Protein AF-0000000084498238 (afdb_homodimer)

Foldseek 3Di:
DAFDCLVVLCVVQVHDSVQFAGQRDQAAFQFDADDFDDDPCLVPDFADLPCLVLLVQQVVPLADSLFKDKFLAVLRVLLLVQQVDDEEEEEEPPADCSNVVRDHPYHYDYDYPVRLLVPVCVCLVDQGAEYEEEALGPPAQHHRDPVSVVSNLVSCQVNNHAYEYEDQFVLLFPDDPDSVNVVLVVRQRYKYKYWPCHLNVPNVQRIIMIGHDSVVNVVVSVSDDSRRGRNRNSVCSNVDDCVSSPCNNVQLVVQVVVLQVLVVVVVWHWDDDHSGQKTKTFADPLDQQVVLQVQCSSSNYHWHAPCVGPVHHRRMTMTGGHDPVSSVVSSVSSVVVVVVVVD/DAFDCLVVLCVVQVDDSVQFAGQRDQAAFQFDADDFDDDPCLVPDFADLPCLVLLVQQVVPLADSLFKDKFLAVLRVLLLVQQVDDEEEEEEPPADCSNVVRDHPYHYDYDYPVRLLVPVCVCLVDQGQEYEEEALGPPAQHHRDPVSVVSNLVSCQVNNHAYEYEDQFVLLFPDDPDSVNVSLVVRQRYKYKYWPCHLNVPNVQRIIMIGHDSVVNVVVSVSDDSRRGRNRNSVCSNVDDCVSSPCNNVQLVVQVVVLQVLVVVVVWHWDDDHSGQKTKTFADPLDQQVVLQVQCSSSNYHWHAPCVGPVHHRRMTMTGRHDPVSSVVSSVSSVVVVVVVVD

Solvent-accessible surface area (backbone atoms only — not comparable to full-atom values): 36040 Å² total; per-residue (Å²): 121,76,53,50,60,50,65,61,49,18,66,76,69,70,48,57,64,84,65,48,46,64,26,26,34,65,44,46,60,87,61,83,72,78,90,67,83,63,55,64,67,40,30,61,30,52,36,72,63,69,55,72,73,52,40,68,34,66,54,70,66,67,54,58,48,62,22,49,40,82,41,48,20,58,62,53,49,49,41,51,50,36,52,68,43,60,59,27,31,37,36,40,32,73,48,61,62,62,77,72,62,39,52,50,82,37,56,75,44,80,43,48,46,73,54,39,67,75,42,42,68,61,56,76,78,55,81,47,32,31,38,42,39,52,41,38,23,34,69,36,12,35,70,78,53,63,69,40,50,51,47,44,53,51,56,29,54,77,58,70,13,37,38,36,39,35,32,46,44,43,74,33,27,77,73,69,87,68,57,64,61,61,44,22,72,72,36,71,46,34,35,43,33,39,36,46,23,27,72,64,28,27,37,17,46,27,40,20,37,37,37,28,27,46,72,56,32,61,58,48,57,64,71,49,60,68,67,60,47,48,31,69,33,58,63,44,39,78,64,62,57,70,73,70,53,65,64,40,21,59,56,43,49,56,39,42,51,50,51,51,54,55,40,42,72,73,51,30,41,71,42,81,66,48,44,36,47,34,41,20,28,38,56,40,87,89,57,57,46,70,58,51,50,52,54,36,46,77,69,33,34,39,65,24,66,33,57,77,38,88,93,51,27,65,56,25,38,34,40,30,40,45,49,65,74,59,45,49,50,52,53,50,53,50,50,50,53,55,53,54,65,77,96,119,76,55,50,58,49,66,60,49,16,66,75,68,68,47,57,66,84,66,46,46,64,25,26,34,64,44,45,60,86,58,83,71,78,86,66,82,62,56,64,68,41,31,60,30,53,36,74,61,70,54,71,72,52,40,68,36,67,56,70,66,69,55,58,48,63,22,49,40,81,42,49,19,58,63,54,49,50,43,50,49,36,51,70,41,59,56,28,31,38,36,40,30,73,46,61,61,63,76,71,61,41,54,50,82,37,55,74,42,79,45,47,46,72,54,38,68,74,42,42,68,61,57,78,78,54,82,48,34,34,37,42,39,53,40,38,23,34,66,36,12,33,70,79,54,62,68,41,50,50,49,43,54,51,56,29,54,78,59,69,14,36,36,38,38,36,31,46,44,42,72,32,28,79,73,69,86,69,58,63,62,62,46,23,72,72,34,70,45,34,33,43,32,38,36,46,24,27,71,63,27,28,38,18,46,28,41,22,37,36,37,28,27,47,70,56,33,62,58,48,57,64,72,49,61,67,66,61,47,48,30,70,33,59,63,45,39,78,65,62,57,70,73,69,54,66,65,40,20,60,56,43,50,56,39,41,51,49,50,52,54,55,38,40,75,72,51,30,41,72,42,83,65,49,44,37,47,33,42,21,29,38,54,40,88,87,57,57,48,68,59,50,49,53,53,36,45,77,70,33,34,40,64,24,65,32,56,78,37,87,93,51,27,64,56,25,37,33,41,30,41,45,50,65,73,58,45,49,50,52,52,50,53,50,49,50,54,52,52,53,66,76,95

Secondary structure (DSSP, 8-state):
--S--HHHHHHHHT--GGG-EE-SS----SSPPPP----THHHHSPPP--THHHHHHHTTTSS-GGGEEEES-HHHHHHHHHHH--S-EEEEES--THHHHS--SS-EEEEEHHHHHH-GGGGGGS--SEEEEESS-TTT-----HHHHHHHHHHHHHTT-EEEEE-TTGGG-S-----HHHHHHH-TTEEEEEEHHHHTT-GGG--EEEE--HHHHHHHHTTS-TT-S-HHHHHHHTT--GGGGTTHHHHHHHHHHHHHHHHHHTT-EE-S---SSEEEEEPPTT--HHHHHHHHHHTTEE-EE-TT-TT--TTEEEEE---HHHHHHHHHHHHHHHHHH--/--S--HHHHHHHHT--GGG-EE-SS----SSPPPP----THHHHSPPP--THHHHHHHTTTSS-GGGEEEES-HHHHHHHHHHH--S-EEEEES--THHHHS--SS-EEEEEHHHHHH-GGGGGGS--SEEEEESS-TTT-----HHHHHHHHHHHHHTT-EEEEE-TTGGG-S-----HHHHHHH-TTEEEEEEHHHHTT-GGG--EEEE--HHHHHHHHTTS-TT-S-HHHHHHHTT--GGGGTTHHHHHHHHHHHHHHHHHHTT-EE-S---SSEEEEEPPTT--HHHHHHHHHHTTEE-EE-TT-TT--TTEEEEE---HHHHHHHHHHHHHHHHHH--

pLDDT: mean 93.88, std 5.9, range [54.22, 98.75]

Nearest PDB structures (foldseek):
  1lc7-assembly1_A  TM=8.846E-01  e=2.068E-26  Salmonella enterica
  3ftb-assembly2_E  TM=8.752E-01  e=3.007E-24  Clostridium acetobutylicum
  3ffh-assembly1_B  TM=7.936E-01  e=1.759E-22  Listeria innocua
  3ffh-assembly1_A  TM=7.866E-01  e=9.629E-22  Listeria innocua
  4my5-assembly1_B  TM=7.156E-01  e=8.656E-19  Streptococcus mutans UA159

InterPro domains:
  IPR004838 Aminotransferases, class-I, pyridoxal-phosphate-binding site [PS00105] (195-208)
  IPR004839 Aminotransferase, class I/classII, large domain [PF00155] (63-238)
  IPR015421 Pyridoxal phosphate-dependent transferase, major domain [G3DSA:3.40.640.10] (32-242)
  IPR015422 Pyridoxal phosphate-dependent transferase, small domain [G3DSA:3.90.1150.10] (20-334)
  IPR015424 Pyridoxal phosphate-dependent transferase [SSF53383] (2-337)

Radius of gyration: 27.18 Å; Cα contacts (8 Å, |Δi|>4): 1368; chains: 2; bounding box: 55×78×67 Å

Organism: NCBI:txid312540

Structure (mmCIF, N/CA/C/O backbone):
data_AF-0000000084498238-model_v1
#
loop_
_entity.id
_entity.type
_entity.pdbx_description
1 polymer Aminotransferase
#
loop_
_atom_site.group_PDB
_atom_site.id
_atom_site.type_symbol
_atom_site.label_atom_id
_atom_site.label_alt_id
_atom_site.label_comp_id
_atom_site.label_asym_id
_atom_site.label_entity_id
_atom_site.label_seq_id
_atom_site.pdbx_PDB_ins_code
_atom_site.Cartn_x
_atom_site.Cartn_y
_atom_site.Cartn_z
_atom_site.occupancy
_atom_site.B_iso_or_equiv
_atom_site.auth_seq_id
_atom_site.auth_comp_id
_atom_site.auth_asym_id
_atom_site.auth_atom_id
_atom_site.pdbx_PDB_model_num
ATOM 1 N N . MET A 1 1 ? 12.68 14.742 8.195 1 65.25 1 MET A N 1
ATOM 2 C CA . MET A 1 1 ? 12.234 13.609 9 1 65.25 1 MET A CA 1
ATOM 3 C C . MET A 1 1 ? 10.789 13.789 9.453 1 65.25 1 MET A C 1
ATOM 5 O O . MET A 1 1 ? 10.344 14.914 9.688 1 65.25 1 MET A O 1
ATOM 9 N N . HIS A 1 2 ? 9.992 12.805 9.234 1 76.88 2 HIS A N 1
ATOM 10 C CA . HIS A 1 2 ? 8.578 12.875 9.594 1 76.88 2 HIS A CA 1
ATOM 11 C C . HIS A 1 2 ? 8.391 12.75 11.109 1 76.88 2 HIS A C 1
ATOM 13 O O . HIS A 1 2 ? 9.25 12.188 11.797 1 76.88 2 HIS A O 1
ATOM 19 N N . GLY A 1 3 ? 7.426 13.359 11.57 1 78.88 3 GLY A N 1
ATOM 20 C CA . GLY A 1 3 ? 7.027 13.125 12.945 1 78.88 3 GLY A CA 1
ATOM 21 C C . GLY A 1 3 ? 6.477 11.734 13.18 1 78.88 3 GLY A C 1
ATOM 22 O O . GLY A 1 3 ? 6.305 10.961 12.234 1 78.88 3 GLY A O 1
ATOM 23 N N . GLY A 1 4 ? 6.363 11.406 14.477 1 80.25 4 GLY A N 1
ATOM 24 C CA . GLY A 1 4 ? 5.699 10.164 14.828 1 80.25 4 GLY A CA 1
ATOM 25 C C . GLY A 1 4 ? 6.648 8.977 14.906 1 80.25 4 GLY A C 1
ATOM 26 O O . GLY A 1 4 ? 6.223 7.828 14.797 1 80.25 4 GLY A O 1
ATOM 27 N N . ARG A 1 5 ? 7.977 9.312 15.172 1 84.19 5 ARG A N 1
ATOM 28 C CA . ARG A 1 5 ? 8.953 8.227 15.227 1 84.19 5 ARG A CA 1
ATOM 29 C C . ARG A 1 5 ? 9 7.59 16.609 1 84.19 5 ARG A C 1
ATOM 31 O O . ARG A 1 5 ? 10.07 7.449 17.203 1 84.19 5 ARG A O 1
ATOM 38 N N . VAL A 1 6 ? 7.816 7.141 17 1 84.94 6 VAL A N 1
ATOM 39 C CA . VAL A 1 6 ? 7.609 6.668 18.375 1 84.94 6 VAL A CA 1
ATOM 40 C C . VAL A 1 6 ? 8.305 5.324 18.562 1 84.94 6 VAL A C 1
ATOM 42 O O . VAL A 1 6 ? 8.953 5.098 19.594 1 84.94 6 VAL A O 1
ATOM 45 N N . HIS A 1 7 ? 8.18 4.434 17.578 1 82.5 7 HIS A N 1
ATOM 46 C CA . HIS A 1 7 ? 8.805 3.119 17.672 1 82.5 7 HIS A CA 1
ATOM 47 C C . HIS A 1 7 ? 10.32 3.236 17.734 1 82.5 7 HIS A C 1
ATOM 49 O O . HIS A 1 7 ? 10.961 2.609 18.594 1 82.5 7 HIS A O 1
ATOM 55 N N . GLU A 1 8 ? 10.852 4.023 16.891 1 80.69 8 GLU A N 1
ATOM 56 C CA . GLU A 1 8 ? 12.297 4.266 16.875 1 80.69 8 GLU A CA 1
ATOM 57 C C . GLU A 1 8 ? 12.758 4.902 18.172 1 80.69 8 GLU A C 1
ATOM 59 O O . GLU A 1 8 ? 13.766 4.484 18.75 1 80.69 8 GLU A O 1
ATOM 64 N N . THR A 1 9 ? 12.023 5.883 18.672 1 82.94 9 THR A N 1
ATOM 65 C CA . THR A 1 9 ? 12.367 6.582 19.906 1 82.94 9 THR A CA 1
ATOM 66 C C . THR A 1 9 ? 12.336 5.633 21.094 1 82.94 9 THR A C 1
ATOM 68 O O . THR A 1 9 ? 13.211 5.672 21.953 1 82.94 9 THR A O 1
ATOM 71 N N . ALA A 1 10 ? 11.289 4.797 21.094 1 86.56 10 ALA A N 1
ATOM 72 C CA . ALA A 1 10 ? 11.164 3.812 22.172 1 86.56 10 ALA A CA 1
ATOM 73 C C . ALA A 1 10 ? 12.352 2.857 22.172 1 86.56 10 ALA A C 1
ATOM 75 O O . ALA A 1 10 ? 12.945 2.598 23.219 1 86.56 10 ALA A O 1
ATOM 76 N N . ARG A 1 11 ? 12.727 2.381 21.047 1 83.44 11 ARG A N 1
ATOM 77 C CA . ARG A 1 11 ? 13.836 1.44 20.906 1 83.44 11 ARG A CA 1
ATOM 78 C C . ARG A 1 11 ? 15.156 2.094 21.312 1 83.44 11 ARG A C 1
ATOM 80 O O . ARG A 1 11 ? 15.945 1.505 22.047 1 83.44 11 ARG A O 1
ATOM 87 N N . GLU A 1 12 ? 15.391 3.305 20.875 1 83.12 12 GLU A N 1
ATOM 88 C CA . GLU A 1 12 ? 16.656 4 21.062 1 83.12 12 GLU A CA 1
ATOM 89 C C . GLU A 1 12 ? 16.844 4.414 22.516 1 83.12 12 GLU A C 1
ATOM 91 O O . GLU A 1 12 ? 17.969 4.469 23.016 1 83.12 12 GLU A O 1
ATOM 96 N N . ASN A 1 13 ? 15.789 4.707 23.234 1 86.5 13 ASN A N 1
ATOM 97 C CA . ASN A 1 13 ? 15.898 5.254 24.578 1 86.5 13 ASN A CA 1
ATOM 98 C C . ASN A 1 13 ? 15.445 4.246 25.641 1 86.5 13 ASN A C 1
ATOM 100 O O . ASN A 1 13 ? 15.5 4.527 26.828 1 86.5 13 ASN A O 1
ATOM 104 N N . GLY A 1 14 ? 14.992 3.102 25.156 1 86.69 14 GLY A N 1
ATOM 105 C CA . GLY A 1 14 ? 14.539 2.076 26.078 1 86.69 14 GLY A CA 1
ATOM 106 C C . GLY A 1 14 ? 13.227 2.428 26.75 1 86.69 14 GLY A C 1
ATOM 107 O O . GLY A 1 14 ? 13 2.047 27.906 1 86.69 14 GLY A O 1
ATOM 108 N N . PHE A 1 15 ? 12.414 3.27 26.188 1 87.75 15 PHE A N 1
ATOM 109 C CA . PHE A 1 15 ? 11.125 3.672 26.734 1 87.75 15 PHE A CA 1
ATOM 110 C C . PHE A 1 15 ? 10.055 2.635 26.422 1 87.75 15 PHE A C 1
ATOM 112 O O . PHE A 1 15 ? 10.133 1.934 25.406 1 87.75 15 PHE A O 1
ATOM 119 N N . ASN A 1 16 ? 9.133 2.596 27.328 1 89.19 16 ASN A N 1
ATOM 120 C CA . ASN A 1 16 ? 7.848 2.02 26.953 1 89.19 16 ASN A CA 1
ATOM 121 C C . ASN A 1 16 ? 7.09 2.93 25.984 1 89.19 16 ASN A C 1
ATOM 123 O O . ASN A 1 16 ? 6.891 4.113 26.266 1 89.19 16 ASN A O 1
ATOM 127 N N . ILE A 1 17 ? 6.758 2.412 24.938 1 86.5 17 ILE A N 1
ATOM 128 C CA . ILE A 1 17 ? 6.082 3.18 23.891 1 86.5 17 ILE A CA 1
ATOM 129 C C . ILE A 1 17 ? 4.891 3.926 24.5 1 86.5 17 ILE A C 1
ATOM 131 O O . ILE A 1 17 ? 4.578 5.043 24.078 1 86.5 17 ILE A O 1
ATOM 135 N N . LYS A 1 18 ? 4.367 3.43 25.578 1 85.56 18 LYS A N 1
ATOM 136 C CA . LYS A 1 18 ? 3.18 3.998 26.203 1 85.56 18 LYS A CA 1
ATOM 137 C C . LYS A 1 18 ? 3.529 5.238 27.016 1 85.56 18 LYS A C 1
ATOM 139 O O . LYS A 1 18 ? 2.652 6.039 27.344 1 85.56 18 LYS A O 1
ATOM 144 N N . SER A 1 19 ? 4.719 5.395 27.266 1 89.5 19 SER A N 1
ATOM 145 C CA . SER A 1 19 ? 5.148 6.508 28.109 1 89.5 19 SER A CA 1
ATOM 146 C C . SER A 1 19 ? 5.523 7.723 27.266 1 89.5 19 SER A C 1
ATOM 148 O O . SER A 1 19 ? 5.754 8.812 27.797 1 89.5 19 SER A O 1
ATOM 150 N N . ILE A 1 20 ? 5.559 7.555 26.016 1 93.06 20 ILE A N 1
ATOM 151 C CA . ILE A 1 20 ? 5.957 8.625 25.109 1 93.06 20 ILE A CA 1
ATOM 152 C C . ILE A 1 20 ? 4.75 9.508 24.797 1 93.06 20 ILE A C 1
ATOM 154 O O . ILE A 1 20 ? 3.662 8.992 24.5 1 93.06 20 ILE A O 1
ATOM 158 N N . ILE A 1 21 ? 4.871 10.789 24.953 1 94.94 21 ILE A N 1
ATOM 159 C CA . ILE A 1 21 ? 3.885 11.758 24.484 1 94.94 21 ILE A CA 1
ATOM 160 C C . ILE A 1 21 ? 4.363 12.375 23.172 1 94.94 21 ILE A C 1
ATOM 162 O O . ILE A 1 21 ? 5.34 13.125 23.141 1 94.94 21 ILE A O 1
ATOM 166 N N . ASP A 1 22 ? 3.654 12.102 22.094 1 94.94 22 ASP A N 1
ATOM 167 C CA . ASP A 1 22 ? 4.098 12.492 20.766 1 94.94 22 ASP A CA 1
ATOM 168 C C . ASP A 1 22 ? 3.406 13.773 20.297 1 94.94 22 ASP A C 1
ATOM 170 O O . ASP A 1 22 ? 2.303 13.734 19.75 1 94.94 22 ASP A O 1
ATOM 174 N N . PHE A 1 23 ? 4.098 14.93 20.438 1 97.56 23 PHE A N 1
ATOM 175 C CA . PHE A 1 23 ? 3.611 16.203 19.906 1 97.56 23 PHE A CA 1
ATOM 176 C C . PHE A 1 23 ? 4.098 16.406 18.484 1 97.56 23 PHE A C 1
ATOM 178 O O . PHE A 1 23 ? 3.789 17.422 17.859 1 97.56 23 PHE A O 1
ATOM 185 N N . SER A 1 24 ? 4.855 15.469 17.969 1 96.25 24 SER A N 1
ATOM 186 C CA . SER A 1 24 ? 5.441 15.617 16.641 1 96.25 24 SER A CA 1
ATOM 187 C C . SER A 1 24 ? 4.461 15.203 15.547 1 96.25 24 SER A C 1
ATOM 189 O O . SER A 1 24 ? 4.602 15.602 14.391 1 96.25 24 SER A O 1
ATOM 191 N N . SER A 1 25 ? 3.533 14.289 15.836 1 93.81 25 SER A N 1
ATOM 192 C CA . SER A 1 25 ? 2.461 13.891 14.93 1 93.81 25 SER A CA 1
ATOM 193 C C . SER A 1 25 ? 1.13 14.508 15.344 1 93.81 25 SER A C 1
ATOM 195 O O . SER A 1 25 ? 0.785 14.508 16.531 1 93.81 25 SER A O 1
ATOM 197 N N . SER A 1 26 ? 0.408 15.023 14.461 1 95.75 26 SER A N 1
ATOM 198 C CA . SER A 1 26 ? -0.789 15.805 14.75 1 95.75 26 SER A CA 1
ATOM 199 C C . SER A 1 26 ? -2.035 14.93 14.758 1 95.75 26 SER A C 1
ATOM 201 O O . SER A 1 26 ? -2.996 15.203 14.031 1 95.75 26 SER A O 1
ATOM 203 N N . MET A 1 27 ? -2.016 13.984 15.703 1 94.94 27 MET A N 1
ATOM 204 C CA . MET A 1 27 ? -3.154 13.086 15.875 1 94.94 27 MET A CA 1
ATOM 205 C C . MET A 1 27 ? -4.16 13.656 16.859 1 94.94 27 MET A C 1
ATOM 207 O O . MET A 1 27 ? -3.785 14.391 17.781 1 94.94 27 MET A O 1
ATOM 211 N N . ASN A 1 28 ? -5.379 13.297 16.641 1 96.62 28 ASN A N 1
ATOM 212 C CA . ASN A 1 28 ? -6.445 13.656 17.562 1 96.62 28 ASN A CA 1
ATOM 213 C C . ASN A 1 28 ? -6.238 13.016 18.938 1 96.62 28 ASN A C 1
ATOM 215 O O . ASN A 1 28 ? -6.086 11.805 19.047 1 96.62 28 ASN A O 1
ATOM 219 N N . ASP A 1 29 ? -6.242 13.859 19.969 1 95.88 29 ASP A N 1
ATOM 220 C CA . ASP A 1 29 ? -6.031 13.367 21.328 1 95.88 29 ASP A CA 1
ATOM 221 C C . ASP A 1 29 ? -7.332 13.383 22.125 1 95.88 29 ASP A C 1
ATOM 223 O O . ASP A 1 29 ? -7.34 13.07 23.312 1 95.88 29 ASP A O 1
ATOM 227 N N . PHE A 1 30 ? -8.445 13.695 21.531 1 95.81 30 PHE A N 1
ATOM 228 C CA . PHE A 1 30 ? -9.695 13.945 22.25 1 95.81 30 PHE A CA 1
ATOM 229 C C . PHE A 1 30 ? -10.688 12.82 22.016 1 95.81 30 PHE A C 1
ATOM 231 O O . PHE A 1 30 ? -11.883 12.977 22.266 1 95.81 30 PHE A O 1
ATOM 238 N N . ILE A 1 31 ? -10.273 11.695 21.484 1 91.94 31 ILE A N 1
ATOM 239 C CA . ILE A 1 31 ? -11.18 10.594 21.172 1 91.94 31 ILE A CA 1
ATOM 240 C C . ILE A 1 31 ? -10.656 9.305 21.812 1 91.94 31 ILE A C 1
ATOM 242 O O . ILE A 1 31 ? -9.461 9.18 22.062 1 91.94 31 ILE A O 1
ATOM 246 N N . LYS A 1 32 ? -11.609 8.414 22.062 1 83.75 32 LYS A N 1
ATOM 247 C CA . LYS A 1 32 ? -11.234 7.074 22.516 1 83.75 32 LYS A CA 1
ATOM 248 C C . LYS A 1 32 ? -10.867 6.184 21.328 1 83.75 32 LYS A C 1
ATOM 250 O O . LYS A 1 32 ? -11.547 6.195 20.297 1 83.75 32 LYS A O 1
ATOM 255 N N . LEU A 1 33 ? -9.797 5.508 21.531 1 82.19 33 LEU A N 1
ATOM 256 C CA . LEU A 1 33 ? -9.336 4.625 20.469 1 82.19 33 LEU A CA 1
ATOM 257 C C . LEU A 1 33 ? -10.203 3.375 20.391 1 82.19 33 LEU A C 1
ATOM 259 O O . LEU A 1 33 ? -10.625 2.836 21.406 1 82.19 33 LEU A O 1
ATOM 263 N N . PRO A 1 34 ? -10.414 2.938 19.219 1 76.69 34 PRO A N 1
ATOM 264 C CA . PRO A 1 34 ? -11.188 1.703 19.047 1 76.69 34 PRO A CA 1
ATOM 265 C C . PRO A 1 34 ? -10.391 0.455 19.422 1 76.69 34 PRO A C 1
ATOM 267 O O . PRO A 1 34 ? -9.156 0.493 19.453 1 76.69 34 PRO A O 1
ATOM 270 N N . GLU A 1 35 ? -11.195 -0.522 19.812 1 77.81 35 GLU A N 1
ATOM 271 C CA . GLU A 1 35 ? -10.602 -1.852 19.938 1 77.81 35 GLU A CA 1
ATOM 272 C C . GLU A 1 35 ? -10.836 -2.688 18.688 1 77.81 35 GLU A C 1
ATOM 274 O O . GLU A 1 35 ? -11.961 -2.764 18.188 1 77.81 35 GLU A O 1
ATOM 279 N N . ILE A 1 36 ? -9.727 -3.102 18.062 1 78.38 36 ILE A N 1
ATOM 280 C CA . ILE A 1 36 ? -9.867 -3.969 16.906 1 78.38 36 ILE A CA 1
ATOM 281 C C . ILE A 1 36 ? -9.195 -5.312 17.188 1 78.38 36 ILE A C 1
ATOM 283 O O . ILE A 1 36 ? -8.07 -5.363 17.688 1 78.38 36 ILE A O 1
ATOM 287 N N . THR A 1 37 ? -9.93 -6.332 17.031 1 76.88 37 THR A N 1
ATOM 288 C CA . THR A 1 37 ? -9.391 -7.684 17.125 1 76.88 37 THR A CA 1
ATOM 289 C C . THR A 1 37 ? -9.258 -8.312 15.742 1 76.88 37 THR A C 1
ATOM 291 O O . THR A 1 37 ? -10.219 -8.352 14.977 1 76.88 37 THR A O 1
ATOM 294 N N . MET A 1 38 ? -8.055 -8.664 15.469 1 77.5 38 MET A N 1
ATOM 295 C CA . MET A 1 38 ? -7.832 -9.391 14.219 1 77.5 38 MET A CA 1
ATOM 296 C C . MET A 1 38 ? -7.809 -10.891 14.461 1 77.5 38 MET A C 1
ATOM 298 O O . MET A 1 38 ? -7.051 -11.383 15.305 1 77.5 38 MET A O 1
ATOM 302 N N . GLY A 1 39 ? -8.766 -11.57 13.805 1 76.62 39 GLY A N 1
ATOM 303 C CA . GLY A 1 39 ? -8.781 -13.023 13.891 1 76.62 39 GLY A CA 1
ATOM 304 C C . GLY A 1 39 ? -7.969 -13.695 12.797 1 76.62 39 GLY A C 1
ATOM 305 O O . GLY A 1 39 ? -7.316 -13.023 12 1 76.62 39 GLY A O 1
ATOM 306 N N . ARG A 1 40 ? -7.941 -14.953 12.836 1 81.5 40 ARG A N 1
ATOM 307 C CA . ARG A 1 40 ? -7.203 -15.781 11.883 1 81.5 40 ARG A CA 1
ATOM 308 C C . ARG A 1 40 ? -7.652 -15.5 10.453 1 81.5 40 ARG A C 1
ATOM 310 O O . ARG A 1 40 ? -6.848 -15.57 9.523 1 81.5 40 ARG A O 1
ATOM 317 N N . GLU A 1 41 ? -8.859 -15.133 10.328 1 80.12 41 GLU A N 1
ATOM 318 C CA . GLU A 1 41 ? -9.422 -14.898 9 1 80.12 41 GLU A CA 1
ATOM 319 C C . GLU A 1 41 ? -8.742 -13.711 8.312 1 80.12 41 GLU A C 1
ATOM 321 O O . GLU A 1 41 ? -8.68 -13.648 7.082 1 80.12 41 GLU A O 1
ATOM 326 N N . CYS A 1 42 ? -8.203 -12.781 9.133 1 83.75 42 CYS A N 1
ATOM 327 C CA . CYS A 1 42 ? -7.535 -11.594 8.602 1 83.75 42 CYS A CA 1
ATOM 328 C C . CYS A 1 42 ? -6.109 -11.922 8.172 1 83.75 42 CYS A C 1
ATOM 330 O O . CYS A 1 42 ? -5.461 -11.117 7.504 1 83.75 42 CYS A O 1
ATOM 332 N N . ILE A 1 43 ? -5.695 -13.086 8.5 1 88.31 43 ILE A N 1
ATOM 333 C CA . ILE A 1 43 ? -4.332 -13.508 8.188 1 88.31 43 ILE A CA 1
ATOM 334 C C . ILE A 1 43 ? -4.352 -14.508 7.035 1 88.31 43 ILE A C 1
ATOM 336 O O . ILE A 1 43 ? -3.604 -14.359 6.066 1 88.31 43 ILE A O 1
ATOM 340 N N . GLU A 1 44 ? -5.301 -15.422 7.051 1 88.62 44 GLU A N 1
ATOM 341 C CA . GLU A 1 44 ? -5.266 -16.578 6.164 1 88.62 44 GLU A CA 1
ATOM 342 C C . GLU A 1 44 ? -5.945 -16.281 4.832 1 88.62 44 GLU A C 1
ATOM 344 O O . GLU A 1 44 ? -5.805 -17.047 3.873 1 88.62 44 GLU A O 1
ATOM 349 N N . ASN A 1 45 ? -6.613 -15.164 4.777 1 89.38 45 ASN A N 1
ATOM 350 C CA . ASN A 1 45 ? -7.305 -14.789 3.547 1 89.38 45 ASN A CA 1
ATOM 351 C C . ASN A 1 45 ? -6.809 -13.453 3.004 1 89.38 45 ASN A C 1
ATOM 353 O O . ASN A 1 45 ? -6.438 -12.57 3.773 1 89.38 45 ASN A O 1
ATOM 357 N N . TYR A 1 46 ? -6.871 -13.422 1.672 1 92.19 46 TYR A N 1
ATOM 358 C CA . TYR A 1 46 ? -6.617 -12.117 1.07 1 92.19 46 TYR A CA 1
ATOM 359 C C . TYR A 1 46 ? -7.625 -11.086 1.562 1 92.19 46 TYR A C 1
ATOM 361 O O . TYR A 1 46 ? -8.797 -11.414 1.789 1 92.19 46 TYR A O 1
ATOM 369 N N . PRO A 1 47 ? -7.121 -9.844 1.726 1 93.25 47 PRO A N 1
ATOM 370 C CA . PRO A 1 47 ? -8.102 -8.789 2.01 1 93.25 47 PRO A CA 1
ATOM 371 C C . PRO A 1 47 ? -9.156 -8.656 0.917 1 93.25 47 PRO A C 1
ATOM 373 O O . PRO A 1 47 ? -8.906 -9.008 -0.239 1 93.25 47 PRO A O 1
ATOM 376 N N . ASP A 1 48 ? -10.242 -8.125 1.329 1 92.25 48 ASP A N 1
ATOM 377 C CA . ASP A 1 48 ? -11.328 -7.887 0.382 1 92.25 48 ASP A CA 1
ATOM 378 C C . ASP A 1 48 ? -10.914 -6.875 -0.685 1 92.25 48 ASP A C 1
ATOM 380 O O . ASP A 1 48 ? -10.227 -5.895 -0.385 1 92.25 48 ASP A O 1
ATOM 384 N N . THR A 1 49 ? -11.281 -7.188 -1.916 1 91.62 49 THR A N 1
ATOM 385 C CA . THR A 1 49 ? -10.961 -6.258 -2.994 1 91.62 49 THR A CA 1
ATOM 386 C C . THR A 1 49 ? -12.227 -5.551 -3.484 1 91.62 49 THR A C 1
ATOM 388 O O . THR A 1 49 ? -12.156 -4.664 -4.34 1 91.62 49 THR A O 1
ATOM 391 N N . ASP A 1 50 ? -13.367 -5.973 -2.965 1 90.38 50 ASP A N 1
ATOM 392 C CA . ASP A 1 50 ? -14.617 -5.281 -3.281 1 90.38 50 ASP A CA 1
ATOM 393 C C . ASP A 1 50 ? -14.812 -4.066 -2.377 1 90.38 50 ASP A C 1
ATOM 395 O O . ASP A 1 50 ? -15.539 -4.137 -1.386 1 90.38 50 ASP A O 1
ATOM 399 N N . TYR A 1 51 ? -14.375 -3.004 -2.783 1 93.88 51 TYR A N 1
ATOM 400 C CA . TYR A 1 51 ? -14.391 -1.811 -1.944 1 93.88 51 TYR A CA 1
ATOM 401 C C . TYR A 1 51 ? -15.758 -1.143 -1.963 1 93.88 51 TYR A C 1
ATOM 403 O O . TYR A 1 51 ? -16.047 -0.285 -1.126 1 93.88 51 TYR A O 1
ATOM 411 N N . GLU A 1 52 ? -16.641 -1.555 -2.912 1 92.06 52 GLU A N 1
ATOM 412 C CA . GLU A 1 52 ? -17.969 -0.969 -2.984 1 92.06 52 GLU A CA 1
ATOM 413 C C . GLU A 1 52 ? -18.703 -1.098 -1.652 1 92.06 52 GLU A C 1
ATOM 415 O O . GLU A 1 52 ? -19.406 -0.175 -1.232 1 92.06 52 GLU A O 1
ATOM 420 N N . TYR A 1 53 ? -18.5 -2.184 -1.061 1 90.06 53 TYR A N 1
ATOM 421 C CA . TYR A 1 53 ? -19.125 -2.424 0.231 1 90.06 53 TYR A CA 1
ATOM 422 C C . TYR A 1 53 ? -18.688 -1.383 1.255 1 90.06 53 TYR A C 1
ATOM 424 O O . TYR A 1 53 ? -19.516 -0.851 2.002 1 90.06 53 TYR A O 1
ATOM 432 N N . TYR A 1 54 ? -17.5 -1.004 1.318 1 94.94 54 TYR A N 1
ATOM 433 C CA . TYR A 1 54 ? -16.906 -0.156 2.35 1 94.94 54 TYR A CA 1
ATOM 434 C C . TYR A 1 54 ? -17.141 1.318 2.043 1 94.94 54 TYR A C 1
ATOM 436 O O . TYR A 1 54 ? -17.109 2.158 2.945 1 94.94 54 TYR A O 1
ATOM 444 N N . LYS A 1 55 ? -17.312 1.678 0.719 1 95.88 55 LYS A N 1
ATOM 445 C CA . LYS A 1 55 ? -17.531 3.059 0.296 1 95.88 55 LYS A CA 1
ATOM 446 C C . LYS A 1 55 ? -18.766 3.658 0.971 1 95.88 55 LYS A C 1
ATOM 448 O O . LYS A 1 55 ? -18.828 4.871 1.172 1 95.88 55 LYS A O 1
ATOM 453 N N . ASN A 1 56 ? -19.688 2.805 1.416 1 89.88 56 ASN A N 1
ATOM 454 C CA . ASN A 1 56 ? -20.906 3.262 2.055 1 89.88 56 ASN A CA 1
ATOM 455 C C . ASN A 1 56 ? -20.656 3.779 3.467 1 89.88 56 ASN A C 1
ATOM 457 O O . ASN A 1 56 ? -21.469 4.52 4.023 1 89.88 56 ASN A O 1
ATOM 461 N N . TYR A 1 57 ? -19.547 3.477 4 1 91.44 57 TYR A N 1
ATOM 462 C CA . TYR A 1 57 ? -19.297 3.75 5.41 1 91.44 57 TYR A CA 1
ATOM 463 C C . TYR A 1 57 ? -18.234 4.832 5.578 1 91.44 57 TYR A C 1
ATOM 465 O O . TYR A 1 57 ? -18.297 5.629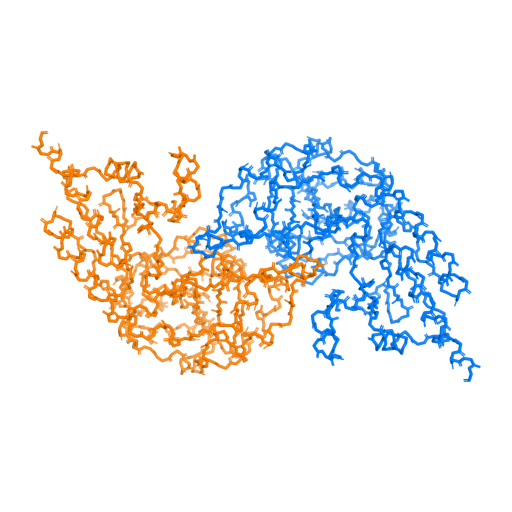 6.516 1 91.44 57 TYR A O 1
ATOM 473 N N . ILE A 1 58 ? -17.359 5 4.676 1 95.44 58 ILE A N 1
ATOM 474 C CA . ILE A 1 58 ? -16.078 5.637 4.941 1 95.44 58 ILE A CA 1
ATOM 475 C C . ILE A 1 58 ? -16.266 7.152 5.004 1 95.44 58 ILE A C 1
ATOM 477 O O . ILE A 1 58 ? -15.547 7.84 5.738 1 95.44 58 ILE A O 1
ATOM 481 N N . SER A 1 59 ? -17.266 7.727 4.227 1 93.5 59 SER A N 1
ATOM 482 C CA . SER A 1 59 ? -17.375 9.18 4.152 1 93.5 59 SER A CA 1
ATOM 483 C C . SER A 1 59 ? -18.375 9.703 5.176 1 93.5 59 SER A C 1
ATOM 485 O O . SER A 1 59 ? -18.641 10.914 5.234 1 93.5 59 SER A O 1
ATOM 487 N N . GLY A 1 60 ? -19.031 8.859 5.988 1 90.44 60 GLY A N 1
ATOM 488 C CA . GLY A 1 60 ? -20.016 9.266 6.977 1 90.44 60 GLY A CA 1
ATOM 489 C C . GLY A 1 60 ? -21.25 9.891 6.363 1 90.44 60 GLY A C 1
ATOM 490 O O . GLY A 1 60 ? -21.906 10.719 6.992 1 90.44 60 GLY A O 1
ATOM 491 N N . GLY A 1 61 ? -21.438 9.664 5.078 1 90.5 61 GLY A N 1
ATOM 492 C CA . GLY A 1 61 ? -22.609 10.203 4.406 1 90.5 61 GLY A CA 1
ATOM 493 C C . GLY A 1 61 ? -22.344 11.539 3.74 1 90.5 61 GLY A C 1
ATOM 494 O O . GLY A 1 61 ? -23.219 12.078 3.057 1 90.5 61 GLY A O 1
ATOM 495 N N . GLU A 1 62 ? -21.172 12.102 3.924 1 93.06 62 GLU A N 1
ATOM 496 C CA . GLU A 1 62 ? -20.875 13.391 3.305 1 93.06 62 GLU A CA 1
ATOM 497 C C . GLU A 1 62 ? -20.875 13.281 1.782 1 93.06 62 GLU A C 1
ATOM 499 O O . GLU A 1 62 ? -21.344 14.195 1.097 1 93.06 62 GLU A O 1
ATOM 504 N N . PHE A 1 63 ? -20.344 12.227 1.267 1 96.25 63 PHE A N 1
ATOM 505 C CA . PHE A 1 63 ? -20.297 11.969 -0.166 1 96.25 63 PHE A CA 1
ATOM 506 C C . PHE A 1 63 ? -21.062 10.695 -0.517 1 96.25 63 PHE A C 1
ATOM 508 O O . PHE A 1 63 ? -21.344 9.875 0.355 1 96.25 63 PHE A O 1
ATOM 515 N N . LYS A 1 64 ? -21.391 10.57 -1.795 1 95.56 64 LYS A N 1
ATOM 516 C CA . LYS A 1 64 ? -21.984 9.328 -2.287 1 95.56 64 LYS A CA 1
ATOM 517 C C . LYS A 1 64 ? -20.906 8.289 -2.588 1 95.56 64 LYS A C 1
ATOM 519 O O . LYS A 1 64 ? -19.75 8.641 -2.822 1 95.56 64 LYS A O 1
ATOM 524 N N . LYS A 1 65 ? -21.312 7.031 -2.592 1 96.06 65 LYS A N 1
ATOM 525 C CA . LYS A 1 65 ? -20.359 5.941 -2.803 1 96.06 65 LYS A CA 1
ATOM 526 C C . LYS A 1 65 ? -19.656 6.082 -4.145 1 96.06 65 LYS A C 1
ATOM 528 O O . LYS A 1 65 ? -18.453 5.793 -4.254 1 96.06 65 LYS A O 1
ATOM 533 N N . ASP A 1 66 ? -20.328 6.531 -5.184 1 96.75 66 ASP A N 1
ATOM 534 C CA . ASP A 1 66 ? -19.766 6.625 -6.527 1 96.75 66 ASP A CA 1
ATOM 535 C C . ASP A 1 66 ? -18.719 7.738 -6.609 1 96.75 66 ASP A C 1
ATOM 537 O O . ASP A 1 66 ? -17.953 7.812 -7.57 1 96.75 66 ASP A O 1
ATOM 541 N N . ASN A 1 67 ? -18.625 8.594 -5.547 1 97.88 67 ASN A N 1
ATOM 542 C CA . ASN A 1 67 ? -17.656 9.68 -5.496 1 97.88 67 ASN A CA 1
ATOM 543 C C . ASN A 1 67 ? -16.359 9.25 -4.797 1 97.88 67 ASN A C 1
ATOM 545 O O . ASN A 1 67 ? -15.406 10.023 -4.719 1 97.88 67 ASN A O 1
ATOM 549 N N . ILE A 1 68 ? -16.312 7.988 -4.387 1 98.38 68 ILE A N 1
ATOM 550 C CA . ILE A 1 68 ? -15.297 7.691 -3.373 1 98.38 68 ILE A CA 1
ATOM 551 C C . ILE A 1 68 ? -14.289 6.684 -3.926 1 98.38 68 ILE A C 1
ATOM 553 O O . ILE A 1 68 ? -14.68 5.664 -4.504 1 98.38 68 ILE A O 1
ATOM 557 N N . LEU A 1 69 ? -13.039 6.965 -3.771 1 98.38 69 LEU A N 1
ATOM 558 C CA . LEU A 1 69 ? -11.922 6.043 -3.91 1 98.38 69 LEU A CA 1
ATOM 559 C C . LEU A 1 69 ? -11.25 5.793 -2.562 1 98.38 69 LEU A C 1
ATOM 561 O O . LEU A 1 69 ? -10.766 6.73 -1.925 1 98.38 69 LEU A O 1
ATOM 565 N N . ILE A 1 70 ? -11.227 4.551 -2.078 1 98.38 70 ILE A N 1
ATOM 566 C CA . ILE A 1 70 ? -10.602 4.203 -0.808 1 98.38 70 ILE A CA 1
ATOM 567 C C . ILE A 1 70 ? -9.117 3.926 -1.021 1 98.38 70 ILE A C 1
ATOM 569 O O . ILE A 1 70 ? -8.734 3.203 -1.948 1 98.38 70 ILE A O 1
ATOM 573 N N . VAL A 1 71 ? -8.234 4.512 -0.186 1 98.06 71 VAL A N 1
ATOM 574 C CA . VAL A 1 71 ? -6.789 4.34 -0.339 1 98.06 71 VAL A CA 1
ATOM 575 C C . VAL A 1 71 ? -6.148 4.105 1.027 1 98.06 71 VAL A C 1
ATOM 577 O O . VAL A 1 71 ? -6.695 4.52 2.055 1 98.06 71 VAL A O 1
ATOM 580 N N . PRO A 1 72 ? -5.023 3.396 1.105 1 97.19 72 PRO A N 1
ATOM 581 C CA . PRO A 1 72 ? -4.336 3.104 2.365 1 97.19 72 PRO A CA 1
ATOM 582 C C . PRO A 1 72 ? -3.488 4.273 2.861 1 97.19 72 PRO A C 1
ATOM 584 O O . PRO A 1 72 ? -2.268 4.141 2.99 1 97.19 72 PRO A O 1
ATOM 587 N N . GLY A 1 73 ? -4.133 5.391 3.217 1 96.69 73 GLY A N 1
ATOM 588 C CA . GLY A 1 73 ? -3.459 6.625 3.576 1 96.69 73 GLY A CA 1
ATOM 589 C C . GLY A 1 73 ? -3.199 7.531 2.387 1 96.69 73 GLY A C 1
ATOM 590 O O . GLY A 1 73 ? -3.074 7.059 1.256 1 96.69 73 GLY A O 1
ATOM 591 N N . LEU A 1 74 ? -3.049 8.789 2.65 1 97.62 74 LEU A N 1
ATOM 592 C CA . LEU A 1 74 ? -2.887 9.734 1.554 1 97.62 74 LEU A CA 1
ATOM 593 C C . LEU A 1 74 ? -1.461 9.703 1.011 1 97.62 74 LEU A C 1
ATOM 595 O O . LEU A 1 74 ? -1.219 10.078 -0.137 1 97.62 74 LEU A O 1
ATOM 599 N N . THR A 1 75 ? -0.502 9.266 1.862 1 96.81 75 THR A N 1
ATOM 600 C CA . THR A 1 75 ? 0.862 9.172 1.354 1 96.81 75 THR A CA 1
ATOM 601 C C . THR A 1 75 ? 0.939 8.195 0.185 1 96.81 75 THR A C 1
ATOM 603 O O . THR A 1 75 ? 1.589 8.477 -0.825 1 96.81 75 THR A O 1
ATOM 606 N N . TYR A 1 76 ? 0.277 7.055 0.342 1 96.94 76 TYR A N 1
ATOM 607 C CA . TYR A 1 76 ? 0.171 6.102 -0.756 1 96.94 76 TYR A CA 1
ATOM 608 C C . TYR A 1 76 ? -0.406 6.766 -2.002 1 96.94 76 TYR A C 1
ATOM 610 O O . TYR A 1 76 ? 0.141 6.625 -3.098 1 96.94 76 TYR A O 1
ATOM 618 N N . PHE A 1 77 ? -1.47 7.477 -1.861 1 97.75 77 PHE A N 1
ATOM 619 C CA . PHE A 1 77 ? -2.156 8.156 -2.955 1 97.75 77 PHE A CA 1
ATOM 620 C C . PHE A 1 77 ? -1.245 9.18 -3.613 1 97.75 77 PHE A C 1
ATOM 622 O O . PHE A 1 77 ? -1.144 9.234 -4.84 1 97.75 77 PHE A O 1
ATOM 629 N N . ILE A 1 78 ? -0.545 9.977 -2.824 1 97.25 78 ILE A N 1
ATOM 630 C CA . ILE A 1 78 ? 0.358 11.016 -3.299 1 97.25 78 ILE A CA 1
ATOM 631 C C . ILE A 1 78 ? 1.433 10.398 -4.191 1 97.25 78 ILE A C 1
ATOM 633 O O . ILE A 1 78 ? 1.639 10.844 -5.324 1 97.25 78 ILE A O 1
ATOM 637 N N . HIS A 1 79 ? 2.016 9.398 -3.713 1 95.75 79 HIS A N 1
ATOM 638 C CA . HIS A 1 79 ? 3.105 8.773 -4.457 1 95.75 79 HIS A CA 1
ATOM 639 C C . HIS A 1 79 ? 2.605 8.18 -5.77 1 95.75 79 HIS A C 1
ATOM 641 O O . HIS A 1 79 ? 3.316 8.203 -6.777 1 95.75 79 HIS A O 1
ATOM 647 N N . ARG A 1 80 ? 1.405 7.652 -5.758 1 95.44 80 ARG A N 1
ATOM 648 C CA . ARG A 1 80 ? 0.826 7.074 -6.965 1 95.44 80 ARG A CA 1
ATOM 649 C C . ARG A 1 80 ? 0.45 8.156 -7.969 1 95.44 80 ARG A C 1
ATOM 651 O O . ARG A 1 80 ? 0.814 8.078 -9.141 1 95.44 80 ARG A O 1
ATOM 658 N N . ILE A 1 81 ? -0.22 9.172 -7.508 1 95.12 81 ILE A N 1
ATOM 659 C CA . ILE A 1 81 ? -0.758 10.195 -8.398 1 95.12 81 ILE A CA 1
ATOM 660 C C . ILE A 1 81 ? 0.385 11.016 -8.992 1 95.12 81 ILE A C 1
ATOM 662 O O . ILE A 1 81 ? 0.311 11.461 -10.141 1 95.12 81 ILE A O 1
ATOM 666 N N . MET A 1 82 ? 1.44 11.203 -8.266 1 94.94 82 MET A N 1
ATOM 667 C CA . MET A 1 82 ? 2.6 11.93 -8.773 1 94.94 82 MET A CA 1
ATOM 668 C C . MET A 1 82 ? 3.203 11.219 -9.977 1 94.94 82 MET A C 1
ATOM 670 O O . MET A 1 82 ? 3.625 11.859 -10.938 1 94.94 82 MET A O 1
ATOM 674 N N . LEU A 1 83 ? 3.195 9.898 -9.93 1 92.25 83 LEU A N 1
ATOM 675 C CA . LEU A 1 83 ? 3.742 9.117 -11.031 1 92.25 83 LEU A CA 1
ATOM 676 C C . LEU A 1 83 ? 2.787 9.117 -12.219 1 92.25 83 LEU A C 1
ATOM 678 O O . LEU A 1 83 ? 3.223 9.031 -13.375 1 92.25 83 LEU A O 1
ATOM 682 N N . LEU A 1 84 ? 1.522 9.195 -11.898 1 92.31 84 LEU A N 1
ATOM 683 C CA . LEU A 1 84 ? 0.497 9.125 -12.938 1 92.31 84 LEU A CA 1
ATOM 684 C C . LEU A 1 84 ? 0.296 10.484 -13.602 1 92.31 84 LEU A C 1
ATOM 686 O O . LEU A 1 84 ? -0.306 10.57 -14.672 1 92.31 84 LEU A O 1
ATOM 690 N N . SER A 1 85 ? 0.71 11.508 -12.898 1 89.88 85 SER A N 1
ATOM 691 C CA . SER A 1 85 ? 0.509 12.859 -13.414 1 89.88 85 SER A CA 1
ATOM 692 C C . SER A 1 85 ? 1.402 13.133 -14.625 1 89.88 85 SER A C 1
ATOM 694 O O . SER A 1 85 ? 2.541 12.664 -14.672 1 89.88 85 SER A O 1
ATOM 696 N N . SER A 1 86 ? 0.807 13.812 -15.531 1 88.06 86 SER A N 1
ATOM 697 C CA . SER A 1 86 ? 1.54 14.289 -16.703 1 88.06 86 SER A CA 1
ATOM 698 C C . SER A 1 86 ? 1.595 15.812 -16.734 1 88.06 86 SER A C 1
ATOM 700 O O . SER A 1 86 ? 0.767 16.484 -16.125 1 88.06 86 SER A O 1
ATOM 702 N N . GLY A 1 87 ? 2.531 16.359 -17.344 1 91.44 87 GLY A N 1
ATOM 703 C CA . GLY A 1 87 ? 2.658 17.812 -17.391 1 91.44 87 GLY A CA 1
ATOM 704 C C . GLY A 1 87 ? 3.17 18.406 -16.094 1 91.44 87 GLY A C 1
ATOM 705 O O . GLY A 1 87 ? 3.523 17.688 -15.164 1 91.44 87 GLY A O 1
ATOM 706 N N . ASN A 1 88 ? 3.182 19.719 -16.031 1 96.31 88 ASN A N 1
ATOM 707 C CA . ASN A 1 88 ? 3.697 20.422 -14.852 1 96.31 88 ASN A CA 1
ATOM 708 C C . ASN A 1 88 ? 2.744 20.297 -13.664 1 96.31 88 ASN A C 1
ATOM 710 O O . ASN A 1 88 ? 1.524 20.344 -13.836 1 96.31 88 ASN A O 1
ATOM 714 N N . ILE A 1 89 ? 3.363 20.141 -12.531 1 98.06 89 ILE A N 1
ATOM 715 C CA . ILE A 1 89 ? 2.615 20.016 -11.289 1 98.06 89 ILE A CA 1
ATOM 716 C C . ILE A 1 89 ? 2.887 21.234 -10.406 1 98.06 89 ILE A C 1
ATOM 718 O O . ILE A 1 89 ? 4.039 21.547 -10.094 1 98.06 89 ILE A O 1
ATOM 722 N N . ILE A 1 90 ? 1.85 21.969 -10.023 1 98.56 90 ILE A N 1
ATOM 723 C CA . ILE A 1 90 ? 2 23.078 -9.086 1 98.56 90 ILE A CA 1
ATOM 724 C C . ILE A 1 90 ? 1.798 22.578 -7.656 1 98.56 90 ILE A C 1
ATOM 726 O O . ILE A 1 90 ? 0.821 21.875 -7.367 1 98.56 90 ILE A O 1
ATOM 730 N N . ILE A 1 91 ? 2.717 22.875 -6.809 1 98.25 91 ILE A N 1
ATOM 731 C CA . ILE A 1 91 ? 2.623 22.578 -5.387 1 98.25 91 ILE A CA 1
ATOM 732 C C . ILE A 1 91 ? 2.588 23.875 -4.582 1 98.25 91 ILE A C 1
ATOM 734 O O . ILE A 1 91 ? 3.521 24.672 -4.645 1 98.25 91 ILE A O 1
ATOM 738 N N . ILE A 1 92 ? 1.562 24.109 -3.838 1 98.12 92 ILE A N 1
ATOM 739 C CA . ILE A 1 92 ? 1.495 25.266 -2.949 1 98.12 92 ILE A CA 1
ATOM 740 C C . ILE A 1 92 ? 2.324 25 -1.694 1 98.12 92 ILE A C 1
ATOM 742 O O . ILE A 1 92 ? 2.152 23.969 -1.037 1 98.12 92 ILE A O 1
ATOM 746 N N . THR A 1 93 ? 3.223 25.891 -1.327 1 97.25 93 THR A N 1
ATOM 747 C CA . THR A 1 93 ? 4.137 25.703 -0.208 1 97.25 93 THR A CA 1
ATOM 748 C C . THR A 1 93 ? 3.906 26.766 0.866 1 97.25 93 THR A C 1
ATOM 750 O O . THR A 1 93 ? 3.416 27.859 0.573 1 97.25 93 THR A O 1
ATOM 753 N N . PRO A 1 94 ? 4.293 26.578 2.162 1 96.31 94 PRO A N 1
ATOM 754 C CA . PRO A 1 94 ? 4.805 25.297 2.648 1 96.31 94 PRO A CA 1
ATOM 755 C C . PRO A 1 94 ? 3.773 24.172 2.553 1 96.31 94 PRO A C 1
ATOM 757 O O . PRO A 1 94 ? 2.58 24.438 2.396 1 96.31 94 PRO A O 1
ATOM 760 N N . THR A 1 95 ? 4.285 22.938 2.498 1 96.25 95 THR A N 1
ATOM 761 C CA . THR A 1 95 ? 3.396 21.797 2.293 1 96.25 95 THR A CA 1
ATOM 762 C C . THR A 1 95 ? 3.895 20.578 3.064 1 96.25 95 THR A C 1
ATOM 764 O O . THR A 1 95 ? 4.949 20.641 3.705 1 96.25 95 THR A O 1
ATOM 767 N N . PHE A 1 96 ? 3.037 19.609 3.148 1 95.31 96 PHE A N 1
ATOM 768 C CA . PHE A 1 96 ? 3.502 18.297 3.564 1 95.31 96 PHE A CA 1
ATOM 769 C C . PHE A 1 96 ? 4.609 17.797 2.645 1 95.31 96 PHE A C 1
ATOM 771 O O . PHE A 1 96 ? 4.414 17.688 1.432 1 95.31 96 PHE A O 1
ATOM 778 N N . ASN A 1 97 ? 5.711 17.391 3.119 1 93.94 97 ASN A N 1
ATOM 779 C CA . ASN A 1 97 ? 6.949 17.188 2.379 1 93.94 97 ASN A CA 1
ATOM 780 C C . ASN A 1 97 ? 6.812 16.062 1.353 1 93.94 97 ASN A C 1
ATOM 782 O O . ASN A 1 97 ? 7.5 16.062 0.332 1 93.94 97 ASN A O 1
ATOM 786 N N . GLU A 1 98 ? 5.918 15.133 1.586 1 94 98 GLU A N 1
ATOM 787 C CA . GLU A 1 98 ? 5.77 14.023 0.65 1 94 98 GLU A CA 1
ATOM 788 C C . GLU A 1 98 ? 5.348 14.516 -0.73 1 94 98 GLU A C 1
ATOM 790 O O . GLU A 1 98 ? 5.664 13.891 -1.744 1 94 98 GLU A O 1
ATOM 795 N N . TYR A 1 99 ? 4.688 15.656 -0.807 1 96.25 99 TYR A N 1
ATOM 796 C CA . TYR A 1 99 ? 4.312 16.219 -2.1 1 96.25 99 TYR A CA 1
ATOM 797 C C . TYR A 1 99 ? 5.547 16.641 -2.885 1 96.25 99 TYR A C 1
ATOM 799 O O . TYR A 1 99 ? 5.539 16.641 -4.117 1 96.25 99 TYR A O 1
ATOM 807 N N . LEU A 1 100 ? 6.547 17 -2.164 1 95.06 100 LEU A N 1
ATOM 808 C CA . LEU A 1 100 ? 7.789 17.422 -2.805 1 95.06 100 LEU A CA 1
ATOM 809 C C . LEU A 1 100 ? 8.711 16.234 -3.053 1 95.06 100 LEU A C 1
ATOM 811 O O . LEU A 1 100 ? 9.375 16.172 -4.086 1 95.06 100 LEU A O 1
ATOM 815 N N . TYR A 1 101 ? 8.688 15.281 -2.188 1 92.88 101 TYR A N 1
ATOM 816 C CA . TYR A 1 101 ? 9.656 14.188 -2.215 1 92.88 101 TYR A CA 1
ATOM 817 C C . TYR A 1 101 ? 9.203 13.086 -3.164 1 92.88 101 TYR A C 1
ATOM 819 O O . TYR A 1 101 ? 10.031 12.367 -3.736 1 92.88 101 TYR A O 1
ATOM 827 N N . ALA A 1 102 ? 7.922 12.875 -3.283 1 94.31 102 ALA A N 1
ATOM 828 C CA . ALA A 1 102 ? 7.414 11.805 -4.137 1 94.31 102 ALA A CA 1
ATOM 829 C C . ALA A 1 102 ? 7.953 11.93 -5.559 1 94.31 102 ALA A C 1
ATOM 831 O O . ALA A 1 102 ? 7.98 13.023 -6.121 1 94.31 102 ALA A O 1
ATOM 832 N N . ARG A 1 103 ? 8.406 10.82 -6.113 1 92.44 103 ARG A N 1
ATOM 833 C CA . ARG A 1 103 ? 8.898 10.789 -7.484 1 92.44 103 ARG A CA 1
ATOM 834 C C . ARG A 1 103 ? 7.797 11.148 -8.477 1 92.44 103 ARG A C 1
ATOM 836 O O . ARG A 1 103 ? 6.648 10.734 -8.305 1 92.44 103 ARG A O 1
ATOM 843 N N . SER A 1 104 ? 8.172 11.984 -9.406 1 91.56 104 SER A N 1
ATOM 844 C CA . SER A 1 104 ? 7.258 12.336 -10.484 1 91.56 104 SER A CA 1
ATOM 845 C C . SER A 1 104 ? 7.961 12.305 -11.836 1 91.56 104 SER A C 1
ATOM 847 O O . SER A 1 104 ? 9.18 12.469 -11.914 1 91.56 104 SER A O 1
ATOM 849 N N . ASN A 1 105 ? 7.207 11.992 -12.867 1 84.44 105 ASN A N 1
ATOM 850 C CA . ASN A 1 105 ? 7.719 12.078 -14.234 1 84.44 105 ASN A CA 1
ATOM 851 C C . ASN A 1 105 ? 7.582 13.492 -14.789 1 84.44 105 ASN A C 1
ATOM 853 O O . ASN A 1 105 ? 7.938 13.75 -15.938 1 84.44 105 ASN A O 1
ATOM 857 N N . SER A 1 106 ? 7.082 14.352 -13.922 1 89.62 106 SER A N 1
ATOM 858 C CA . SER A 1 106 ? 6.793 15.727 -14.32 1 89.62 106 SER A CA 1
ATOM 859 C C . SER A 1 106 ? 7.566 16.719 -13.469 1 89.62 106 SER A C 1
ATOM 861 O O . SER A 1 106 ? 8.102 16.375 -12.414 1 89.62 106 SER A O 1
ATOM 863 N N . LYS A 1 107 ? 7.617 17.906 -14.031 1 95.06 107 LYS A N 1
ATOM 864 C CA . LYS A 1 107 ? 8.258 18.984 -13.289 1 95.06 107 LYS A CA 1
ATOM 865 C C . LYS A 1 107 ? 7.324 19.547 -12.219 1 95.06 107 LYS A C 1
ATOM 867 O O . LYS A 1 107 ? 6.129 19.719 -12.461 1 95.06 107 LYS A O 1
ATOM 872 N N . LYS A 1 108 ? 7.84 19.781 -11.07 1 97.12 108 LYS A N 1
ATOM 873 C CA . LYS A 1 108 ? 7.098 20.406 -9.969 1 97.12 108 LYS A CA 1
ATOM 874 C C . LYS A 1 108 ? 7.445 21.875 -9.844 1 97.12 108 LYS A C 1
ATOM 876 O O . LYS A 1 108 ? 8.617 22.25 -9.891 1 97.12 108 LYS A O 1
ATOM 881 N N . VAL A 1 109 ? 6.477 22.688 -9.812 1 97.5 109 VAL A N 1
ATOM 882 C CA . VAL A 1 109 ? 6.629 24.125 -9.602 1 97.5 109 VAL A CA 1
ATOM 883 C C . VAL A 1 109 ? 6.023 24.516 -8.258 1 97.5 109 VAL A C 1
ATOM 885 O O . VAL A 1 109 ? 4.852 24.25 -7.992 1 97.5 109 VAL A O 1
ATOM 888 N N . GLU A 1 110 ? 6.852 25.141 -7.426 1 97.75 110 GLU A N 1
ATOM 889 C CA . GLU A 1 110 ? 6.387 25.578 -6.109 1 97.75 110 GLU A CA 1
ATOM 890 C C . GLU A 1 110 ? 5.875 27.016 -6.145 1 97.75 110 GLU A C 1
ATOM 892 O O . GLU A 1 110 ? 6.531 27.891 -6.699 1 97.75 110 GLU A O 1
ATOM 897 N N . ILE A 1 111 ? 4.703 27.266 -5.656 1 97.88 111 ILE A N 1
ATOM 898 C CA . ILE A 1 111 ? 4.152 28.594 -5.469 1 97.88 111 ILE A CA 1
ATOM 899 C C . ILE A 1 111 ? 3.814 28.812 -3.998 1 97.88 111 ILE A C 1
ATOM 901 O O . ILE A 1 111 ? 3.008 28.078 -3.424 1 97.88 111 ILE A O 1
ATOM 905 N N . PRO A 1 112 ? 4.344 29.828 -3.381 1 97 112 PRO A N 1
ATOM 906 C CA . PRO A 1 112 ? 4.066 30.062 -1.961 1 97 112 PRO A CA 1
ATOM 907 C C . PRO A 1 112 ? 2.605 30.406 -1.694 1 97 112 PRO A C 1
ATOM 909 O O . PRO A 1 112 ? 1.987 31.141 -2.479 1 97 112 PRO A O 1
ATOM 912 N N . LEU A 1 113 ? 2.117 29.922 -0.617 1 96.31 113 LEU A N 1
ATOM 913 C CA . LEU A 1 113 ? 0.744 30.172 -0.189 1 96.31 113 LEU A CA 1
ATOM 914 C C . LEU A 1 113 ? 0.454 31.672 -0.122 1 96.31 113 LEU A C 1
ATOM 916 O O . LEU A 1 113 ? -0.613 32.125 -0.546 1 96.31 113 LEU A O 1
ATOM 920 N N . TYR A 1 114 ? 1.374 32.438 0.426 1 94.19 114 TYR A N 1
ATOM 921 C CA . TYR A 1 114 ? 1.141 33.875 0.587 1 94.19 114 TYR A CA 1
ATOM 922 C C . TYR A 1 114 ? 0.999 34.562 -0.766 1 94.19 114 TYR A C 1
ATOM 924 O O . TYR A 1 114 ? 0.267 35.562 -0.897 1 94.19 114 TYR A O 1
ATOM 932 N N . VAL A 1 115 ? 1.676 34.031 -1.752 1 96.88 115 VAL A N 1
ATOM 933 C CA . VAL A 1 115 ? 1.597 34.562 -3.102 1 96.88 115 VAL A CA 1
ATOM 934 C C . VAL A 1 115 ? 0.227 34.281 -3.705 1 96.88 115 VAL A C 1
ATOM 936 O O . VAL A 1 115 ? -0.437 35.156 -4.234 1 96.88 115 VAL A O 1
ATOM 939 N N . ILE A 1 116 ? -0.21 33.062 -3.602 1 96.88 116 ILE A N 1
ATOM 940 C CA . ILE A 1 116 ? -1.468 32.625 -4.211 1 96.88 116 ILE A CA 1
ATOM 941 C C . ILE A 1 116 ? -2.639 33.281 -3.475 1 96.88 116 ILE A C 1
ATOM 943 O O . ILE A 1 116 ? -3.664 33.594 -4.082 1 96.88 116 ILE A O 1
ATOM 947 N N . GLN A 1 117 ? -2.551 33.406 -2.217 1 95.38 117 GLN A N 1
ATOM 948 C CA . GLN A 1 117 ? -3.598 34.031 -1.432 1 95.38 117 GLN A CA 1
ATOM 949 C C . GLN A 1 117 ? -3.764 35.5 -1.834 1 95.38 117 GLN A C 1
ATOM 951 O O . GLN A 1 117 ? -4.879 36.031 -1.866 1 95.38 117 GLN A O 1
ATOM 956 N N . LYS A 1 118 ? -2.725 36.156 -2.1 1 96.62 118 LYS A N 1
ATOM 957 C CA . LYS A 1 118 ? -2.754 37.531 -2.5 1 96.62 118 LYS A CA 1
ATOM 958 C C . LYS A 1 118 ? -3.305 37.719 -3.914 1 96.62 118 LYS A C 1
ATOM 960 O O . LYS A 1 118 ? -4.043 38.656 -4.195 1 96.62 118 LYS A O 1
ATOM 965 N N . ASN A 1 119 ? -2.883 36.781 -4.777 1 97.75 119 ASN A N 1
ATOM 966 C CA . ASN A 1 119 ? -3.307 36.875 -6.168 1 97.75 119 ASN A CA 1
ATOM 967 C C . ASN A 1 119 ? -3.381 35.5 -6.816 1 97.75 119 ASN A C 1
ATOM 969 O O . ASN A 1 119 ? -2.484 35.094 -7.574 1 97.75 119 ASN A O 1
ATOM 973 N N . PRO A 1 120 ? -4.52 34.844 -6.703 1 98.06 120 PRO A N 1
ATOM 974 C CA . PRO A 1 120 ? -4.656 33.5 -7.305 1 98.06 120 PRO A CA 1
ATOM 975 C C . PRO A 1 120 ? -4.594 33.562 -8.828 1 98.06 120 PRO A C 1
ATOM 977 O O . PRO A 1 120 ? -4.352 32.531 -9.461 1 98.06 120 PRO A O 1
ATOM 980 N N . TYR A 1 121 ? -4.727 34.688 -9.469 1 98.12 121 TYR A N 1
ATOM 981 C CA . TYR A 1 121 ? -4.781 34.812 -10.914 1 98.12 121 TYR A CA 1
ATOM 982 C C . TYR A 1 121 ? -3.396 34.625 -11.531 1 98.12 121 TYR A C 1
ATOM 984 O O . TYR A 1 121 ? -3.268 34.438 -12.742 1 98.12 121 TYR A O 1
ATOM 992 N N . ILE A 1 122 ? -2.414 34.594 -10.719 1 98.12 122 ILE A N 1
ATOM 993 C CA . ILE A 1 122 ? -1.062 34.344 -11.203 1 98.12 122 ILE A CA 1
ATOM 994 C C . ILE A 1 122 ? -1.005 32.969 -11.883 1 98.12 122 ILE A C 1
ATOM 996 O O . ILE A 1 122 ? -0.162 32.75 -12.75 1 98.12 122 ILE A O 1
ATOM 1000 N N . LEU A 1 123 ? -1.893 32.125 -11.539 1 98.31 123 LEU A N 1
ATOM 1001 C CA . LEU A 1 123 ? -1.938 30.766 -12.086 1 98.31 123 LEU A CA 1
ATOM 1002 C C . LEU A 1 123 ? -2.174 30.797 -13.586 1 98.31 123 LEU A C 1
ATOM 1004 O O . LEU A 1 123 ? -1.819 29.859 -14.297 1 98.31 123 LEU A O 1
ATOM 1008 N N . LYS A 1 124 ? -2.834 31.844 -14.062 1 98.06 124 LYS A N 1
ATOM 1009 C CA . LYS A 1 124 ? -3.102 31.984 -15.492 1 98.06 124 LYS A CA 1
ATOM 1010 C C . LYS A 1 124 ? -1.804 32 -16.297 1 98.06 124 LYS A C 1
ATOM 1012 O O . LYS A 1 124 ? -1.788 31.641 -17.469 1 98.06 124 LYS A O 1
ATOM 1017 N N . ASN A 1 125 ? -0.713 32.344 -15.648 1 97.19 125 ASN A N 1
ATOM 1018 C CA . ASN A 1 125 ? 0.574 32.469 -16.312 1 97.19 125 ASN A CA 1
ATOM 1019 C C . ASN A 1 125 ? 1.353 31.172 -16.328 1 97.19 125 ASN A C 1
ATOM 1021 O O . ASN A 1 125 ? 2.453 31.094 -16.875 1 97.19 125 ASN A O 1
ATOM 1025 N N . TYR A 1 126 ? 0.879 30.188 -15.727 1 97.12 126 TYR A N 1
ATOM 1026 C CA . TYR A 1 126 ? 1.559 28.906 -15.648 1 97.12 126 TYR A CA 1
ATOM 1027 C C . TYR A 1 126 ? 0.869 27.859 -16.531 1 97.12 126 TYR A C 1
ATOM 1029 O O . TYR A 1 126 ? -0.357 27.875 -16.672 1 97.12 126 TYR A O 1
ATOM 1037 N N . ASN A 1 127 ? 1.679 27.062 -17.219 1 96.75 127 ASN A N 1
ATOM 1038 C CA . ASN A 1 127 ? 1.179 25.828 -17.828 1 96.75 127 ASN A CA 1
ATOM 1039 C C . ASN A 1 127 ? 1.292 24.641 -16.875 1 96.75 127 ASN A C 1
ATOM 1041 O O . ASN A 1 127 ? 2.396 24.234 -16.5 1 96.75 127 ASN A O 1
ATOM 1045 N N . PHE A 1 128 ? 0.143 24.156 -16.453 1 97.75 128 PHE A N 1
ATOM 1046 C CA . PHE A 1 128 ? 0.154 23.062 -15.492 1 97.75 128 PHE A CA 1
ATOM 1047 C C . PHE A 1 128 ? -1.033 22.141 -15.711 1 97.75 128 PHE A C 1
ATOM 1049 O O . PHE A 1 128 ? -2.039 22.531 -16.297 1 97.75 128 PHE A O 1
ATOM 1056 N N . ASN A 1 129 ? -0.865 20.891 -15.289 1 97.38 129 ASN A N 1
ATOM 1057 C CA . ASN A 1 129 ? -1.908 19.875 -15.453 1 97.38 129 ASN A CA 1
ATOM 1058 C C . ASN A 1 129 ? -2.484 19.453 -14.102 1 97.38 129 ASN A C 1
ATOM 1060 O O . ASN A 1 129 ? -3.531 18.797 -14.047 1 97.38 129 ASN A O 1
ATOM 1064 N N . SER A 1 130 ? -1.797 19.766 -13.039 1 98 130 SER A N 1
ATOM 1065 C CA . SER A 1 130 ? -2.271 19.453 -11.703 1 98 130 SER A CA 1
ATOM 1066 C C . SER A 1 130 ? -1.796 20.484 -10.688 1 98 130 SER A C 1
ATOM 1068 O O . SER A 1 130 ? -0.739 21.094 -10.867 1 98 130 SER A O 1
ATOM 1070 N N . ILE A 1 131 ? -2.557 20.766 -9.688 1 98.56 131 ILE A N 1
ATOM 1071 C CA . ILE A 1 131 ? -2.188 21.625 -8.57 1 98.56 131 ILE A CA 1
ATOM 1072 C C . ILE A 1 131 ? -2.564 20.938 -7.254 1 98.56 131 ILE A C 1
ATOM 1074 O O . ILE A 1 131 ? -3.658 20.391 -7.129 1 98.56 131 ILE A O 1
ATOM 1078 N N . PHE A 1 132 ? -1.645 20.906 -6.305 1 98.44 132 PHE A N 1
ATOM 1079 C CA . PHE A 1 132 ? -1.848 20.297 -4.996 1 98.44 132 PHE A CA 1
ATOM 1080 C C . PHE A 1 132 ? -1.893 21.359 -3.906 1 98.44 132 PHE A C 1
ATOM 1082 O O . PHE A 1 132 ? -0.982 22.188 -3.801 1 98.44 132 PHE A O 1
ATOM 1089 N N . ILE A 1 133 ? -2.912 21.312 -3.078 1 98.19 133 ILE A N 1
ATOM 1090 C CA . ILE A 1 133 ? -3.139 22.266 -2.006 1 98.19 133 ILE A CA 1
ATOM 1091 C C . ILE A 1 133 ? -3.426 21.531 -0.701 1 98.19 133 ILE A C 1
ATOM 1093 O O . ILE A 1 133 ? -4.309 20.672 -0.648 1 98.19 133 ILE A O 1
ATOM 1097 N N . VAL A 1 134 ? -2.664 21.797 0.279 1 97.75 134 VAL A N 1
ATOM 1098 C CA . VAL A 1 134 ? -2.965 21.297 1.616 1 97.75 134 VAL A CA 1
ATOM 1099 C C . VAL A 1 134 ? -3.838 22.312 2.361 1 97.75 134 VAL A C 1
ATOM 1101 O O . VAL A 1 134 ? -3.479 23.484 2.484 1 97.75 134 VAL A O 1
ATOM 1104 N N . TYR A 1 135 ? -5.031 21.844 2.875 1 96.56 135 TYR A N 1
ATOM 1105 C CA . TYR A 1 135 ? -6.102 22.703 3.379 1 96.56 135 TYR A CA 1
ATOM 1106 C C . TYR A 1 135 ? -6.715 22.125 4.645 1 96.56 135 TYR A C 1
ATOM 1108 O O . TYR A 1 135 ? -7.512 21.188 4.578 1 96.56 135 TYR A O 1
ATOM 1116 N N . PRO A 1 136 ? -6.387 22.734 5.895 1 95.88 136 PRO A N 1
ATOM 1117 C CA . PRO A 1 136 ? -5.465 23.828 6.168 1 95.88 136 PRO A CA 1
ATOM 1118 C C . PRO A 1 136 ? -4.008 23.469 5.879 1 95.88 136 PRO A C 1
ATOM 1120 O O . PRO A 1 136 ? -3.656 22.297 5.844 1 95.88 136 PRO A O 1
ATOM 1123 N N . SER A 1 137 ? -3.23 24.469 5.672 1 95.62 137 SER A N 1
ATOM 1124 C CA . SER A 1 137 ? -1.838 24.266 5.289 1 95.62 137 SER A CA 1
ATOM 1125 C C . SER A 1 137 ? -1.062 23.547 6.387 1 95.62 137 SER A C 1
ATOM 1127 O O . SER A 1 137 ? -1.395 23.656 7.566 1 95.62 137 SER A O 1
ATOM 1129 N N . SER A 1 138 ? -0.167 22.766 6.062 1 94.5 138 SER A N 1
ATOM 1130 C CA . SER A 1 138 ? 0.85 22.172 6.93 1 94.5 138 SER A CA 1
ATOM 1131 C C . SER A 1 138 ? 2.24 22.688 6.578 1 94.5 138 SER A C 1
ATOM 1133 O O . SER A 1 138 ? 2.641 22.672 5.414 1 94.5 138 SER A O 1
ATOM 1135 N N . PRO A 1 139 ? 2.887 23.266 7.539 1 96 139 PRO A N 1
ATOM 1136 C CA . PRO A 1 139 ? 2.771 23.062 8.984 1 96 139 PRO A CA 1
ATOM 1137 C C . PRO A 1 139 ? 2.158 24.266 9.703 1 96 139 PRO A C 1
ATOM 1139 O O . PRO A 1 139 ? 2.18 24.328 10.938 1 96 139 PRO A O 1
ATOM 1142 N N . THR A 1 140 ? 1.598 25.25 8.984 1 95.56 140 THR A N 1
ATOM 1143 C CA . THR A 1 140 ? 1.231 26.5 9.641 1 95.56 140 THR A CA 1
ATOM 1144 C C . THR A 1 140 ? -0.231 26.469 10.078 1 95.56 140 THR A C 1
ATOM 1146 O O . THR A 1 140 ? -0.665 27.312 10.867 1 95.56 140 THR A O 1
ATOM 1149 N N . GLY A 1 141 ? -0.977 25.531 9.508 1 95.25 141 GLY A N 1
ATOM 1150 C CA . GLY A 1 141 ? -2.367 25.375 9.906 1 95.25 141 GLY A CA 1
ATOM 1151 C C . GLY A 1 141 ? -3.256 26.5 9.414 1 95.25 141 GLY A C 1
ATOM 1152 O O . GLY A 1 141 ? -4.316 26.766 9.992 1 95.25 141 GLY A O 1
ATOM 1153 N N . GLU A 1 142 ? -2.867 27.188 8.414 1 93.06 142 GLU A N 1
ATOM 1154 C CA . GLU A 1 142 ? -3.635 28.312 7.883 1 93.06 142 GLU A CA 1
ATOM 1155 C C . GLU A 1 142 ? -4.656 27.828 6.848 1 93.06 142 GLU A C 1
ATOM 1157 O O . GLU A 1 142 ? -4.387 26.906 6.086 1 93.06 142 GLU A O 1
ATOM 1162 N N . LEU A 1 143 ? -5.773 28.562 6.824 1 93.31 143 LEU A N 1
ATOM 1163 C CA . LEU A 1 143 ? -6.836 28.25 5.871 1 93.31 143 LEU A CA 1
ATOM 1164 C C . LEU A 1 143 ? -6.852 29.266 4.734 1 93.31 143 LEU A C 1
ATOM 1166 O O . LEU A 1 143 ? -6.91 30.484 4.977 1 93.31 143 LEU A O 1
ATOM 1170 N N . MET A 1 144 ? -6.789 28.75 3.549 1 93.06 144 MET A N 1
ATOM 1171 C CA . MET A 1 144 ? -6.949 29.625 2.381 1 93.06 144 MET A CA 1
ATOM 1172 C C . MET A 1 144 ? -8.375 30.156 2.297 1 93.06 144 MET A C 1
ATOM 1174 O O . MET A 1 144 ? -9.336 29.438 2.58 1 93.06 144 MET A O 1
ATOM 1178 N N . GLU A 1 145 ? -8.5 31.375 1.848 1 93.19 145 GLU A N 1
ATOM 1179 C CA . GLU A 1 145 ? -9.812 32 1.738 1 93.19 145 GLU A CA 1
ATOM 1180 C C . GLU A 1 145 ? -10.656 31.359 0.649 1 93.19 145 GLU A C 1
ATOM 1182 O O . GLU A 1 145 ? -10.125 30.938 -0.387 1 93.19 145 GLU A O 1
ATOM 1187 N N . ALA A 1 146 ? -11.969 31.391 0.847 1 92.62 146 ALA A N 1
ATOM 1188 C CA . ALA A 1 146 ? -12.891 30.719 -0.064 1 92.62 146 ALA A CA 1
ATOM 1189 C C . ALA A 1 146 ? -12.828 31.328 -1.46 1 92.62 146 ALA A C 1
ATOM 1191 O O . ALA A 1 146 ? -12.906 30.609 -2.463 1 92.62 146 ALA A O 1
ATOM 1192 N N . ASN A 1 147 ? -12.766 32.594 -1.478 1 94.81 147 ASN A N 1
ATOM 1193 C CA . ASN A 1 147 ? -12.719 33.281 -2.771 1 94.81 147 ASN A CA 1
ATOM 1194 C C . ASN A 1 147 ? -11.461 32.906 -3.553 1 94.81 147 ASN A C 1
ATOM 1196 O O . ASN A 1 147 ? -11.5 32.781 -4.777 1 94.81 147 ASN A O 1
ATOM 1200 N N . VAL A 1 148 ? -10.398 32.781 -2.854 1 96.94 148 VAL A N 1
ATOM 1201 C CA . VAL A 1 148 ? -9.148 32.375 -3.477 1 96.94 148 VAL A CA 1
ATOM 1202 C C . VAL A 1 148 ? -9.289 30.953 -4.02 1 96.94 148 VAL A C 1
ATOM 1204 O O . VAL A 1 148 ? -8.922 30.672 -5.168 1 96.94 148 VAL A O 1
ATOM 1207 N N . MET A 1 149 ? -9.836 30.062 -3.256 1 96.38 149 MET A N 1
ATOM 1208 C CA . MET A 1 149 ? -10.07 28.688 -3.68 1 96.38 149 MET A CA 1
ATOM 1209 C C . MET A 1 149 ? -10.953 28.641 -4.926 1 96.38 149 MET A C 1
ATOM 1211 O O . MET A 1 149 ? -10.656 27.906 -5.871 1 96.38 149 MET A O 1
ATOM 1215 N N . ASN A 1 150 ? -11.977 29.391 -4.906 1 95.81 150 ASN A N 1
ATOM 1216 C CA . ASN A 1 150 ? -12.875 29.438 -6.059 1 95.81 150 ASN A CA 1
ATOM 1217 C C . ASN A 1 150 ? -12.141 29.891 -7.32 1 95.81 150 ASN A C 1
ATOM 1219 O O . ASN A 1 150 ? -12.375 29.344 -8.398 1 95.81 150 ASN A O 1
ATOM 1223 N N . ALA A 1 151 ? -11.344 30.891 -7.16 1 97.94 151 ALA A N 1
ATOM 1224 C CA . ALA A 1 151 ? -10.555 31.359 -8.297 1 97.94 151 ALA A CA 1
ATOM 1225 C C . ALA A 1 151 ? -9.641 30.266 -8.82 1 97.94 151 ALA A C 1
ATOM 1227 O O . ALA A 1 151 ? -9.531 30.062 -10.031 1 97.94 151 ALA A O 1
ATOM 1228 N N . ILE A 1 152 ? -8.977 29.547 -7.941 1 98.56 152 ILE A N 1
ATOM 1229 C CA . ILE A 1 152 ? -8.086 28.453 -8.312 1 98.56 152 ILE A CA 1
ATOM 1230 C C . ILE A 1 152 ? -8.859 27.391 -9.078 1 98.56 152 ILE A C 1
ATOM 1232 O O . ILE A 1 152 ? -8.414 26.922 -10.133 1 98.56 152 ILE A O 1
ATOM 1236 N N . LEU A 1 153 ? -10.016 26.984 -8.578 1 98.25 153 LEU A N 1
ATOM 1237 C CA . LEU A 1 153 ? -10.852 25.969 -9.203 1 98.25 153 LEU A CA 1
ATOM 1238 C C . LEU A 1 153 ? -11.266 26.391 -10.602 1 98.25 153 LEU A C 1
ATOM 1240 O O . LEU A 1 153 ? -11.188 25.594 -11.547 1 98.25 153 LEU A O 1
ATOM 1244 N N . ASN A 1 154 ? -11.648 27.625 -10.727 1 98 154 ASN A N 1
ATOM 1245 C CA . ASN A 1 154 ? -12.094 28.141 -12.016 1 98 154 ASN A CA 1
ATOM 1246 C C . ASN A 1 154 ? -10.953 28.156 -13.039 1 98 154 ASN A C 1
ATOM 1248 O O . ASN A 1 154 ? -11.133 27.719 -14.172 1 98 154 ASN A O 1
ATOM 1252 N N . ILE A 1 155 ? -9.844 28.672 -12.672 1 98.62 155 ILE A N 1
ATOM 1253 C CA . ILE A 1 155 ? -8.688 28.766 -13.555 1 98.62 155 ILE A CA 1
ATOM 1254 C C . ILE A 1 155 ? -8.242 27.359 -13.969 1 98.62 155 ILE A C 1
ATOM 1256 O O . ILE A 1 155 ? -7.953 27.125 -15.141 1 98.62 155 ILE A O 1
ATOM 1260 N N . SER A 1 156 ? -8.195 26.438 -13 1 98.56 156 SER A N 1
ATOM 1261 C CA . SER A 1 156 ? -7.766 25.062 -13.266 1 98.56 156 SER A CA 1
ATOM 1262 C C . SER A 1 156 ? -8.727 24.375 -14.227 1 98.56 156 SER A C 1
ATOM 1264 O O . SER A 1 156 ? -8.297 23.594 -15.094 1 98.56 156 SER A O 1
ATOM 1266 N N . LEU A 1 157 ? -9.992 24.625 -14.008 1 97.56 157 LEU A N 1
ATOM 1267 C CA . LEU A 1 157 ? -10.992 24.031 -14.906 1 97.56 157 LEU A CA 1
ATOM 1268 C C . LEU A 1 157 ? -10.758 24.484 -16.344 1 97.56 157 LEU A C 1
ATOM 1270 O O . LEU A 1 157 ? -10.789 23.672 -17.266 1 97.56 157 LEU A O 1
ATOM 1274 N N . LEU A 1 158 ? -10.539 25.734 -16.531 1 97.19 158 LEU A N 1
ATOM 1275 C CA . LEU A 1 158 ? -10.312 26.297 -17.859 1 97.19 158 LEU A CA 1
ATOM 1276 C C . LEU A 1 158 ? -9.062 25.719 -18.5 1 97.19 158 LEU A C 1
ATOM 1278 O O . LEU A 1 158 ? -8.984 25.578 -19.719 1 97.19 158 LEU A O 1
ATOM 1282 N N . LYS A 1 159 ? -8.141 25.312 -17.75 1 97.5 159 LYS A N 1
ATOM 1283 C CA . LYS A 1 159 ? -6.867 24.781 -18.234 1 97.5 159 LYS A CA 1
ATOM 1284 C C . LYS A 1 159 ? -6.902 23.266 -18.312 1 97.5 159 LYS A C 1
ATOM 1286 O O . LYS A 1 159 ? -5.902 22.641 -18.656 1 97.5 159 LYS A O 1
ATOM 1291 N N . ASN A 1 160 ? -8.008 22.672 -17.922 1 96.62 160 ASN A N 1
ATOM 1292 C CA . ASN A 1 160 ? -8.164 21.219 -17.844 1 96.62 160 ASN A CA 1
ATOM 1293 C C . ASN A 1 160 ? -7.156 20.594 -16.891 1 96.62 160 ASN A C 1
ATOM 1295 O O . ASN A 1 160 ? -6.531 19.578 -17.203 1 96.62 160 ASN A O 1
ATOM 1299 N N . ALA A 1 161 ? -6.883 21.375 -15.836 1 98.12 161 ALA A N 1
ATOM 1300 C CA . ALA A 1 161 ? -5.953 20.922 -14.805 1 98.12 161 ALA A CA 1
ATOM 1301 C C . ALA A 1 161 ? -6.695 20.312 -13.617 1 98.12 161 ALA A C 1
ATOM 1303 O O . ALA A 1 161 ? -7.75 20.812 -13.219 1 98.12 161 ALA A O 1
ATOM 1304 N N . ARG A 1 162 ? -6.141 19.281 -13.078 1 97.81 162 ARG A N 1
ATOM 1305 C CA . ARG A 1 162 ? -6.699 18.641 -11.891 1 97.81 162 ARG A CA 1
ATOM 1306 C C . ARG A 1 162 ? -6.316 19.406 -10.625 1 97.81 162 ARG A C 1
ATOM 1308 O O . ARG A 1 162 ? -5.195 19.906 -10.508 1 97.81 162 ARG A O 1
ATOM 1315 N N . VAL A 1 163 ? -7.246 19.547 -9.703 1 98.69 163 VAL A N 1
ATOM 1316 C CA . VAL A 1 163 ? -7 20.172 -8.406 1 98.69 163 VAL A CA 1
ATOM 1317 C C . VAL A 1 163 ? -7.113 19.125 -7.301 1 98.69 163 VAL A C 1
ATOM 1319 O O . VAL A 1 163 ? -8.164 18.484 -7.137 1 98.69 163 VAL A O 1
ATOM 1322 N N . PHE A 1 164 ? -6.086 18.938 -6.598 1 98.69 164 PHE A N 1
ATOM 1323 C CA . PHE A 1 164 ? -6.07 18.047 -5.441 1 98.69 164 PHE A CA 1
ATOM 1324 C C . PHE A 1 164 ? -6.07 18.859 -4.145 1 98.69 164 PHE A C 1
ATOM 1326 O O . PHE A 1 164 ? -5.141 19.625 -3.887 1 98.69 164 PHE A O 1
ATOM 1333 N N . LEU A 1 165 ? -7.062 18.688 -3.387 1 98.44 165 LEU A N 1
ATOM 1334 C CA . LEU A 1 165 ? -7.254 19.391 -2.117 1 98.44 165 LEU A CA 1
ATOM 1335 C C . LEU A 1 165 ? -7.086 18.438 -0.942 1 98.44 165 LEU A C 1
ATOM 1337 O O . LEU A 1 165 ? -7.992 17.656 -0.638 1 98.44 165 LEU A O 1
ATOM 1341 N N . ASP A 1 166 ? -5.941 18.469 -0.285 1 98.38 166 ASP A N 1
ATOM 1342 C CA . ASP A 1 166 ? -5.656 17.656 0.885 1 98.38 166 ASP A CA 1
ATOM 1343 C C . ASP A 1 166 ? -6.281 18.25 2.145 1 98.38 166 ASP A C 1
ATOM 1345 O O . ASP A 1 166 ? -5.762 19.219 2.699 1 98.38 166 ASP A O 1
ATOM 1349 N N . GLU A 1 167 ? -7.301 17.609 2.613 1 97.75 167 GLU A N 1
ATOM 1350 C CA . GLU A 1 167 ? -8.039 18.078 3.779 1 97.75 167 GLU A CA 1
ATOM 1351 C C . GLU A 1 167 ? -7.824 17.156 4.977 1 97.75 167 GLU A C 1
ATOM 1353 O O . GLU A 1 167 ? -8.758 16.891 5.734 1 97.75 167 GLU A O 1
ATOM 1358 N N . SER A 1 168 ? -6.617 16.719 5.133 1 96.94 168 SER A N 1
ATOM 1359 C CA . SER A 1 168 ? -6.25 15.805 6.207 1 96.94 168 SER A CA 1
ATOM 1360 C C . SER A 1 168 ? -6.609 16.375 7.574 1 96.94 168 SER A C 1
ATOM 1362 O O . SER A 1 168 ? -6.891 15.633 8.516 1 96.94 168 SER A O 1
ATOM 1364 N N . PHE A 1 169 ? -6.656 17.734 7.715 1 97.25 169 PHE A N 1
ATOM 1365 C CA . PHE A 1 169 ? -6.816 18.328 9.039 1 97.25 169 PHE A CA 1
ATOM 1366 C C . PHE A 1 169 ? -8.07 19.188 9.109 1 97.25 169 PHE A C 1
ATOM 1368 O O . PHE A 1 169 ? -8.266 19.938 10.07 1 97.25 169 PHE A O 1
ATOM 1375 N N . ILE A 1 170 ? -8.961 19.016 8.172 1 96 170 ILE A N 1
ATOM 1376 C CA . ILE A 1 170 ? -10.102 19.922 8.031 1 96 170 ILE A CA 1
ATOM 1377 C C . ILE A 1 170 ? -11.062 19.719 9.203 1 96 170 ILE A C 1
ATOM 1379 O O . ILE A 1 170 ? -11.773 20.641 9.594 1 96 170 ILE A O 1
ATOM 1383 N N . TYR A 1 171 ? -11.078 18.547 9.828 1 95.62 171 TYR A N 1
ATOM 1384 C CA . TYR A 1 171 ? -12.016 18.219 10.891 1 95.62 171 TYR A CA 1
ATOM 1385 C C . TYR A 1 171 ? -11.68 18.984 12.172 1 95.62 171 TYR A C 1
ATOM 1387 O O . TYR A 1 171 ? -12.5 19.047 13.094 1 95.62 171 TYR A O 1
ATOM 1395 N N . PHE A 1 172 ? -10.531 19.516 12.227 1 97.06 172 PHE A N 1
ATOM 1396 C CA . PHE A 1 172 ? -10.102 20.234 13.422 1 97.06 172 PHE A CA 1
ATOM 1397 C C . PHE A 1 172 ? -10.492 21.703 13.352 1 97.06 172 PHE A C 1
ATOM 1399 O O . PHE A 1 172 ? -10.383 22.438 14.336 1 97.06 172 PHE A O 1
ATOM 1406 N N . SER A 1 173 ? -10.914 22.109 12.188 1 94.56 173 SER A N 1
ATOM 1407 C CA . SER A 1 173 ? -11.219 23.516 11.969 1 94.56 173 SER A CA 1
ATOM 1408 C C . SER A 1 173 ? -12.672 23.828 12.328 1 94.56 173 SER A C 1
ATOM 1410 O O . SER A 1 173 ? -13.586 23.125 11.906 1 94.56 173 SER A O 1
ATOM 1412 N N . GLU A 1 174 ? -12.898 24.844 13.07 1 90.69 174 GLU A N 1
ATOM 1413 C CA . GLU A 1 174 ? -14.242 25.297 13.391 1 90.69 174 GLU A CA 1
ATOM 1414 C C . GLU A 1 174 ? -14.945 25.859 12.156 1 90.69 174 GLU A C 1
ATOM 1416 O O . GLU A 1 174 ? -16.141 25.656 11.961 1 90.69 174 GLU A O 1
ATOM 1421 N N . LYS A 1 175 ? -14.172 26.547 11.398 1 84.06 175 LYS A N 1
ATOM 1422 C CA . LYS A 1 175 ? -14.68 27.141 10.164 1 84.06 175 LYS A CA 1
ATOM 1423 C C . LYS A 1 175 ? -14.469 26.219 8.977 1 84.06 175 LYS A C 1
ATOM 1425 O O . LYS A 1 175 ? -13.352 25.766 8.719 1 84.06 175 LYS A O 1
ATOM 1430 N N . ARG A 1 176 ? -15.562 25.828 8.375 1 86.38 176 ARG A N 1
ATOM 1431 C CA . ARG A 1 176 ? -15.508 25.062 7.133 1 86.38 176 ARG A CA 1
ATOM 1432 C C . ARG A 1 176 ? -16.188 25.828 5.996 1 86.38 176 ARG A C 1
ATOM 1434 O O . ARG A 1 176 ? -17.344 25.578 5.684 1 86.38 176 ARG A O 1
ATOM 1441 N N . PRO A 1 177 ? -15.414 26.656 5.387 1 84.88 177 PRO A N 1
ATOM 1442 C CA . PRO A 1 177 ? -16.047 27.562 4.426 1 84.88 177 PRO A CA 1
ATOM 1443 C C . PRO A 1 177 ? -16.438 26.859 3.129 1 84.88 177 PRO A C 1
ATOM 1445 O O . PRO A 1 177 ? -17.203 27.422 2.334 1 84.88 177 PRO A O 1
ATOM 1448 N N . LEU A 1 178 ? -15.914 25.719 2.936 1 89.25 178 LEU A N 1
ATOM 1449 C CA . LEU A 1 178 ? -16.172 25.047 1.669 1 89.25 178 LEU A CA 1
ATOM 1450 C C . LEU A 1 178 ? -17.25 23.969 1.836 1 89.25 178 LEU A C 1
ATOM 1452 O O . LEU A 1 178 ? -17.297 23.297 2.865 1 89.25 178 LEU A O 1
ATOM 1456 N N . ASN A 1 179 ? -18.062 23.922 0.848 1 91.88 179 ASN A N 1
ATOM 1457 C CA . ASN A 1 179 ? -18.953 22.781 0.668 1 91.88 179 ASN A CA 1
ATOM 1458 C C . ASN A 1 179 ? -18.422 21.797 -0.371 1 91.88 179 ASN A C 1
ATOM 1460 O O . ASN A 1 179 ? -18.688 21.938 -1.564 1 91.88 179 ASN A O 1
ATOM 1464 N N . GLU A 1 180 ? -17.766 20.766 0.138 1 93.69 180 GLU A N 1
ATOM 1465 C CA . GLU A 1 180 ? -16.953 19.922 -0.743 1 93.69 180 GLU A CA 1
ATOM 1466 C C . GLU A 1 180 ? -17.844 19.125 -1.7 1 93.69 180 GLU A C 1
ATOM 1468 O O . GLU A 1 180 ? -17.5 18.938 -2.867 1 93.69 180 GLU A O 1
ATOM 1473 N N . ILE A 1 181 ? -18.984 18.625 -1.228 1 92.69 181 ILE A N 1
ATOM 1474 C CA . ILE A 1 181 ? -19.844 17.844 -2.098 1 92.69 181 ILE A CA 1
ATOM 1475 C C . ILE A 1 181 ? -20.359 18.703 -3.238 1 92.69 181 ILE A C 1
ATOM 1477 O O . ILE A 1 181 ? -20.438 18.266 -4.387 1 92.69 181 ILE A O 1
ATOM 1481 N N . SER A 1 182 ? -20.734 19.938 -2.93 1 94.44 182 SER A N 1
ATOM 1482 C CA . SER A 1 182 ? -21.172 20.875 -3.971 1 94.44 182 SER A CA 1
ATOM 1483 C C . SER A 1 182 ? -20.047 21.172 -4.949 1 94.44 182 SER A C 1
ATOM 1485 O O . SER A 1 182 ? -20.266 21.25 -6.16 1 94.44 182 SER A O 1
ATOM 1487 N N . LEU A 1 183 ? -18.906 21.312 -4.43 1 95.88 183 LEU A N 1
ATOM 1488 C CA . LEU A 1 183 ? -17.766 21.656 -5.254 1 95.88 183 LEU A CA 1
ATOM 1489 C C . LEU A 1 183 ? -17.422 20.531 -6.223 1 95.88 183 LEU A C 1
ATOM 1491 O O . LEU A 1 183 ? -17.125 20.781 -7.395 1 95.88 183 LEU A O 1
ATOM 1495 N N . ILE A 1 184 ? -17.453 19.219 -5.785 1 96 184 ILE A N 1
ATOM 1496 C CA . ILE A 1 184 ? -17.062 18.141 -6.668 1 96 184 ILE A CA 1
ATOM 1497 C C . ILE A 1 184 ? -18.109 17.953 -7.766 1 96 184 ILE A C 1
ATOM 1499 O O . ILE A 1 184 ? -17.797 17.469 -8.859 1 96 184 ILE A O 1
ATOM 1503 N N . ASN A 1 185 ? -19.328 18.344 -7.504 1 94.44 185 ASN A N 1
ATOM 1504 C CA . ASN A 1 185 ? -20.375 18.281 -8.516 1 94.44 185 ASN A CA 1
ATOM 1505 C C . ASN A 1 185 ? -20.203 19.391 -9.555 1 94.44 185 ASN A C 1
ATOM 1507 O O . ASN A 1 185 ? -20.516 19.188 -10.734 1 94.44 185 ASN A O 1
ATOM 1511 N N . LYS A 1 186 ? -19.766 20.469 -9.125 1 95.75 186 LYS A N 1
ATOM 1512 C CA . LYS A 1 186 ? -19.594 21.641 -9.992 1 95.75 186 LYS A CA 1
ATOM 1513 C C . LYS A 1 186 ? -18.297 21.547 -10.789 1 95.75 186 LYS A C 1
ATOM 1515 O O . LYS A 1 186 ? -18.25 21.922 -11.961 1 95.75 186 LYS A O 1
ATOM 1520 N N . TYR A 1 187 ? -17.266 21.125 -10.148 1 97.06 187 TYR A N 1
ATOM 1521 C CA . TYR A 1 187 ? -15.93 21.078 -10.742 1 97.06 187 TYR A CA 1
ATOM 1522 C C . TYR A 1 187 ? -15.484 19.625 -10.93 1 97.06 187 TYR A C 1
ATOM 1524 O O . TYR A 1 187 ? -14.875 19.031 -10.031 1 97.06 187 TYR A O 1
ATOM 1532 N N . GLY A 1 188 ? -15.555 19.094 -12.125 1 95.81 188 GLY A N 1
ATOM 1533 C CA . GLY A 1 188 ? -15.242 17.719 -12.43 1 95.81 188 GLY A CA 1
ATOM 1534 C C . GLY A 1 188 ? -13.758 17.406 -12.328 1 95.81 188 GLY A C 1
ATOM 1535 O O . GLY A 1 188 ? -13.367 16.234 -12.359 1 95.81 188 GLY A O 1
ATOM 1536 N N . ASN A 1 189 ? -12.938 18.438 -12.117 1 96.81 189 ASN A N 1
ATOM 1537 C CA . ASN A 1 189 ? -11.492 18.234 -12.039 1 96.81 189 ASN A CA 1
ATOM 1538 C C . ASN A 1 189 ? -10.984 18.359 -10.609 1 96.81 189 ASN A C 1
ATOM 1540 O O . ASN A 1 189 ? -9.781 18.406 -10.367 1 96.81 189 ASN A O 1
ATOM 1544 N N . LEU A 1 190 ? -11.938 18.422 -9.633 1 98.5 190 LEU A N 1
ATOM 1545 C CA . LEU A 1 190 ? -11.578 18.547 -8.227 1 98.5 190 LEU A CA 1
ATOM 1546 C C . LEU A 1 190 ? -11.492 17.188 -7.555 1 98.5 190 LEU A C 1
ATOM 1548 O O . LEU A 1 190 ? -12.375 16.344 -7.742 1 98.5 190 LEU A O 1
ATOM 1552 N N . PHE A 1 191 ? -10.453 16.938 -6.824 1 98.69 191 PHE A N 1
ATOM 1553 C CA . PHE A 1 191 ? -10.242 15.781 -5.965 1 98.69 191 PHE A CA 1
ATOM 1554 C C . PHE A 1 191 ? -10.047 16.203 -4.516 1 98.69 191 PHE A C 1
ATOM 1556 O O . PHE A 1 191 ? -9.062 16.875 -4.191 1 98.69 191 PHE A O 1
ATOM 1563 N N . VAL A 1 192 ? -10.977 15.875 -3.656 1 98.56 192 VAL A N 1
ATOM 1564 C CA . VAL A 1 192 ? -10.891 16.156 -2.227 1 98.56 192 VAL A CA 1
ATOM 1565 C C . VAL A 1 192 ? -10.289 14.953 -1.501 1 98.56 192 VAL A C 1
ATOM 1567 O O . VAL A 1 192 ? -10.859 13.859 -1.515 1 98.56 192 VAL A O 1
ATOM 1570 N N . CYS A 1 193 ? -9.164 15.156 -0.855 1 98.5 193 CYS A N 1
ATOM 1571 C CA . CYS A 1 193 ? -8.438 14.078 -0.191 1 98.5 193 CYS A CA 1
ATOM 1572 C C . CYS A 1 193 ? -8.617 14.148 1.32 1 98.5 193 CYS A C 1
ATOM 1574 O O . CYS A 1 193 ? -8.242 15.141 1.948 1 98.5 193 CYS A O 1
ATOM 1576 N N . ARG A 1 194 ? -9.148 13.07 1.907 1 97.38 194 ARG A N 1
ATOM 1577 C CA . ARG A 1 194 ? -9.461 13.016 3.332 1 97.38 194 ARG A CA 1
ATOM 1578 C C . ARG A 1 194 ? -8.711 11.883 4.02 1 97.38 194 ARG A C 1
ATOM 1580 O O . ARG A 1 194 ? -8.883 10.719 3.672 1 97.38 194 ARG A O 1
ATOM 1587 N N . SER A 1 195 ? -7.895 12.25 4.938 1 96.5 195 SER A N 1
ATOM 1588 C CA . SER A 1 195 ? -7.266 11.258 5.801 1 96.5 195 SER A CA 1
ATOM 1589 C C . SER A 1 195 ? -8.109 11 7.047 1 96.5 195 SER A C 1
ATOM 1591 O O . SER A 1 195 ? -8.469 11.938 7.766 1 96.5 195 SER A O 1
ATOM 1593 N N . LEU A 1 196 ? -8.375 9.805 7.379 1 95.81 196 LEU A N 1
ATOM 1594 C CA . LEU A 1 196 ? -9.078 9.477 8.609 1 95.81 196 LEU A CA 1
ATOM 1595 C C . LEU A 1 196 ? -8.102 9.156 9.734 1 95.81 196 LEU A C 1
ATOM 1597 O O . LEU A 1 196 ? -8.492 9.023 10.891 1 95.81 196 LEU A O 1
ATOM 1601 N N . THR A 1 197 ? -6.82 9.125 9.383 1 94.5 197 THR A N 1
ATOM 1602 C CA . THR A 1 197 ? -5.781 8.766 10.344 1 94.5 197 THR A CA 1
ATOM 1603 C C . THR A 1 197 ? -5.645 9.828 11.422 1 94.5 197 THR A C 1
ATOM 1605 O O . THR A 1 197 ? -5.344 9.516 12.578 1 94.5 197 THR A O 1
ATOM 1608 N N . LYS A 1 198 ? -5.949 11.086 11.07 1 95.81 198 LYS A N 1
ATOM 1609 C CA . LYS A 1 198 ? -5.688 12.195 11.977 1 95.81 198 LYS A CA 1
ATOM 1610 C C . LYS A 1 198 ? -6.855 12.414 12.938 1 95.81 198 LYS A C 1
ATOM 1612 O O . LYS A 1 198 ? -6.707 12.25 14.148 1 95.81 198 LYS A O 1
ATOM 1617 N N . ALA A 1 199 ? -8.008 12.602 12.359 1 95 199 ALA A N 1
ATOM 1618 C CA . ALA A 1 199 ? -9.18 12.953 13.156 1 95 199 ALA A CA 1
ATOM 1619 C C . ALA A 1 199 ? -9.617 11.781 14.031 1 95 199 ALA A C 1
ATOM 1621 O O . ALA A 1 199 ? -10.055 11.977 15.172 1 95 199 ALA A O 1
ATOM 1622 N N . PHE A 1 200 ? -9.477 10.539 13.547 1 95.12 200 PHE A N 1
ATOM 1623 C CA . PHE A 1 200 ? -9.93 9.375 14.297 1 95.12 200 PHE A CA 1
ATOM 1624 C C . PHE A 1 200 ? -8.773 8.7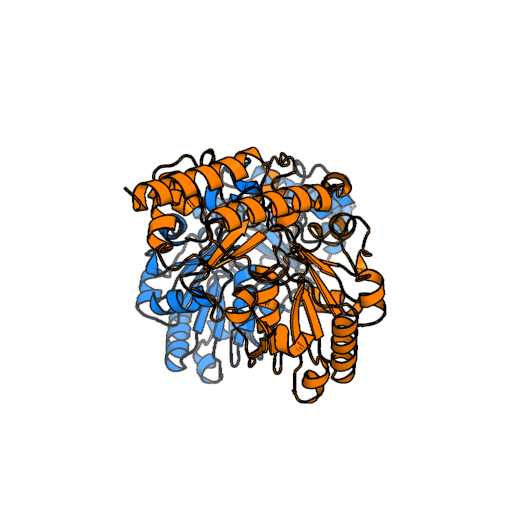42 15.055 1 95.12 200 PHE A C 1
ATOM 1626 O O . PHE A 1 200 ? -8.953 7.73 15.742 1 95.12 200 PHE A O 1
ATOM 1633 N N . SER A 1 201 ? -7.617 9.281 14.898 1 94.56 201 SER A N 1
ATOM 1634 C CA . SER A 1 201 ? -6.414 8.883 15.617 1 94.56 201 SER A CA 1
ATOM 1635 C C . SER A 1 201 ? -6.105 7.402 15.406 1 94.56 201 SER A C 1
ATOM 1637 O O . SER A 1 201 ? -5.918 6.656 16.375 1 94.56 201 SER A O 1
ATOM 1639 N N . ILE A 1 202 ? -6.082 7.016 14.141 1 93.69 202 ILE A N 1
ATOM 1640 C CA . ILE A 1 202 ? -5.805 5.629 13.789 1 93.69 202 ILE A CA 1
ATOM 1641 C C . ILE A 1 202 ? -4.699 5.578 12.734 1 93.69 202 ILE A C 1
ATOM 1643 O O . ILE A 1 202 ? -4.855 4.938 11.688 1 93.69 202 ILE A O 1
ATOM 1647 N N . PRO A 1 203 ? -3.559 6.211 13.016 1 94.25 203 PRO A N 1
ATOM 1648 C CA . PRO A 1 203 ? -2.508 6.242 11.992 1 94.25 203 PRO A CA 1
ATOM 1649 C C . PRO A 1 203 ? -2.008 4.848 11.625 1 94.25 203 PRO A C 1
ATOM 1651 O O . PRO A 1 203 ? -1.577 4.625 10.492 1 94.25 203 PRO A O 1
ATOM 1654 N N . GLY A 1 204 ? -2.148 3.91 12.492 1 92.81 204 GLY A N 1
ATOM 1655 C CA . GLY A 1 204 ? -1.685 2.555 12.242 1 92.81 204 GLY A CA 1
ATOM 1656 C C . GLY A 1 204 ? -2.537 1.812 11.227 1 92.81 204 GLY A C 1
ATOM 1657 O O . GLY A 1 204 ? -2.096 0.815 10.648 1 92.81 204 GLY A O 1
ATOM 1658 N N . LEU A 1 205 ? -3.734 2.246 10.984 1 93.44 205 LEU A N 1
ATOM 1659 C CA . LEU A 1 205 ? -4.656 1.546 10.094 1 93.44 205 LEU A CA 1
ATOM 1660 C C . LEU A 1 205 ? -4.586 2.119 8.68 1 93.44 205 LEU A C 1
ATOM 1662 O O . LEU A 1 205 ? -5.086 1.506 7.734 1 93.44 205 LEU A O 1
ATOM 1666 N N . ARG A 1 206 ? -4.008 3.242 8.5 1 95.88 206 ARG A N 1
ATOM 1667 C CA . ARG A 1 206 ? -3.76 3.842 7.191 1 95.88 206 ARG A CA 1
ATOM 1668 C C . ARG A 1 206 ? -5.039 3.914 6.367 1 95.88 206 ARG A C 1
ATOM 1670 O O . ARG A 1 206 ? -5.094 3.4 5.246 1 95.88 206 ARG A O 1
ATOM 1677 N N . ILE A 1 207 ? -6.062 4.617 6.848 1 97 207 ILE A N 1
ATOM 1678 C CA . ILE A 1 207 ? -7.336 4.727 6.145 1 97 207 ILE A CA 1
ATOM 1679 C C . ILE A 1 207 ? -7.52 6.152 5.629 1 97 207 ILE A C 1
ATOM 1681 O O . ILE A 1 207 ? -7.426 7.113 6.395 1 97 207 ILE A O 1
ATOM 1685 N N . ALA A 1 208 ? -7.781 6.266 4.375 1 98.25 208 ALA A N 1
ATOM 1686 C CA . ALA A 1 208 ? -8.125 7.531 3.732 1 98.25 208 ALA A CA 1
ATOM 1687 C C . ALA A 1 208 ? -9.047 7.309 2.537 1 98.25 208 ALA A C 1
ATOM 1689 O O . ALA A 1 208 ? -9.289 6.168 2.139 1 98.25 208 ALA A O 1
ATOM 1690 N N . TYR A 1 209 ? -9.617 8.352 2.041 1 98.44 209 TYR A N 1
ATOM 1691 C CA . TYR A 1 209 ? -10.367 8.289 0.793 1 98.44 209 TYR A CA 1
ATOM 1692 C C . TYR A 1 209 ? -10.234 9.586 0.004 1 98.44 209 TYR A C 1
ATOM 1694 O O . TYR A 1 209 ? -9.859 10.617 0.56 1 98.44 209 TYR A O 1
ATOM 1702 N N . VAL A 1 210 ? -10.422 9.477 -1.261 1 98.62 210 VAL A N 1
ATOM 1703 C CA . VAL A 1 210 ? -10.469 10.602 -2.189 1 98.62 210 VAL A CA 1
ATOM 1704 C C . VAL A 1 210 ? -11.859 10.719 -2.801 1 98.62 210 VAL A C 1
ATOM 1706 O O . VAL A 1 210 ? -12.422 9.727 -3.279 1 98.62 210 VAL A O 1
ATOM 1709 N N . ALA A 1 211 ? -12.445 11.891 -2.73 1 98.5 211 ALA A N 1
ATOM 1710 C CA . ALA A 1 211 ? -13.758 12.141 -3.307 1 98.5 211 ALA A CA 1
ATOM 1711 C C . ALA A 1 211 ? -13.656 12.992 -4.566 1 98.5 211 ALA A C 1
ATOM 1713 O O . ALA A 1 211 ? -12.898 13.969 -4.605 1 98.5 211 ALA A O 1
ATOM 1714 N N . SER A 1 212 ? -14.344 12.648 -5.586 1 98.62 212 SER A N 1
ATOM 1715 C CA . SER A 1 212 ? -14.398 13.375 -6.855 1 98.62 212 SER A CA 1
ATOM 1716 C C . SER A 1 212 ? -15.633 12.977 -7.66 1 98.62 212 SER A C 1
ATOM 1718 O O . SER A 1 212 ? -16.516 12.281 -7.156 1 98.62 212 SER A O 1
ATOM 1720 N N . ALA A 1 213 ? -15.727 13.578 -8.875 1 97.5 213 ALA A N 1
ATOM 1721 C CA . ALA A 1 213 ? -16.797 13.164 -9.789 1 97.5 213 ALA A CA 1
ATOM 1722 C C . ALA A 1 213 ? -16.703 11.672 -10.086 1 97.5 213 ALA A C 1
ATOM 1724 O O . ALA A 1 213 ? -15.609 11.117 -10.18 1 97.5 213 ALA A O 1
ATOM 1725 N N . PRO A 1 214 ? -17.875 10.977 -10.266 1 97.31 214 PRO A N 1
ATOM 1726 C CA . PRO A 1 214 ? -17.906 9.531 -10.469 1 97.31 214 PRO A CA 1
ATOM 1727 C C . PRO A 1 214 ? -17.031 9.07 -11.625 1 97.31 214 PRO A C 1
ATOM 1729 O O . PRO A 1 214 ? -16.375 8.031 -11.539 1 97.31 214 PRO A O 1
ATOM 1732 N N . GLU A 1 215 ? -16.969 9.82 -12.672 1 96.75 215 GLU A N 1
ATOM 1733 C CA . GLU A 1 215 ? -16.172 9.445 -13.836 1 96.75 215 GLU A CA 1
ATOM 1734 C C . GLU A 1 215 ? -14.688 9.359 -13.492 1 96.75 215 GLU A C 1
ATOM 1736 O O . GLU A 1 215 ? -13.977 8.477 -13.977 1 96.75 215 GLU A O 1
ATOM 1741 N N . ASN A 1 216 ? -14.242 10.312 -12.648 1 97.06 216 ASN A N 1
ATOM 1742 C CA . ASN A 1 216 ? -12.852 10.289 -12.195 1 97.06 216 ASN A CA 1
ATOM 1743 C C . ASN A 1 216 ? -12.555 9.039 -11.367 1 97.06 216 ASN A C 1
ATOM 1745 O O . ASN A 1 216 ? -11.484 8.445 -11.5 1 97.06 216 ASN A O 1
ATOM 1749 N N . ILE A 1 217 ? -13.516 8.664 -10.492 1 97.5 217 ILE A N 1
ATOM 1750 C CA . ILE A 1 217 ? -13.336 7.543 -9.57 1 97.5 217 ILE A CA 1
ATOM 1751 C C . ILE A 1 217 ? -13.234 6.238 -10.359 1 97.5 217 ILE A C 1
ATOM 1753 O O . ILE A 1 217 ? -12.375 5.402 -10.078 1 97.5 217 ILE A O 1
ATOM 1757 N N . ILE A 1 218 ? -14.047 6.09 -11.344 1 95.44 218 ILE A N 1
ATOM 1758 C CA . ILE A 1 218 ? -14.031 4.906 -12.188 1 95.44 218 ILE A CA 1
ATOM 1759 C C . ILE A 1 218 ? -12.664 4.766 -12.859 1 95.44 218 ILE A C 1
ATOM 1761 O O . ILE A 1 218 ? -12.07 3.688 -12.852 1 95.44 218 ILE A O 1
ATOM 1765 N N . MET A 1 219 ? -12.164 5.809 -13.344 1 92.88 219 MET A N 1
ATOM 1766 C CA . MET A 1 219 ? -10.883 5.805 -14.031 1 92.88 219 MET A CA 1
ATOM 1767 C C . MET A 1 219 ? -9.742 5.516 -13.062 1 92.88 219 MET A C 1
ATOM 1769 O O . MET A 1 219 ? -8.852 4.719 -13.359 1 92.88 219 MET A O 1
ATOM 1773 N N . MET A 1 220 ? -9.836 6.078 -11.898 1 94.69 220 MET A N 1
ATOM 1774 C CA . MET A 1 220 ? -8.75 5.961 -10.93 1 94.69 220 MET A CA 1
ATOM 1775 C C . MET A 1 220 ? -8.711 4.562 -10.328 1 94.69 220 MET A C 1
ATOM 1777 O O . MET A 1 220 ? -7.637 4.062 -9.977 1 94.69 220 MET A O 1
ATOM 1781 N N . GLU A 1 221 ? -9.82 3.928 -10.219 1 94.44 221 GLU A N 1
ATOM 1782 C CA . GLU A 1 221 ? -9.859 2.584 -9.648 1 94.44 221 GLU A CA 1
ATOM 1783 C C . GLU A 1 221 ? -8.938 1.633 -10.414 1 94.44 221 GLU A C 1
ATOM 1785 O O . GLU A 1 221 ? -8.297 0.768 -9.82 1 94.44 221 GLU A O 1
ATOM 1790 N N . HIS A 1 222 ? -8.75 1.833 -11.648 1 89.69 222 HIS A N 1
ATOM 1791 C CA . HIS A 1 222 ? -7.938 0.965 -12.492 1 89.69 222 HIS A CA 1
ATOM 1792 C C . HIS A 1 222 ? -6.453 1.262 -12.32 1 89.69 222 HIS A C 1
ATOM 1794 O O . HIS A 1 222 ? -5.605 0.454 -12.711 1 89.69 222 HIS A O 1
ATOM 1800 N N . ASP A 1 223 ? -6.18 2.396 -11.719 1 92.44 223 ASP A N 1
ATOM 1801 C CA . ASP A 1 223 ? -4.793 2.838 -11.586 1 92.44 223 ASP A CA 1
ATOM 1802 C C . ASP A 1 223 ? -4.176 2.344 -10.281 1 92.44 223 ASP A C 1
ATOM 1804 O O . ASP A 1 223 ? -2.971 2.477 -10.07 1 92.44 223 ASP A O 1
ATOM 1808 N N . PHE A 1 224 ? -4.992 1.746 -9.453 1 94.19 224 PHE A N 1
ATOM 1809 C CA . PHE A 1 224 ? -4.516 1.326 -8.141 1 94.19 224 PHE A CA 1
ATOM 1810 C C . PHE A 1 224 ? -4.59 -0.189 -8 1 94.19 224 PHE A C 1
ATOM 1812 O O . PHE A 1 224 ? -5.402 -0.841 -8.656 1 94.19 224 PHE A O 1
ATOM 1819 N N . ASP A 1 225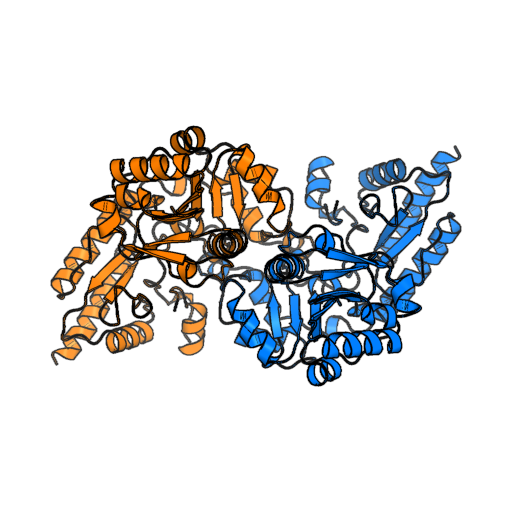 ? -3.721 -0.745 -7.172 1 94 225 ASP A N 1
ATOM 1820 C CA . ASP A 1 225 ? -3.666 -2.191 -6.98 1 94 225 ASP A CA 1
ATOM 1821 C C . ASP A 1 225 ? -4.887 -2.688 -6.211 1 94 225 ASP A C 1
ATOM 1823 O O . ASP A 1 225 ? -5.383 -2.002 -5.312 1 94 225 ASP A O 1
ATOM 1827 N N . PRO A 1 226 ? -5.344 -3.889 -6.477 1 93.25 226 PRO A N 1
ATOM 1828 C CA . PRO A 1 226 ? -6.598 -4.402 -5.93 1 93.25 226 PRO A CA 1
ATOM 1829 C C . PRO A 1 226 ? -6.512 -4.691 -4.43 1 93.25 226 PRO A C 1
ATOM 1831 O O . PRO A 1 226 ? -7.512 -4.586 -3.719 1 93.25 226 PRO A O 1
ATOM 1834 N N . TRP A 1 227 ? -5.375 -5.062 -3.881 1 95.31 227 TRP A N 1
ATOM 1835 C CA . TRP A 1 227 ? -5.234 -5.414 -2.473 1 95.31 227 TRP A CA 1
ATOM 1836 C C . TRP A 1 227 ? -4.539 -4.301 -1.698 1 95.31 227 TRP A C 1
ATOM 1838 O O . TRP A 1 227 ? -3.742 -4.566 -0.795 1 95.31 227 TRP A O 1
ATOM 1848 N N . ARG A 1 228 ? -4.898 -3.094 -2.023 1 95.62 228 ARG A N 1
ATOM 1849 C CA . ARG A 1 228 ? -4.188 -1.952 -1.454 1 95.62 228 ARG A CA 1
ATOM 1850 C C . ARG A 1 228 ? -4.559 -1.752 0.011 1 95.62 228 ARG A C 1
ATOM 1852 O O . ARG A 1 228 ? -3.785 -1.179 0.78 1 95.62 228 ARG A O 1
ATOM 1859 N N . MET A 1 229 ? -5.684 -2.307 0.466 1 96.19 229 MET A N 1
ATOM 1860 C CA . MET A 1 229 ? -6.102 -2.115 1.852 1 96.19 229 MET A CA 1
ATOM 1861 C C . MET A 1 229 ? -5.809 -3.357 2.688 1 96.19 229 MET A C 1
ATOM 1863 O O . MET A 1 229 ? -5.996 -4.48 2.223 1 96.19 229 MET A O 1
ATOM 1867 N N . SER A 1 230 ? -5.422 -3.104 3.936 1 92.81 230 SER A N 1
ATOM 1868 C CA . SER A 1 230 ? -5.223 -4.227 4.844 1 92.81 230 SER A CA 1
ATOM 1869 C C . SER A 1 230 ? -6.551 -4.742 5.387 1 92.81 230 SER A C 1
ATOM 1871 O O . SER A 1 230 ? -7.543 -4.012 5.414 1 92.81 230 SER A O 1
ATOM 1873 N N . SER A 1 231 ? -6.492 -5.988 5.871 1 89 231 SER A N 1
ATOM 1874 C CA . SER A 1 231 ? -7.68 -6.574 6.48 1 89 231 SER A CA 1
ATOM 1875 C C . SER A 1 231 ? -8.102 -5.801 7.727 1 89 231 SER A C 1
ATOM 1877 O O . SER A 1 231 ? -9.297 -5.613 7.973 1 89 231 SER A O 1
ATOM 1879 N N . ALA A 1 232 ? -7.152 -5.352 8.5 1 88.69 232 ALA A N 1
ATOM 1880 C CA . ALA A 1 232 ? -7.449 -4.594 9.711 1 88.69 232 ALA A CA 1
ATOM 1881 C C . ALA A 1 232 ? -8.141 -3.275 9.375 1 88.69 232 ALA A C 1
ATOM 1883 O O . ALA A 1 232 ? -9.094 -2.879 10.047 1 88.69 232 ALA A O 1
ATOM 1884 N N . SER A 1 233 ? -7.664 -2.6 8.352 1 93.19 233 SER A N 1
ATOM 1885 C CA . SER A 1 233 ? -8.266 -1.343 7.922 1 93.19 233 SER A CA 1
ATOM 1886 C C . SER A 1 233 ? -9.719 -1.543 7.496 1 93.19 233 SER A C 1
ATOM 1888 O O . SER A 1 233 ? -10.602 -0.783 7.898 1 93.19 233 SER A O 1
ATOM 1890 N N . LEU A 1 234 ? -9.93 -2.574 6.68 1 92.81 234 LEU A N 1
ATOM 1891 C CA . LEU A 1 234 ? -11.273 -2.832 6.156 1 92.81 234 LEU A CA 1
ATOM 1892 C C . LEU A 1 234 ? -12.242 -3.17 7.285 1 92.81 234 LEU A C 1
ATOM 1894 O O . LEU A 1 234 ? -13.391 -2.723 7.277 1 92.81 234 LEU A O 1
ATOM 1898 N N . LYS A 1 235 ? -11.773 -3.877 8.219 1 88.44 235 LYS A N 1
ATOM 1899 C CA . LYS A 1 235 ? -12.602 -4.23 9.367 1 88.44 235 LYS A CA 1
ATOM 1900 C C . LYS A 1 235 ? -13.016 -2.986 10.148 1 88.44 235 LYS A C 1
ATOM 1902 O O . LYS A 1 235 ? -14.133 -2.916 10.672 1 88.44 235 LYS A O 1
ATOM 1907 N N . TYR A 1 236 ? -12.203 -2.023 10.211 1 90.25 236 TYR A N 1
ATOM 1908 C CA . TYR A 1 236 ? -12.469 -0.813 10.977 1 90.25 236 TYR A CA 1
ATOM 1909 C C . TYR A 1 236 ? -13.422 0.11 10.227 1 90.25 236 TYR A C 1
ATOM 1911 O O . TYR A 1 236 ? -14.219 0.817 10.844 1 90.25 236 TYR A O 1
ATOM 1919 N N . ILE A 1 237 ? -13.344 0.151 8.914 1 93.62 237 ILE A N 1
ATOM 1920 C CA . ILE A 1 237 ? -14.094 1.113 8.117 1 93.62 237 ILE A CA 1
ATOM 1921 C C . ILE A 1 237 ? -15.586 0.991 8.438 1 93.62 237 ILE A C 1
ATOM 1923 O O . ILE A 1 237 ? -16.281 2 8.586 1 93.62 237 ILE A O 1
ATOM 1927 N N . SER A 1 238 ? -16.062 -0.221 8.617 1 85.06 238 SER A N 1
ATOM 1928 C CA . SER A 1 238 ? -17.484 -0.431 8.875 1 85.06 238 SER A CA 1
ATOM 1929 C C . SER A 1 238 ? -17.875 0.017 10.281 1 85.06 238 SER A C 1
ATOM 1931 O O . SER A 1 238 ? -19.062 0.135 10.602 1 85.06 238 SER A O 1
ATOM 1933 N N . LYS A 1 239 ? -16.906 0.368 11.109 1 87.62 239 LYS A N 1
ATOM 1934 C CA . LYS A 1 239 ? -17.156 0.746 12.5 1 87.62 239 LYS A CA 1
ATOM 1935 C C . LYS A 1 239 ? -16.953 2.242 12.711 1 87.62 239 LYS A C 1
ATOM 1937 O O . LYS A 1 239 ? -17.141 2.754 13.812 1 87.62 239 LYS A O 1
ATOM 1942 N N . ILE A 1 240 ? -16.562 2.898 11.727 1 90.5 240 ILE A N 1
ATOM 1943 C CA . ILE A 1 240 ? -16.297 4.332 11.828 1 90.5 240 ILE A CA 1
ATOM 1944 C C . ILE A 1 240 ? -17.562 5.062 12.227 1 90.5 240 ILE A C 1
ATOM 1946 O O . ILE A 1 240 ? -18.641 4.832 11.648 1 90.5 240 ILE A O 1
ATOM 1950 N N . ASN A 1 241 ? -17.5 5.848 13.234 1 92.12 241 ASN A N 1
ATOM 1951 C CA . ASN A 1 241 ? -18.594 6.68 13.711 1 92.12 241 ASN A CA 1
ATOM 1952 C C . ASN A 1 241 ? -18.203 8.148 13.781 1 92.12 241 ASN A C 1
ATOM 1954 O O . ASN A 1 241 ? -17.516 8.57 14.719 1 92.12 241 ASN A O 1
ATOM 1958 N N . TYR A 1 242 ? -18.734 8.953 12.922 1 93.62 242 TYR A N 1
ATOM 1959 C CA . TYR A 1 242 ? -18.359 10.359 12.797 1 93.62 242 TYR A CA 1
ATOM 1960 C C . TYR A 1 242 ? -18.906 11.172 13.961 1 93.62 242 TYR A C 1
ATOM 1962 O O . TYR A 1 242 ? -18.469 12.297 14.203 1 93.62 242 TYR A O 1
ATOM 1970 N N . ASN A 1 243 ? -19.859 10.609 14.688 1 93.38 243 ASN A N 1
ATOM 1971 C CA . ASN A 1 243 ? -20.344 11.281 15.891 1 93.38 243 ASN A CA 1
ATOM 1972 C C . ASN A 1 243 ? -19.234 11.414 16.938 1 93.38 243 ASN A C 1
ATOM 1974 O O . ASN A 1 243 ? -19.312 12.281 17.812 1 93.38 243 ASN A O 1
ATOM 1978 N N . ASN A 1 244 ? -18.266 10.57 16.797 1 92.81 244 ASN A N 1
ATOM 1979 C CA . ASN A 1 244 ? -17.141 10.633 17.719 1 92.81 244 ASN A CA 1
ATOM 1980 C C . ASN A 1 244 ? -16.344 11.922 17.547 1 92.81 244 ASN A C 1
ATOM 1982 O O . ASN A 1 244 ? -15.523 12.273 18.391 1 92.81 244 ASN A O 1
ATOM 1986 N N . LEU A 1 245 ? -16.578 12.711 16.469 1 94.56 245 LEU A N 1
ATOM 1987 C CA . LEU A 1 245 ? -15.844 13.938 16.188 1 94.56 245 LEU A CA 1
ATOM 1988 C C . LEU A 1 245 ? -16.641 15.156 16.641 1 94.56 245 LEU A C 1
ATOM 1990 O O . LEU A 1 245 ? -16.188 16.297 16.453 1 94.56 245 LEU A O 1
ATOM 1994 N N . ALA A 1 246 ? -17.812 14.883 17.156 1 93.38 246 ALA A N 1
ATOM 1995 C CA . ALA A 1 246 ? -18.641 15.992 17.609 1 93.38 246 ALA A CA 1
ATOM 1996 C C . ALA A 1 246 ? -17.906 16.828 18.656 1 93.38 246 ALA A C 1
ATOM 1998 O O . ALA A 1 246 ? -17.359 16.297 19.609 1 93.38 246 ALA A O 1
ATOM 1999 N N . GLY A 1 247 ? -17.812 18.188 18.438 1 95.81 247 GLY A N 1
ATOM 2000 C CA . GLY A 1 247 ? -17.203 19.109 19.391 1 95.81 247 GLY A CA 1
ATOM 2001 C C . GLY A 1 247 ? -15.703 19.203 19.266 1 95.81 247 GLY A C 1
ATOM 2002 O O . GLY A 1 247 ? -15.055 20 19.953 1 95.81 247 GLY A O 1
ATOM 2003 N N . LEU A 1 248 ? -15.148 18.406 18.359 1 97.06 248 LEU A N 1
ATOM 2004 C CA . LEU A 1 248 ? -13.703 18.312 18.219 1 97.06 248 LEU A CA 1
ATOM 2005 C C . LEU A 1 248 ? -13.102 19.688 17.922 1 97.06 248 LEU A C 1
ATOM 2007 O O . LEU A 1 248 ? -12.156 20.109 18.578 1 97.06 248 LEU A O 1
ATOM 2011 N N . PRO A 1 249 ? -13.641 20.469 16.984 1 97.31 249 PRO A N 1
ATOM 2012 C CA . PRO A 1 249 ? -13.031 21.766 16.672 1 97.31 249 PRO A CA 1
ATOM 2013 C C . PRO A 1 249 ? -13 22.703 17.875 1 97.31 249 PRO A C 1
ATOM 2015 O O . PRO A 1 249 ? -12.008 23.391 18.094 1 97.31 249 PRO A O 1
ATOM 2018 N N . GLU A 1 250 ? -14.031 22.688 18.656 1 97.44 250 GLU A N 1
ATOM 2019 C CA . GLU A 1 250 ? -14.102 23.562 19.812 1 97.44 250 GLU A CA 1
ATOM 2020 C C . GLU A 1 250 ? -13.078 23.156 20.875 1 97.44 250 GLU A C 1
ATOM 2022 O O . GLU A 1 250 ? -12.406 24.016 21.453 1 97.44 250 GLU A O 1
ATOM 2027 N N . MET A 1 251 ? -12.977 21.875 21.125 1 97.88 251 MET A N 1
ATOM 2028 C CA . MET A 1 251 ? -12.008 21.375 22.094 1 97.88 251 MET A CA 1
ATOM 2029 C C . MET A 1 251 ? -10.586 21.719 21.656 1 97.88 251 MET A C 1
ATOM 2031 O O . MET A 1 251 ? -9.773 22.156 22.469 1 97.88 251 MET A O 1
ATOM 2035 N N . VAL A 1 252 ? -10.312 21.547 20.406 1 98.12 252 VAL A N 1
ATOM 2036 C CA . VAL A 1 252 ? -8.984 21.812 19.859 1 98.12 252 VAL A CA 1
ATOM 2037 C C . VAL A 1 252 ? -8.688 23.312 19.953 1 98.12 252 VAL A C 1
ATOM 2039 O O . VAL A 1 252 ? -7.574 23.703 20.328 1 98.12 252 VAL A O 1
ATOM 2042 N N . THR A 1 253 ? -9.672 24.141 19.625 1 97.81 253 THR A N 1
ATOM 2043 C CA . THR A 1 253 ? -9.484 25.578 19.672 1 97.81 253 THR A CA 1
ATOM 2044 C C . THR A 1 253 ? -9.125 26.031 21.078 1 97.81 253 THR A C 1
ATOM 2046 O O . THR A 1 253 ? -8.211 26.844 21.266 1 97.81 253 THR A O 1
ATOM 2049 N N . LEU A 1 254 ? -9.789 25.516 22.047 1 98.25 254 LEU A N 1
ATOM 2050 C CA . LEU A 1 254 ? -9.539 25.875 23.438 1 98.25 254 LEU A CA 1
ATOM 2051 C C . LEU A 1 254 ? -8.102 25.531 23.828 1 98.25 254 LEU A C 1
ATOM 2053 O O . LEU A 1 254 ? -7.398 26.375 24.406 1 98.25 254 LEU A O 1
ATOM 2057 N N . GLU A 1 255 ? -7.664 24.328 23.5 1 98.69 255 GLU A N 1
ATOM 2058 C CA . GLU A 1 255 ? -6.328 23.875 23.875 1 98.69 255 GLU A CA 1
ATOM 2059 C C . GLU A 1 255 ? -5.258 24.562 23.031 1 98.69 255 GLU A C 1
ATOM 2061 O O . GLU A 1 255 ? -4.148 24.812 23.5 1 98.69 255 GLU A O 1
ATOM 2066 N N . ARG A 1 256 ? -5.562 24.828 21.766 1 98.44 256 ARG A N 1
ATOM 2067 C CA . ARG A 1 256 ? -4.648 25.562 20.891 1 98.44 256 ARG A CA 1
ATOM 2068 C C . ARG A 1 256 ? -4.34 26.938 21.469 1 98.44 256 ARG A C 1
ATOM 2070 O O . ARG A 1 256 ? -3.176 27.328 21.547 1 98.44 256 ARG A O 1
ATOM 2077 N N . ASN A 1 257 ? -5.395 27.609 21.891 1 98.31 257 ASN A N 1
ATOM 2078 C CA . ASN A 1 257 ? -5.23 28.938 22.469 1 98.31 257 ASN A CA 1
ATOM 2079 C C . ASN A 1 257 ? -4.418 28.875 23.766 1 98.31 257 ASN A C 1
ATOM 2081 O O . ASN A 1 257 ? -3.613 29.766 24.031 1 98.31 257 ASN A O 1
ATOM 2085 N N . TYR A 1 258 ? -4.645 27.844 24.531 1 98.62 258 TYR A N 1
ATOM 2086 C CA . TYR A 1 258 ? -3.877 27.656 25.75 1 98.62 258 TYR A CA 1
ATOM 2087 C C . TYR A 1 258 ? -2.391 27.516 25.438 1 98.62 258 TYR A C 1
ATOM 2089 O O . TYR A 1 258 ? -1.562 28.188 26.062 1 98.62 258 TYR A O 1
ATOM 2097 N N . ILE A 1 259 ? -2.012 26.672 24.484 1 98.75 259 ILE A N 1
ATOM 2098 C CA . ILE A 1 259 ? -0.618 26.438 24.109 1 98.75 259 ILE A CA 1
ATOM 2099 C C . ILE A 1 259 ? -0.005 27.734 23.594 1 98.75 259 ILE A C 1
ATOM 2101 O O . ILE A 1 259 ? 1.108 28.109 23.984 1 98.75 259 ILE A O 1
ATOM 2105 N N . ILE A 1 260 ? -0.76 28.422 22.703 1 98.62 260 ILE A N 1
ATOM 2106 C CA . ILE A 1 260 ? -0.262 29.656 22.109 1 98.62 260 ILE A CA 1
ATOM 2107 C C . ILE A 1 260 ? 0.059 30.672 23.219 1 98.62 260 ILE A C 1
ATOM 2109 O O . ILE A 1 260 ? 1.153 31.234 23.25 1 98.62 260 ILE A O 1
ATOM 2113 N N . LYS A 1 261 ? -0.842 30.844 24.125 1 98.5 261 LYS A N 1
ATOM 2114 C CA . LYS A 1 261 ? -0.656 31.797 25.219 1 98.5 261 LYS A CA 1
ATOM 2115 C C . LYS A 1 261 ? 0.566 31.438 26.062 1 98.5 261 LYS A C 1
ATOM 2117 O O . LYS A 1 261 ? 1.397 32.312 26.344 1 98.5 261 LYS A O 1
ATOM 2122 N N . ARG A 1 262 ? 0.677 30.188 26.453 1 98.31 262 ARG A N 1
ATOM 2123 C CA . ARG A 1 262 ? 1.765 29.75 27.312 1 98.31 262 ARG A CA 1
ATOM 2124 C C . ARG A 1 262 ? 3.105 29.828 26.594 1 98.31 262 ARG A C 1
ATOM 2126 O O . ARG A 1 262 ? 4.109 30.25 27.188 1 98.31 262 ARG A O 1
ATOM 2133 N N . MET A 1 263 ? 3.141 29.422 25.375 1 98.38 263 MET A N 1
ATOM 2134 C CA . MET A 1 263 ? 4.379 29.438 24.609 1 98.38 263 MET A CA 1
ATOM 2135 C C . MET A 1 263 ? 4.836 30.859 24.344 1 98.38 263 MET A C 1
ATOM 2137 O O . MET A 1 263 ? 6.035 31.156 24.375 1 98.38 263 MET A O 1
ATOM 2141 N N . MET A 1 264 ? 3.875 31.719 24.016 1 97.94 264 MET A N 1
ATOM 2142 C CA . MET A 1 264 ? 4.219 33.125 23.844 1 97.94 264 MET A CA 1
ATOM 2143 C C . MET A 1 264 ? 4.836 33.688 25.125 1 97.94 264 MET A C 1
ATOM 2145 O O . MET A 1 264 ? 5.773 34.5 25.062 1 97.94 264 MET A O 1
ATOM 2149 N N . GLY A 1 265 ? 4.305 33.281 26.234 1 96.81 265 GLY A N 1
ATOM 2150 C CA . GLY A 1 265 ? 4.867 33.656 27.516 1 96.81 265 GLY A CA 1
ATOM 2151 C C . GLY A 1 265 ? 6.305 33.219 27.703 1 96.81 265 GLY A C 1
ATOM 2152 O O . GLY A 1 265 ? 7.059 33.812 28.453 1 96.81 265 GLY A O 1
ATOM 2153 N N . LEU A 1 266 ? 6.695 32.219 27.016 1 96.5 266 LEU A N 1
ATOM 2154 C CA . LEU A 1 266 ? 8.047 31.656 27.094 1 96.5 266 LEU A CA 1
ATOM 2155 C C . LEU A 1 266 ? 8.93 32.219 25.984 1 96.5 266 LEU A C 1
ATOM 2157 O O . LEU A 1 266 ? 10.078 31.812 25.828 1 96.5 266 LEU A O 1
ATOM 2161 N N . GLY A 1 267 ? 8.344 33.125 25.156 1 96.81 267 GLY A N 1
ATOM 2162 C CA . GLY A 1 267 ? 9.125 33.812 24.156 1 96.81 267 GLY A CA 1
ATOM 2163 C C . GLY A 1 267 ? 8.961 33.219 22.766 1 96.81 267 GLY A C 1
ATOM 2164 O O . GLY A 1 267 ? 9.539 33.75 21.797 1 96.81 267 GLY A O 1
ATOM 2165 N N . PHE A 1 268 ? 8.242 32.156 22.609 1 98 268 PHE A N 1
ATOM 2166 C CA . PHE A 1 268 ? 7.996 31.578 21.297 1 98 268 PHE A CA 1
ATOM 2167 C C . PHE A 1 268 ? 6.961 32.406 20.531 1 98 268 PHE A C 1
ATOM 2169 O O . PHE A 1 268 ? 6.012 32.906 21.125 1 98 268 PHE A O 1
ATOM 2176 N N . THR A 1 269 ? 7.07 32.5 19.234 1 98.19 269 THR A N 1
ATOM 2177 C CA . THR A 1 269 ? 6.152 33.281 18.406 1 98.19 269 THR A CA 1
ATOM 2178 C C . THR A 1 269 ? 5.387 32.344 17.453 1 98.19 269 THR A C 1
ATOM 2180 O O . THR A 1 269 ? 5.988 31.656 16.641 1 98.19 269 THR A O 1
ATOM 2183 N N . PRO A 1 270 ? 4.125 32.344 17.578 1 98 270 PRO A N 1
ATOM 2184 C CA . PRO A 1 270 ? 3.348 31.531 16.641 1 98 270 PRO A CA 1
ATOM 2185 C C . PRO A 1 270 ? 3.428 32.062 15.203 1 98 270 PRO A C 1
ATOM 2187 O O . PRO A 1 270 ? 3.475 33.281 14.992 1 98 270 PRO A O 1
ATOM 2190 N N . VAL A 1 271 ? 3.469 31.141 14.273 1 97.06 271 VAL A N 1
ATOM 2191 C CA . VAL A 1 271 ? 3.494 31.484 12.859 1 97.06 271 VAL A CA 1
ATOM 2192 C C . VAL A 1 271 ? 2.08 31.438 12.289 1 97.06 271 VAL A C 1
ATOM 2194 O O . VAL A 1 271 ? 1.384 30.438 12.414 1 97.06 271 VAL A O 1
ATOM 2197 N N . GLY A 1 272 ? 1.669 32.531 11.695 1 93.06 272 GLY A N 1
ATOM 2198 C CA . GLY A 1 272 ? 0.377 32.594 11.031 1 93.06 272 GLY A CA 1
ATOM 2199 C C . GLY A 1 272 ? -0.793 32.5 11.992 1 93.06 272 GLY A C 1
ATOM 2200 O O . GLY A 1 272 ? -0.691 32.938 13.141 1 93.06 272 GLY A O 1
ATOM 2201 N N . LYS A 1 273 ? -1.973 32.125 11.461 1 93.12 273 LYS A N 1
ATOM 2202 C CA . LYS A 1 273 ? -3.215 31.938 12.203 1 93.12 273 LYS A CA 1
ATOM 2203 C C . LYS A 1 273 ? -3.703 30.5 12.086 1 93.12 273 LYS A C 1
ATOM 2205 O O . LYS A 1 273 ? -4.633 30.203 11.328 1 93.12 273 LYS A O 1
ATOM 2210 N N . PRO A 1 274 ? -3.127 29.688 12.938 1 96.31 274 PRO A N 1
ATOM 2211 C CA . PRO A 1 274 ? -3.434 28.266 12.789 1 96.31 274 PRO A CA 1
ATOM 2212 C C . PRO A 1 274 ? -4.879 27.938 13.156 1 96.31 274 PRO A C 1
ATOM 2214 O O . PRO A 1 274 ? -5.422 28.484 14.109 1 96.31 274 PRO A O 1
ATOM 2217 N N . VAL A 1 275 ? -5.52 27.016 12.391 1 96.19 275 VAL A N 1
ATOM 2218 C CA . VAL A 1 275 ? -6.883 26.594 12.695 1 96.19 275 VAL A CA 1
ATOM 2219 C C . VAL A 1 275 ? -6.91 25.078 12.898 1 96.19 275 VAL A C 1
ATOM 2221 O O . VAL A 1 275 ? -7.934 24.516 13.297 1 96.19 275 VAL A O 1
ATOM 2224 N N . ALA A 1 276 ? -5.828 24.359 12.578 1 96.69 276 ALA A N 1
ATOM 2225 C CA . ALA A 1 276 ? -5.727 22.906 12.734 1 96.69 276 ALA A CA 1
ATOM 2226 C C . ALA A 1 276 ? -5.277 22.531 14.141 1 96.69 276 ALA A C 1
ATOM 2228 O O . ALA A 1 276 ? -5.238 23.391 15.031 1 96.69 276 ALA A O 1
ATOM 2229 N N . ASN A 1 277 ? -4.996 21.25 14.398 1 98.06 277 ASN A N 1
ATOM 2230 C CA . ASN A 1 277 ? -4.594 20.797 15.727 1 98.06 277 ASN A CA 1
ATOM 2231 C C . ASN A 1 277 ? -3.076 20.797 15.883 1 98.06 277 ASN A C 1
ATOM 2233 O O . ASN A 1 277 ? -2.506 19.859 16.469 1 98.06 277 ASN A O 1
ATOM 2237 N N . TYR A 1 278 ? -2.434 21.812 15.312 1 98.38 278 TYR A N 1
ATOM 2238 C CA . TYR A 1 278 ? -1.002 22.031 15.484 1 98.38 278 TYR A CA 1
ATOM 2239 C C . TYR A 1 278 ? -0.655 23.5 15.32 1 98.38 278 TYR A C 1
ATOM 2241 O O . TYR A 1 278 ? -1.408 24.266 14.703 1 98.38 278 TYR A O 1
ATOM 2249 N N . ILE A 1 279 ? 0.478 23.875 15.914 1 98.5 279 ILE A N 1
ATOM 2250 C CA . ILE A 1 279 ? 0.968 25.25 15.859 1 98.5 279 ILE A CA 1
ATOM 2251 C C . ILE A 1 279 ? 2.461 25.25 15.539 1 98.5 279 ILE A C 1
ATOM 2253 O O . ILE A 1 279 ? 3.232 24.5 16.141 1 98.5 279 ILE A O 1
ATOM 2257 N N . THR A 1 280 ? 2.781 26.047 14.547 1 98.5 280 THR A N 1
ATOM 2258 C CA . THR A 1 280 ? 4.191 26.281 14.273 1 98.5 280 THR A CA 1
ATOM 2259 C C . THR A 1 280 ? 4.691 27.5 15.055 1 98.5 280 THR A C 1
ATOM 2261 O O . THR A 1 280 ? 4.039 28.547 15.07 1 98.5 280 THR A O 1
ATOM 2264 N N . PHE A 1 281 ? 5.867 27.328 15.742 1 98.5 281 PHE A N 1
ATOM 2265 C CA . PHE A 1 281 ? 6.465 28.406 16.516 1 98.5 281 PHE A CA 1
ATOM 2266 C C . PHE A 1 281 ? 7.879 28.703 16.031 1 98.5 281 PHE A C 1
ATOM 2268 O O . PHE A 1 281 ? 8.633 27.781 15.695 1 98.5 281 PHE A O 1
ATOM 2275 N N . LYS A 1 282 ? 8.18 29.906 16.031 1 98.19 282 LYS A N 1
ATOM 2276 C CA . LYS A 1 282 ? 9.578 30.328 15.984 1 98.19 282 LYS A CA 1
ATOM 2277 C C . LYS A 1 282 ? 10.164 30.422 17.391 1 98.19 282 LYS A C 1
ATOM 2279 O O . LYS A 1 282 ? 9.57 31.047 18.281 1 98.19 282 LYS A O 1
ATOM 2284 N N . ALA A 1 283 ? 11.227 29.797 17.578 1 97.06 283 ALA A N 1
ATOM 2285 C CA . ALA A 1 283 ? 11.883 29.812 18.875 1 97.06 283 ALA A CA 1
ATOM 2286 C C . ALA A 1 283 ? 12.594 31.156 19.109 1 97.06 283 ALA A C 1
ATOM 2288 O O . ALA A 1 283 ? 13.023 31.812 18.156 1 97.06 283 ALA A O 1
ATOM 2289 N N . PRO A 1 284 ? 12.664 31.531 20.422 1 95.31 284 PRO A N 1
ATOM 2290 C CA . PRO A 1 284 ? 13.508 32.719 20.703 1 95.31 284 PRO A CA 1
ATOM 2291 C C . PRO A 1 284 ? 14.984 32.469 20.391 1 95.31 284 PRO A C 1
ATOM 2293 O O . PRO A 1 284 ? 15.438 31.312 20.422 1 95.31 284 PRO A O 1
ATOM 2296 N N . GLU A 1 285 ? 15.734 33.469 20.203 1 92.06 285 GLU A N 1
ATOM 2297 C CA . GLU A 1 285 ? 17.109 33.406 19.719 1 92.06 285 GLU A CA 1
ATOM 2298 C C . GLU A 1 285 ? 18 32.656 20.688 1 92.06 285 GLU A C 1
ATOM 2300 O O . GLU A 1 285 ? 18.953 31.984 20.281 1 92.06 285 GLU A O 1
ATOM 2305 N N . HIS A 1 286 ? 17.734 32.75 21.875 1 91.62 286 HIS A N 1
ATOM 2306 C CA . HIS A 1 286 ? 18.641 32.188 22.875 1 91.62 286 HIS A CA 1
ATOM 2307 C C . HIS A 1 286 ? 18.359 30.703 23.109 1 91.62 286 HIS A C 1
ATOM 2309 O O . HIS A 1 286 ? 19.078 30.047 23.875 1 91.62 286 HIS A O 1
ATOM 2315 N N . ILE A 1 287 ? 17.375 30.172 22.484 1 93.38 287 ILE A N 1
ATOM 2316 C CA . ILE A 1 287 ? 17.047 28.75 22.641 1 93.38 287 ILE A CA 1
ATOM 2317 C C . ILE A 1 287 ? 17.594 27.953 21.469 1 93.38 287 ILE A C 1
ATOM 2319 O O . ILE A 1 287 ? 17.312 28.25 20.312 1 93.38 287 ILE A O 1
ATOM 2323 N N . ASN A 1 288 ? 18.391 26.984 21.766 1 94.44 288 ASN A N 1
ATOM 2324 C CA . ASN A 1 288 ? 18.812 25.984 20.781 1 94.44 288 ASN A CA 1
ATOM 2325 C C . ASN A 1 288 ? 17.797 24.844 20.672 1 94.44 288 ASN A C 1
ATOM 2327 O O . ASN A 1 288 ? 17.688 24.016 21.562 1 94.44 288 ASN A O 1
ATOM 2331 N N . ILE A 1 289 ? 17.156 24.781 19.578 1 95.31 289 ILE A N 1
ATOM 2332 C CA . ILE A 1 289 ? 16.047 23.859 19.406 1 95.31 289 ILE A CA 1
ATOM 2333 C C . ILE A 1 289 ? 16.547 22.422 19.469 1 95.31 289 ILE A C 1
ATOM 2335 O O . ILE A 1 289 ? 15.852 21.531 19.984 1 95.31 289 ILE A O 1
ATOM 2339 N N . LEU A 1 290 ? 17.719 22.172 18.906 1 95.06 290 LEU A N 1
ATOM 2340 C CA . LEU A 1 290 ? 18.25 20.812 18.922 1 95.06 290 LEU A CA 1
ATOM 2341 C C . LEU A 1 290 ? 18.484 20.344 20.359 1 95.06 290 LEU A C 1
ATOM 2343 O O . LEU A 1 290 ? 18.203 19.188 20.688 1 95.06 290 LEU A O 1
ATOM 2347 N N . ASP A 1 291 ? 18.953 21.188 21.172 1 95.88 291 ASP A N 1
ATOM 2348 C CA . ASP A 1 291 ? 19.156 20.875 22.594 1 95.88 291 ASP A CA 1
ATOM 2349 C C . ASP A 1 291 ? 17.828 20.688 23.312 1 95.88 291 ASP A C 1
ATOM 2351 O O . ASP A 1 291 ? 17.688 19.797 24.141 1 95.88 291 ASP A O 1
ATOM 2355 N N . LEU A 1 292 ? 16.969 21.594 23.031 1 96.44 292 LEU A N 1
ATOM 2356 C CA . LEU A 1 292 ? 15.633 21.469 23.594 1 96.44 292 LEU A CA 1
ATOM 2357 C C . LEU A 1 292 ? 15.008 20.125 23.203 1 96.44 292 LEU A C 1
ATOM 2359 O O . LEU A 1 292 ? 14.422 19.438 24.047 1 96.44 292 LEU A O 1
ATOM 2363 N N . ASP A 1 293 ? 15.094 19.75 21.922 1 95.94 293 ASP A N 1
ATOM 2364 C CA . ASP A 1 293 ? 14.555 18.484 21.406 1 95.94 293 ASP A CA 1
ATOM 2365 C C . ASP A 1 293 ? 15.164 17.297 22.141 1 95.94 293 ASP A C 1
ATOM 2367 O O . ASP A 1 293 ? 14.453 16.359 22.531 1 95.94 293 ASP A O 1
ATOM 2371 N N . LYS A 1 294 ? 16.453 17.281 22.297 1 94.94 294 LYS A N 1
ATOM 2372 C CA . LYS A 1 294 ? 17.141 16.219 23.016 1 94.94 294 LYS A CA 1
ATOM 2373 C C . LYS A 1 294 ? 16.641 16.109 24.438 1 94.94 294 LYS A C 1
ATOM 2375 O O . LYS A 1 294 ? 16.406 14.992 24.938 1 94.94 294 LYS A O 1
ATOM 2380 N N . PHE A 1 295 ? 16.5 17.219 25.094 1 95.88 295 PHE A N 1
ATOM 2381 C CA . PHE A 1 295 ? 16.016 17.25 26.469 1 95.88 295 PHE A CA 1
ATOM 2382 C C . PHE A 1 295 ? 14.609 16.672 26.547 1 95.88 295 PHE A C 1
ATOM 2384 O O . PHE A 1 295 ? 14.336 15.812 27.406 1 95.88 295 PHE A O 1
ATOM 2391 N N . LEU A 1 296 ? 13.727 17.141 25.719 1 96.5 296 LEU A N 1
ATOM 2392 C CA . LEU A 1 296 ? 12.344 16.656 25.719 1 96.5 296 LEU A CA 1
ATOM 2393 C C . LEU A 1 296 ? 12.281 15.164 25.422 1 96.5 296 LEU A C 1
ATOM 2395 O O . LEU A 1 296 ? 11.547 14.43 26.078 1 96.5 296 LEU A O 1
ATOM 2399 N N . LYS A 1 297 ? 13.07 14.703 24.438 1 94.69 297 LYS A N 1
ATOM 2400 C CA . LYS A 1 297 ? 13.117 13.289 24.078 1 94.69 297 LYS A CA 1
ATOM 2401 C C . LYS A 1 297 ? 13.547 12.438 25.281 1 94.69 297 LYS A C 1
ATOM 2403 O O . LYS A 1 297 ? 12.992 11.359 25.516 1 94.69 297 LYS A O 1
ATOM 2408 N N . SER A 1 298 ? 14.531 12.906 25.984 1 93.75 298 SER A N 1
ATOM 2409 C CA . SER A 1 298 ? 15.008 12.188 27.156 1 93.75 298 SER A CA 1
ATOM 2410 C C . SER A 1 298 ? 13.938 12.109 28.25 1 93.75 298 SER A C 1
ATOM 2412 O O . SER A 1 298 ? 14.023 11.289 29.156 1 93.75 298 SER A O 1
ATOM 2414 N N . ASN A 1 299 ? 12.93 12.961 28.109 1 94.12 299 ASN A N 1
ATOM 2415 C CA . ASN A 1 299 ? 11.82 12.961 29.062 1 94.12 299 ASN A CA 1
ATOM 2416 C C . ASN A 1 299 ? 10.57 12.336 28.453 1 94.12 299 ASN A C 1
ATOM 2418 O O . ASN A 1 299 ? 9.469 12.516 28.969 1 94.12 299 ASN A O 1
ATOM 2422 N N . GLY A 1 300 ? 10.656 11.734 27.266 1 94 300 GLY A N 1
ATOM 2423 C CA . GLY A 1 300 ? 9.562 11.008 26.656 1 94 300 GLY A CA 1
ATOM 2424 C C . GLY A 1 300 ? 8.609 11.891 25.875 1 94 300 GLY A C 1
ATOM 2425 O O . GLY A 1 300 ? 7.441 11.539 25.672 1 94 300 GLY A O 1
ATOM 2426 N N . ILE A 1 301 ? 9.062 13.078 25.5 1 96.56 301 ILE A N 1
ATOM 2427 C CA . ILE A 1 301 ? 8.219 14.008 24.766 1 96.56 301 ILE A CA 1
ATOM 2428 C C . ILE A 1 301 ? 8.82 14.258 23.375 1 96.56 301 ILE A C 1
ATOM 2430 O O . ILE A 1 301 ? 10 14.594 23.266 1 96.56 301 ILE A O 1
ATOM 2434 N N . LEU A 1 302 ? 7.992 14.055 22.344 1 96.25 302 LEU A N 1
ATOM 2435 C CA . LEU A 1 302 ? 8.438 14.281 20.969 1 96.25 302 LEU A CA 1
ATOM 2436 C C . LEU A 1 302 ? 7.832 15.562 20.406 1 96.25 302 LEU A C 1
ATOM 2438 O O . LEU A 1 302 ? 6.645 15.828 20.609 1 96.25 302 LEU A O 1
ATOM 2442 N N . ILE A 1 303 ? 8.648 16.375 19.781 1 96.5 303 ILE A N 1
ATOM 2443 C CA . ILE A 1 303 ? 8.188 17.531 19.047 1 96.5 303 ILE A CA 1
ATOM 2444 C C . ILE A 1 303 ? 8.695 17.469 17.609 1 96.5 303 ILE A C 1
ATOM 2446 O O . ILE A 1 303 ? 9.531 16.609 17.266 1 96.5 303 ILE A O 1
ATOM 2450 N N . ARG A 1 304 ? 8.219 18.297 16.75 1 97 304 ARG A N 1
ATOM 2451 C CA . ARG A 1 304 ? 8.617 18.297 15.336 1 97 304 ARG A CA 1
ATOM 2452 C C . ARG A 1 304 ? 9.469 19.516 15.016 1 97 304 ARG A C 1
ATOM 2454 O O . ARG A 1 304 ? 8.992 20.656 15.07 1 97 304 ARG A O 1
ATOM 2461 N N . ILE A 1 305 ? 10.742 19.266 14.68 1 96.56 305 ILE A N 1
ATOM 2462 C CA . ILE A 1 305 ? 11.602 20.328 14.172 1 96.56 305 ILE A CA 1
ATOM 2463 C C . ILE A 1 305 ? 11.367 20.531 12.68 1 96.56 305 ILE A C 1
ATOM 2465 O O . ILE A 1 305 ? 11.242 19.547 11.938 1 96.56 305 ILE A O 1
ATOM 2469 N N . LEU A 1 306 ? 11.32 21.703 12.25 1 96.94 306 LEU A N 1
ATOM 2470 C CA . LEU A 1 306 ? 10.969 21.969 10.859 1 96.94 306 LEU A CA 1
ATOM 2471 C C . LEU A 1 306 ? 12.211 22.281 10.039 1 96.94 306 LEU A C 1
ATOM 2473 O O . LEU A 1 306 ? 12.188 23.172 9.18 1 96.94 306 LEU A O 1
ATOM 2477 N N . ASP A 1 307 ? 13.289 21.562 10.25 1 94.38 307 ASP A N 1
ATOM 2478 C CA . ASP A 1 307 ? 14.562 21.766 9.562 1 94.38 307 ASP A CA 1
ATOM 2479 C C . ASP A 1 307 ? 14.516 21.188 8.148 1 94.38 307 ASP A C 1
ATOM 2481 O O . ASP A 1 307 ? 15.391 21.469 7.324 1 94.38 307 ASP A O 1
ATOM 2485 N N . ASP A 1 308 ? 13.5 20.422 7.824 1 92.69 308 ASP A N 1
ATOM 2486 C CA . ASP A 1 308 ? 13.391 19.828 6.5 1 92.69 308 ASP A CA 1
ATOM 2487 C C . ASP A 1 308 ? 12.484 20.656 5.598 1 92.69 308 ASP A C 1
ATOM 2489 O O . ASP A 1 308 ? 12.211 20.281 4.457 1 92.69 308 ASP A O 1
ATOM 2493 N N . TYR A 1 309 ? 11.977 21.75 6.148 1 93.56 309 TYR A N 1
ATOM 2494 C CA . TYR A 1 309 ? 11.227 22.719 5.355 1 93.56 309 TYR A CA 1
ATOM 2495 C C . TYR A 1 309 ? 12.125 23.844 4.871 1 93.56 309 TYR A C 1
ATOM 2497 O O . TYR A 1 309 ? 12.836 24.469 5.664 1 93.56 309 TYR A O 1
ATOM 2505 N N . LYS A 1 310 ? 12 24.141 3.635 1 90.56 310 LYS A N 1
ATOM 2506 C CA . LYS A 1 310 ? 12.812 25.219 3.07 1 90.56 310 LYS A CA 1
ATOM 2507 C C . LYS A 1 310 ? 12.414 26.562 3.664 1 90.56 310 LYS A C 1
ATOM 2509 O O . LYS A 1 310 ? 13.258 27.469 3.795 1 90.56 310 LYS A O 1
ATOM 2514 N N . GLU A 1 311 ? 11.156 26.734 3.986 1 92.69 311 GLU A N 1
ATOM 2515 C CA . GLU A 1 311 ? 10.586 28 4.469 1 92.69 311 GLU A CA 1
ATOM 2516 C C . GLU A 1 311 ? 10.938 28.234 5.938 1 92.69 311 GLU A C 1
ATOM 2518 O O . GLU A 1 311 ? 10.789 29.344 6.441 1 92.69 311 GLU A O 1
ATOM 2523 N N . PHE A 1 312 ? 11.375 27.094 6.422 1 94.12 312 PHE A N 1
ATOM 2524 C CA . PHE A 1 312 ? 11.641 27.172 7.852 1 94.12 312 PHE A CA 1
ATOM 2525 C C . PHE A 1 312 ? 13.07 26.719 8.156 1 94.12 312 PHE A C 1
ATOM 2527 O O . PHE A 1 312 ? 13.938 26.75 7.277 1 94.12 312 PHE A O 1
ATOM 2534 N N . GLY A 1 313 ? 13.438 26.281 9.211 1 90.81 313 GLY A N 1
ATOM 2535 C CA . GLY A 1 313 ? 14.758 25.875 9.648 1 90.81 313 GLY A CA 1
ATOM 2536 C C . GLY A 1 313 ? 14.773 25.312 11.062 1 90.81 313 GLY A C 1
ATOM 2537 O O . GLY A 1 313 ? 13.734 24.906 11.586 1 90.81 313 GLY A O 1
ATOM 2538 N N . THR A 1 314 ? 15.914 25.359 11.586 1 91.31 314 THR A N 1
ATOM 2539 C CA . THR A 1 314 ? 16.141 24.688 12.859 1 91.31 314 THR A CA 1
ATOM 2540 C C . THR A 1 314 ? 15.578 25.516 14.016 1 91.31 314 THR A C 1
ATOM 2542 O O . THR A 1 314 ? 15.477 25.031 15.141 1 91.31 314 THR A O 1
ATOM 2545 N N . ASN A 1 315 ? 15.164 26.719 13.703 1 95.19 315 ASN A N 1
ATOM 2546 C CA . ASN A 1 315 ? 14.648 27.562 14.773 1 95.19 315 ASN A CA 1
ATOM 2547 C C . ASN A 1 315 ? 13.125 27.484 14.867 1 95.19 315 ASN A C 1
ATOM 2549 O O . ASN A 1 315 ? 12.508 28.219 15.641 1 95.19 315 ASN A O 1
ATOM 2553 N N . TYR A 1 316 ? 12.523 26.609 14.102 1 97.38 316 TYR A N 1
ATOM 2554 C CA . TYR A 1 316 ? 11.078 26.453 14.117 1 97.38 316 TYR A CA 1
ATOM 2555 C C . TYR A 1 316 ? 10.68 25.062 14.578 1 97.38 316 TYR A C 1
ATOM 2557 O O . TYR A 1 316 ? 11.336 24.078 14.234 1 97.38 316 TYR A O 1
ATOM 2565 N N . ILE A 1 317 ? 9.609 25.016 15.336 1 97.81 317 ILE A N 1
ATOM 2566 C CA . ILE A 1 317 ? 9.031 23.766 15.781 1 97.81 317 ILE A CA 1
ATOM 2567 C C . ILE A 1 317 ? 7.523 23.766 15.539 1 97.81 317 ILE A C 1
ATOM 2569 O O . ILE A 1 317 ? 6.906 24.844 15.477 1 97.81 317 ILE A O 1
ATOM 2573 N N . ARG A 1 318 ? 6.973 22.641 15.312 1 98.12 318 ARG A N 1
ATOM 2574 C CA . ARG A 1 318 ? 5.523 22.453 15.289 1 98.12 318 ARG A CA 1
ATOM 2575 C C . ARG A 1 318 ? 5.066 21.578 16.453 1 98.12 318 ARG A C 1
ATOM 2577 O O . ARG A 1 318 ? 5.656 20.531 16.719 1 98.12 318 ARG A O 1
ATOM 2584 N N . ILE A 1 319 ? 4.047 22.031 17.094 1 98.12 319 ILE A N 1
ATOM 2585 C CA . ILE A 1 319 ? 3.514 21.344 18.266 1 98.12 319 ILE A CA 1
ATOM 2586 C C . ILE A 1 319 ? 2.061 20.953 18.016 1 98.12 319 ILE A C 1
ATOM 2588 O O . ILE A 1 319 ? 1.221 21.797 17.719 1 98.12 319 ILE A O 1
ATOM 2592 N N . SER A 1 320 ? 1.819 19.656 18.172 1 98.12 320 SER A N 1
ATOM 2593 C CA . SER A 1 320 ? 0.445 19.172 18.109 1 98.12 320 SER A CA 1
ATOM 2594 C C . SER A 1 320 ? -0.347 19.578 19.344 1 98.12 320 SER A C 1
ATOM 2596 O O . SER A 1 320 ? 0.187 19.594 20.453 1 98.12 320 SER A O 1
ATOM 2598 N N . VAL A 1 321 ? -1.593 19.906 19.125 1 98.56 321 VAL A N 1
ATOM 2599 C CA . VAL A 1 321 ? -2.498 20.25 20.219 1 98.56 321 VAL A CA 1
ATOM 2600 C C . VAL A 1 321 ? -3.041 18.969 20.859 1 98.56 321 VAL A C 1
ATOM 2602 O O . VAL A 1 321 ? -3.537 18.078 20.172 1 98.56 321 VAL A O 1
ATOM 2605 N N . LYS A 1 322 ? -2.842 18.828 22.109 1 98.19 322 LYS A N 1
ATOM 2606 C CA . LYS A 1 322 ? -3.33 17.672 22.859 1 98.19 322 LYS A CA 1
ATOM 2607 C C . LYS A 1 322 ? -4.176 18.094 24.062 1 98.19 322 LYS A C 1
ATOM 2609 O O . LYS A 1 322 ? -4.449 19.281 24.234 1 98.19 322 LYS A O 1
ATOM 2614 N N . ARG A 1 323 ? -4.715 17.188 24.891 1 97.5 323 ARG A N 1
ATOM 2615 C CA . ARG A 1 323 ? -5.48 17.469 26.109 1 97.5 323 ARG A CA 1
ATOM 2616 C C . ARG A 1 323 ? -4.641 18.234 27.109 1 97.5 323 ARG A C 1
ATOM 2618 O O . ARG A 1 323 ? -3.412 18.109 27.125 1 97.5 323 ARG A O 1
ATOM 2625 N N . ARG A 1 324 ? -5.289 18.906 27.891 1 98.31 324 ARG A N 1
ATOM 2626 C CA . ARG A 1 324 ? -4.691 19.875 28.812 1 98.31 324 ARG A CA 1
ATOM 2627 C C . ARG A 1 324 ? -3.549 19.25 29.594 1 98.31 324 ARG A C 1
ATOM 2629 O O . ARG A 1 324 ? -2.479 19.844 29.734 1 98.31 324 ARG A O 1
ATOM 2636 N N . ASN A 1 325 ? -3.75 18.031 30.156 1 97.81 325 ASN A N 1
ATOM 2637 C CA . ASN A 1 325 ? -2.729 17.391 30.984 1 97.81 325 ASN A CA 1
ATOM 2638 C C . ASN A 1 325 ? -1.432 17.188 30.203 1 97.81 325 ASN A C 1
ATOM 2640 O O . ASN A 1 325 ? -0.341 17.391 30.734 1 97.81 325 ASN A O 1
ATOM 2644 N N . LYS A 1 326 ? -1.549 16.812 28.969 1 97.88 326 LYS A N 1
ATOM 2645 C CA . LYS A 1 326 ? -0.365 16.625 28.125 1 97.88 326 LYS A CA 1
ATOM 2646 C C . LYS A 1 326 ? 0.249 17.969 27.734 1 97.88 326 LYS A C 1
ATOM 2648 O O . LYS A 1 326 ? 1.473 18.109 27.734 1 97.88 326 LYS A O 1
ATOM 2653 N N . ASN A 1 327 ? -0.626 18.938 27.438 1 98.62 327 ASN A N 1
ATOM 2654 C CA . ASN A 1 327 ? -0.138 20.266 27.109 1 98.62 327 ASN A CA 1
ATOM 2655 C C . ASN A 1 327 ? 0.642 20.875 28.281 1 98.62 327 ASN A C 1
ATOM 2657 O O . ASN A 1 327 ? 1.71 21.453 28.078 1 98.62 327 ASN A O 1
ATOM 2661 N N . VAL A 1 328 ? 0.124 20.688 29.422 1 98.44 328 VAL A N 1
ATOM 2662 C CA . VAL A 1 328 ? 0.756 21.234 30.625 1 98.44 328 VAL A CA 1
ATOM 2663 C C . VAL A 1 328 ? 2.115 20.562 30.844 1 98.44 328 VAL A C 1
ATOM 2665 O O . VAL A 1 328 ? 3.09 21.234 31.203 1 98.44 328 VAL A O 1
ATOM 2668 N N . ARG A 1 329 ? 2.156 19.312 30.609 1 98 329 ARG A N 1
ATOM 2669 C CA . ARG A 1 329 ? 3.41 18.578 30.766 1 98 329 ARG A CA 1
ATOM 2670 C C . ARG A 1 329 ? 4.469 19.094 29.797 1 98 329 ARG A C 1
ATOM 2672 O O . ARG A 1 329 ? 5.625 19.297 30.188 1 98 329 ARG A O 1
ATOM 2679 N N . LEU A 1 330 ? 4.074 19.312 28.562 1 98.5 330 LEU A N 1
ATOM 2680 C CA . LEU A 1 330 ? 5 19.859 27.578 1 98.5 330 LEU A CA 1
ATOM 2681 C C . LEU A 1 330 ? 5.527 21.219 28.031 1 98.5 330 LEU A C 1
ATOM 2683 O O . LEU A 1 330 ? 6.738 21.438 28.031 1 98.5 330 LEU A O 1
ATOM 2687 N N . ILE A 1 331 ? 4.625 22.078 28.438 1 98.12 331 ILE A N 1
ATOM 2688 C CA . ILE A 1 331 ? 4.973 23.453 28.812 1 98.12 331 ILE A CA 1
ATOM 2689 C C . ILE A 1 331 ? 5.871 23.438 30.047 1 98.12 331 ILE A C 1
ATOM 2691 O O . ILE A 1 331 ? 6.855 24.172 30.109 1 98.12 331 ILE A O 1
ATOM 2695 N N . SER A 1 332 ? 5.555 22.594 30.953 1 97.81 332 SER A N 1
ATOM 2696 C CA . SER A 1 332 ? 6.352 22.469 32.188 1 97.81 332 SER A CA 1
ATOM 2697 C C . SER A 1 332 ? 7.781 22.047 31.859 1 97.81 332 SER A C 1
ATOM 2699 O O . SER A 1 332 ? 8.734 22.578 32.438 1 97.81 332 SER A O 1
ATOM 2701 N N . LYS A 1 333 ? 7.926 21.109 31 1 97.69 333 LYS A N 1
ATOM 2702 C CA . LYS A 1 333 ? 9.258 20.625 30.656 1 97.69 333 LYS A CA 1
ATOM 2703 C C . LYS A 1 333 ? 10.047 21.656 29.875 1 97.69 333 LYS A C 1
ATOM 2705 O O . LYS A 1 333 ? 11.266 21.766 30.016 1 97.69 333 LYS A O 1
ATOM 2710 N N . ILE A 1 334 ? 9.359 22.422 29.047 1 97.81 334 ILE A N 1
ATOM 2711 C CA . ILE A 1 334 ? 10.031 23.5 28.328 1 97.81 334 ILE A CA 1
ATOM 2712 C C . ILE A 1 334 ? 10.5 24.562 29.312 1 97.81 334 ILE A C 1
ATOM 2714 O O . ILE A 1 334 ? 11.633 25.047 29.219 1 97.81 334 ILE A O 1
ATOM 2718 N N . LYS A 1 335 ? 9.656 24.875 30.266 1 96.31 335 LYS A N 1
ATOM 2719 C CA . LYS A 1 335 ? 10.023 25.844 31.312 1 96.31 335 LYS A CA 1
ATOM 2720 C C . LYS A 1 335 ? 11.234 25.359 32.094 1 96.31 335 LYS A C 1
ATOM 2722 O O . LYS A 1 335 ? 12.133 26.141 32.406 1 96.31 335 LYS A O 1
ATOM 2727 N N . GLU A 1 336 ? 11.164 24.094 32.406 1 96.44 336 GLU A N 1
ATOM 2728 C CA . GLU A 1 336 ? 12.289 23.5 33.125 1 96.44 336 GLU A CA 1
ATOM 2729 C C . GLU A 1 336 ? 13.586 23.641 32.344 1 96.44 336 GLU A C 1
ATOM 2731 O O . GLU A 1 336 ? 14.617 24.031 32.875 1 96.44 336 GLU A O 1
ATOM 2736 N N . TYR A 1 337 ? 13.531 23.328 31.109 1 96 337 TYR A N 1
ATOM 2737 C CA . TYR A 1 337 ? 14.688 23.453 30.234 1 96 337 TYR A CA 1
ATOM 2738 C C . TYR A 1 337 ? 15.188 24.906 30.188 1 96 337 TYR A C 1
ATOM 2740 O O . TYR A 1 337 ? 16.391 25.156 30.281 1 96 337 TYR A O 1
ATOM 2748 N N . MET A 1 338 ? 14.297 25.875 30.078 1 92.81 338 MET A N 1
ATOM 2749 C CA . MET A 1 338 ? 14.656 27.281 29.938 1 92.81 338 MET A CA 1
ATOM 2750 C C . MET A 1 338 ? 15.203 27.828 31.266 1 92.81 338 MET A C 1
ATOM 2752 O O . MET A 1 338 ? 16.047 28.719 31.25 1 92.81 338 MET A O 1
ATOM 2756 N N . GLY A 1 339 ? 14.594 27.359 32.375 1 85.69 339 GLY A N 1
ATOM 2757 C CA . GLY A 1 339 ? 15.125 27.734 33.688 1 85.69 339 GLY A CA 1
ATOM 2758 C C . GLY A 1 339 ? 16.547 27.266 33.906 1 85.69 339 GLY A C 1
ATOM 2759 O O . GLY A 1 339 ? 17.344 27.984 34.5 1 85.69 339 GLY A O 1
ATOM 2760 N N . ASP A 1 340 ? 16.781 26.109 33.375 1 75.38 340 ASP A N 1
ATOM 2761 C CA . ASP A 1 340 ? 18.125 25.562 33.5 1 75.38 340 ASP A CA 1
ATOM 2762 C C . ASP A 1 340 ? 19.125 26.328 32.625 1 75.38 340 ASP A C 1
ATOM 2764 O O . ASP A 1 340 ? 20.312 26.375 32.906 1 75.38 340 ASP A O 1
ATOM 2768 N N . LEU A 1 341 ? 18.594 26.875 31.625 1 74.12 341 LEU A N 1
ATOM 2769 C CA . LEU A 1 341 ? 19.453 27.672 30.766 1 74.12 341 LEU A CA 1
ATOM 2770 C C . LEU A 1 341 ? 19.891 28.953 31.453 1 74.12 341 LEU A C 1
ATOM 2772 O O . LEU A 1 341 ? 20.984 29.453 31.234 1 74.12 341 LEU A O 1
ATOM 2776 N N . TYR A 1 342 ? 19.016 29.5 32.281 1 59.94 342 TYR A N 1
ATOM 2777 C CA . TYR A 1 342 ? 19.312 30.734 33 1 59.94 342 TYR A CA 1
ATOM 2778 C C . TYR A 1 342 ? 20.016 30.469 34.312 1 59.94 342 TYR A C 1
ATOM 2780 O O . TYR A 1 342 ? 20.391 31.391 35.031 1 59.94 342 TYR A O 1
ATOM 2788 N N . ARG A 1 343 ? 20.297 29.156 34.562 1 56.88 343 ARG A N 1
ATOM 2789 C CA . ARG A 1 343 ? 21.141 28.844 35.688 1 56.88 343 ARG A CA 1
ATOM 2790 C C . ARG A 1 343 ? 22.594 28.656 35.25 1 56.88 343 ARG A C 1
ATOM 2792 O O . ARG A 1 343 ? 22.859 28.172 34.156 1 56.88 343 ARG A O 1
ATOM 2799 N N . MET B 1 1 ? -10.719 -12.367 -13.219 1 65.44 1 MET B N 1
ATOM 2800 C CA . MET B 1 1 ? -11.031 -12.312 -11.789 1 65.44 1 MET B CA 1
ATOM 2801 C C . MET B 1 1 ? -10.016 -13.117 -10.984 1 65.44 1 MET B C 1
ATOM 2803 O O . MET B 1 1 ? -9.5 -14.125 -11.453 1 65.44 1 MET B O 1
ATOM 2807 N N . HIS B 1 2 ? -9.461 -12.516 -9.984 1 77.06 2 HIS B N 1
ATOM 2808 C CA . HIS B 1 2 ? -8.453 -13.172 -9.148 1 77.06 2 HIS B CA 1
ATOM 2809 C C . HIS B 1 2 ? -9.094 -14.234 -8.25 1 77.06 2 HIS B C 1
ATOM 2811 O O . HIS B 1 2 ? -10.281 -14.164 -7.953 1 77.06 2 HIS B O 1
ATOM 2817 N N . GLY B 1 3 ? -8.367 -15.203 -7.996 1 79.31 3 GLY B N 1
ATOM 2818 C CA . GLY B 1 3 ? -8.789 -16.156 -6.98 1 79.31 3 GLY B CA 1
ATOM 2819 C C . GLY B 1 3 ? -8.789 -15.578 -5.578 1 79.31 3 GLY B C 1
ATOM 2820 O O . GLY B 1 3 ? -8.352 -14.438 -5.371 1 79.31 3 GLY B O 1
ATOM 2821 N N . GLY B 1 4 ? -9.438 -16.344 -4.676 1 80.69 4 GLY B N 1
ATOM 2822 C CA . GLY B 1 4 ? -9.367 -15.969 -3.27 1 80.69 4 GLY B CA 1
ATOM 2823 C C . GLY B 1 4 ? -10.484 -15.031 -2.846 1 80.69 4 GLY B C 1
ATOM 2824 O O . GLY B 1 4 ? -10.359 -14.32 -1.846 1 80.69 4 GLY B O 1
ATOM 2825 N N . ARG B 1 5 ? -11.633 -15.102 -3.621 1 84.31 5 ARG B N 1
ATOM 2826 C CA . ARG B 1 5 ? -12.734 -14.203 -3.299 1 84.31 5 ARG B CA 1
ATOM 2827 C C . ARG B 1 5 ? -13.625 -14.789 -2.207 1 84.31 5 ARG B C 1
ATOM 2829 O O . ARG B 1 5 ? -14.844 -14.859 -2.363 1 84.31 5 ARG B O 1
ATOM 2836 N N . VAL B 1 6 ? -12.953 -15.086 -1.101 1 85.12 6 VAL B N 1
ATOM 2837 C CA . VAL B 1 6 ? -13.578 -15.828 -0.014 1 85.12 6 VAL B CA 1
ATOM 2838 C C . VAL B 1 6 ? -14.586 -14.938 0.708 1 85.12 6 VAL B C 1
ATOM 2840 O O . VAL B 1 6 ? -15.695 -15.375 1.024 1 85.12 6 VAL B O 1
ATOM 2843 N N . HIS B 1 7 ? -14.211 -13.68 0.97 1 82.81 7 HIS B N 1
ATOM 2844 C CA . HIS B 1 7 ? -15.102 -12.75 1.661 1 82.81 7 HIS B CA 1
ATOM 2845 C C . HIS B 1 7 ? -16.359 -12.492 0.849 1 82.81 7 HIS B C 1
ATOM 2847 O O . HIS B 1 7 ? -17.469 -12.547 1.384 1 82.81 7 HIS B O 1
ATOM 2853 N N . GLU B 1 8 ? -16.188 -12.25 -0.396 1 80.94 8 GLU B N 1
ATOM 2854 C CA . GLU B 1 8 ? -17.312 -12.031 -1.301 1 80.94 8 GLU B CA 1
ATOM 2855 C C . GLU B 1 8 ? -18.188 -13.266 -1.386 1 80.94 8 GLU B C 1
ATOM 2857 O O . GLU B 1 8 ? -19.422 -13.164 -1.313 1 80.94 8 GLU B O 1
ATOM 2862 N N . THR B 1 9 ? -17.594 -14.438 -1.51 1 83.38 9 THR B N 1
ATOM 2863 C CA . THR B 1 9 ? -18.328 -15.695 -1.614 1 83.38 9 THR B CA 1
ATOM 2864 C C . THR B 1 9 ? -19.125 -15.961 -0.344 1 83.38 9 THR B C 1
ATOM 2866 O O . THR B 1 9 ? -20.281 -16.391 -0.409 1 83.38 9 THR B O 1
ATOM 2869 N N . ALA B 1 10 ? -18.453 -15.688 0.79 1 86.81 10 ALA B N 1
ATOM 2870 C CA . ALA B 1 10 ? -19.141 -15.867 2.07 1 86.81 10 ALA B CA 1
ATOM 2871 C C . ALA B 1 10 ? -20.359 -14.961 2.176 1 86.81 10 ALA B C 1
ATOM 2873 O O . ALA B 1 10 ? -21.438 -15.406 2.561 1 86.81 10 ALA B O 1
ATOM 2874 N N . ARG B 1 11 ? -20.219 -13.734 1.812 1 83.75 11 ARG B N 1
ATOM 2875 C CA . ARG B 1 11 ? -21.312 -12.766 1.887 1 83.75 11 ARG B CA 1
ATOM 2876 C C . ARG B 1 11 ? -22.438 -13.133 0.938 1 83.75 11 ARG B C 1
ATOM 2878 O O . ARG B 1 11 ? -23.609 -13.102 1.318 1 83.75 11 ARG B O 1
ATOM 2885 N N . GLU B 1 12 ? -22.125 -13.539 -0.266 1 83.44 12 GLU B N 1
ATOM 2886 C CA . GLU B 1 12 ? -23.094 -13.797 -1.318 1 83.44 12 GLU B CA 1
ATOM 2887 C C . GLU B 1 12 ? -23.891 -15.078 -1.036 1 83.44 12 GLU B C 1
ATOM 2889 O O . GLU B 1 12 ? -25.062 -15.18 -1.408 1 83.44 12 GLU B O 1
ATOM 2894 N N . ASN B 1 13 ? -23.297 -16.047 -0.386 1 86.62 13 ASN B N 1
ATOM 2895 C CA . ASN B 1 13 ? -23.922 -17.344 -0.209 1 86.62 13 ASN B CA 1
ATOM 2896 C C . ASN B 1 13 ? -24.328 -17.578 1.244 1 86.62 13 ASN B C 1
ATOM 2898 O O . ASN B 1 13 ? -24.906 -18.609 1.572 1 86.62 13 ASN B O 1
ATOM 2902 N N . GLY B 1 14 ? -24 -16.609 2.08 1 87 14 GLY B N 1
ATOM 2903 C CA . GLY B 1 14 ? -24.328 -16.75 3.49 1 87 14 GLY B CA 1
ATOM 2904 C C . GLY B 1 14 ? -23.5 -17.797 4.203 1 87 14 GLY B C 1
ATOM 2905 O O . GLY B 1 14 ? -23.984 -18.453 5.125 1 87 14 GLY B O 1
ATOM 2906 N N . PHE B 1 15 ? -22.328 -18.109 3.719 1 87.88 15 PHE B N 1
ATOM 2907 C CA . PHE B 1 15 ? -21.438 -19.094 4.324 1 87.88 15 PHE B CA 1
ATOM 2908 C C . PHE B 1 15 ? -20.656 -18.484 5.473 1 87.88 15 PHE B C 1
ATOM 2910 O O . PHE B 1 15 ? -20.391 -17.281 5.473 1 87.88 15 PHE B O 1
ATOM 2917 N N . ASN B 1 16 ? -20.344 -19.359 6.383 1 89.44 16 ASN B N 1
ATOM 2918 C CA . ASN B 1 16 ? -19.234 -19.047 7.27 1 89.44 16 ASN B CA 1
ATOM 2919 C C . ASN B 1 16 ? -17.906 -19.109 6.535 1 89.44 16 ASN B C 1
ATOM 2921 O O . ASN B 1 16 ? -17.594 -20.109 5.898 1 89.44 16 ASN B O 1
ATOM 2925 N N . ILE B 1 17 ? -17.219 -18.094 6.586 1 86.69 17 ILE B N 1
ATOM 2926 C CA . ILE B 1 17 ? -15.953 -18 5.883 1 86.69 17 ILE B CA 1
ATOM 2927 C C . ILE B 1 17 ? -15.078 -19.219 6.211 1 86.69 17 ILE B C 1
ATOM 2929 O O . ILE B 1 17 ? -14.336 -19.703 5.359 1 86.69 17 ILE B O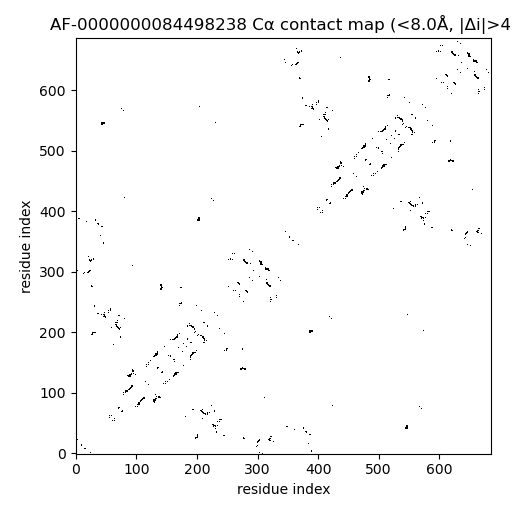 1
ATOM 2933 N N . LYS B 1 18 ? -15.312 -19.812 7.34 1 85.75 18 LYS B N 1
ATOM 2934 C CA . LYS B 1 18 ? -14.5 -20.938 7.816 1 85.75 18 LYS B CA 1
ATOM 2935 C C . LYS B 1 18 ? -14.891 -22.234 7.117 1 85.75 18 LYS B C 1
ATOM 2937 O O . LYS B 1 18 ? -14.133 -23.203 7.129 1 85.75 18 LYS B O 1
ATOM 2942 N N . SER B 1 19 ? -15.961 -22.219 6.527 1 89.62 19 SER B N 1
ATOM 2943 C CA . SER B 1 19 ? -16.453 -23.422 5.895 1 89.62 19 SER B CA 1
ATOM 2944 C C . SER B 1 19 ? -16.047 -23.5 4.43 1 89.62 19 SER B C 1
ATOM 2946 O O . SER B 1 19 ? -16.234 -24.516 3.771 1 89.62 19 SER B O 1
ATOM 2948 N N . ILE B 1 20 ? -15.5 -22.469 3.953 1 93.19 20 ILE B N 1
ATOM 2949 C CA . ILE B 1 20 ? -15.117 -22.406 2.549 1 93.19 20 ILE B CA 1
ATOM 2950 C C . ILE B 1 20 ? -13.734 -23.031 2.359 1 93.19 20 ILE B C 1
ATOM 2952 O O . ILE B 1 20 ? -12.812 -22.766 3.137 1 93.19 20 ILE B O 1
ATOM 2956 N N . ILE B 1 21 ? -13.602 -23.938 1.44 1 95 21 ILE B N 1
ATOM 2957 C CA . ILE B 1 21 ? -12.305 -24.453 1.006 1 95 21 ILE B CA 1
ATOM 2958 C C . ILE B 1 21 ? -11.891 -23.781 -0.298 1 95 21 ILE B C 1
ATOM 2960 O O . ILE B 1 21 ? -12.516 -24 -1.343 1 95 21 ILE B O 1
ATOM 2964 N N . ASP B 1 22 ? -10.828 -23 -0.249 1 95.06 22 ASP B N 1
ATOM 2965 C CA . ASP B 1 22 ? -10.438 -22.172 -1.382 1 95.06 22 ASP B CA 1
ATOM 2966 C C . ASP B 1 22 ? -9.312 -22.828 -2.182 1 95.06 22 ASP B C 1
ATOM 2968 O O . ASP B 1 22 ? -8.133 -22.672 -1.853 1 95.06 22 ASP B O 1
ATOM 2972 N N . PHE B 1 23 ? -9.672 -23.5 -3.305 1 97.56 23 PHE B N 1
ATOM 2973 C CA . PHE B 1 23 ? -8.688 -24.047 -4.23 1 97.56 23 PHE B CA 1
ATOM 2974 C C . PHE B 1 23 ? -8.32 -23.016 -5.301 1 97.56 23 PHE B C 1
ATOM 2976 O O . PHE B 1 23 ? -7.5 -23.297 -6.18 1 97.56 23 PHE B O 1
ATOM 2983 N N . SER B 1 24 ? -8.922 -21.859 -5.234 1 96.31 24 SER B N 1
ATOM 2984 C CA . SER B 1 24 ? -8.703 -20.844 -6.262 1 96.31 24 SER B CA 1
ATOM 2985 C C . SER B 1 24 ? -7.445 -20.031 -5.977 1 96.31 24 SER B C 1
ATOM 2987 O O . SER B 1 24 ? -6.883 -19.406 -6.883 1 96.31 24 SER B O 1
ATOM 2989 N N . SER B 1 25 ? -7.055 -19.875 -4.719 1 93.94 25 SER B N 1
ATOM 2990 C CA . SER B 1 25 ? -5.805 -19.234 -4.324 1 93.94 25 SER B CA 1
ATOM 2991 C C . SER B 1 25 ? -4.758 -20.266 -3.906 1 93.94 25 SER B C 1
ATOM 2993 O O . SER B 1 25 ? -5.066 -21.219 -3.184 1 93.94 25 SER B O 1
ATOM 2995 N N . SER B 1 26 ? -3.592 -20.125 -4.328 1 95.81 26 SER B N 1
ATOM 2996 C CA . SER B 1 26 ? -2.551 -21.125 -4.16 1 95.81 26 SER B CA 1
ATOM 2997 C C . SER B 1 26 ? -1.74 -20.891 -2.893 1 95.81 26 SER B C 1
ATOM 2999 O O . SER B 1 26 ? -0.515 -20.766 -2.945 1 95.81 26 SER B O 1
ATOM 3001 N N . MET B 1 27 ? -2.471 -20.953 -1.775 1 94.94 27 MET B N 1
ATOM 3002 C CA . MET B 1 27 ? -1.834 -20.781 -0.472 1 94.94 27 MET B CA 1
ATOM 3003 C C . MET B 1 27 ? -1.357 -22.125 0.079 1 94.94 27 MET B C 1
ATOM 3005 O O . MET B 1 27 ? -1.951 -23.172 -0.206 1 94.94 27 MET B O 1
ATOM 3009 N N . ASN B 1 28 ? -0.316 -22.031 0.846 1 96.62 28 ASN B N 1
ATOM 3010 C CA . ASN B 1 28 ? 0.197 -23.203 1.554 1 96.62 28 ASN B CA 1
ATOM 3011 C C . ASN B 1 28 ? -0.82 -23.75 2.553 1 96.62 28 ASN B C 1
ATOM 3013 O O . ASN B 1 28 ? -1.3 -23.016 3.418 1 96.62 28 ASN B O 1
ATOM 3017 N N . ASP B 1 29 ? -1.127 -25.031 2.428 1 95.88 29 ASP B N 1
ATOM 3018 C CA . ASP B 1 29 ? -2.1 -25.656 3.318 1 95.88 29 ASP B CA 1
ATOM 3019 C C . ASP B 1 29 ? -1.411 -26.562 4.332 1 95.88 29 ASP B C 1
ATOM 3021 O O . ASP B 1 29 ? -2.076 -27.234 5.129 1 95.88 29 ASP B O 1
ATOM 3025 N N . PHE B 1 30 ? -0.12 -26.625 4.387 1 95.75 30 PHE B N 1
ATOM 3026 C CA . PHE B 1 30 ? 0.621 -27.609 5.164 1 95.75 30 PHE B CA 1
ATOM 3027 C C . PHE B 1 30 ? 1.291 -26.953 6.371 1 95.75 30 PHE B C 1
ATOM 3029 O O . PHE B 1 30 ? 2.201 -27.531 6.969 1 95.75 30 PHE B O 1
ATOM 3036 N N . ILE B 1 31 ? 0.929 -25.75 6.723 1 92 31 ILE B N 1
ATOM 3037 C CA . ILE B 1 31 ? 1.565 -25.047 7.828 1 92 31 ILE B CA 1
ATOM 3038 C C . ILE B 1 31 ? 0.502 -24.547 8.805 1 92 31 ILE B C 1
ATOM 3040 O O . ILE B 1 31 ? -0.654 -24.359 8.43 1 92 31 ILE B O 1
ATOM 3044 N N . LYS B 1 32 ? 0.948 -24.438 10.039 1 83.44 32 LYS B N 1
ATOM 3045 C CA . LYS B 1 32 ? 0.086 -23.812 11.039 1 83.44 32 LYS B CA 1
ATOM 3046 C C . LYS B 1 32 ? 0.154 -22.281 10.953 1 83.44 32 LYS B C 1
ATOM 3048 O O . LYS B 1 32 ? 1.237 -21.719 10.812 1 83.44 32 LYS B O 1
ATOM 3053 N N . LEU B 1 33 ? -1.004 -21.719 11.023 1 82.06 33 LEU B N 1
ATOM 3054 C CA . LEU B 1 33 ? -1.06 -20.266 10.938 1 82.06 33 LEU B CA 1
ATOM 3055 C C . LEU B 1 33 ? -0.62 -19.625 12.25 1 82.06 33 LEU B C 1
ATOM 3057 O O . LEU B 1 33 ? -0.936 -20.141 13.328 1 82.06 33 LEU B O 1
ATOM 3061 N N . PRO B 1 34 ? 0.041 -18.547 12.125 1 76.25 34 PRO B N 1
ATOM 3062 C CA . PRO B 1 34 ? 0.449 -17.828 13.336 1 76.25 34 PRO B CA 1
ATOM 3063 C C . PRO B 1 34 ? -0.71 -17.109 14.008 1 76.25 34 PRO B C 1
ATOM 3065 O O . PRO B 1 34 ? -1.734 -16.844 13.375 1 76.25 34 PRO B O 1
ATOM 3068 N N . GLU B 1 35 ? -0.496 -16.969 15.297 1 77.75 35 GLU B N 1
ATOM 3069 C CA . GLU B 1 35 ? -1.382 -16.062 16.031 1 77.75 35 GLU B CA 1
ATOM 3070 C C . GLU B 1 35 ? -0.759 -14.672 16.156 1 77.75 35 GLU B C 1
ATOM 3072 O O . GLU B 1 35 ? 0.405 -14.547 16.547 1 77.75 35 GLU B O 1
ATOM 3077 N N . ILE B 1 36 ? -1.468 -13.695 15.617 1 78.12 36 ILE B N 1
ATOM 3078 C CA . ILE B 1 36 ? -0.983 -12.328 15.773 1 78.12 36 ILE B CA 1
ATOM 3079 C C . ILE B 1 36 ? -2.008 -11.5 16.547 1 78.12 36 ILE B C 1
ATOM 3081 O O . ILE B 1 36 ? -3.205 -11.547 16.25 1 78.12 36 ILE B O 1
ATOM 3085 N N . THR B 1 37 ? -1.575 -10.93 17.578 1 76.75 37 THR B N 1
ATOM 3086 C CA . THR B 1 37 ? -2.404 -10 18.344 1 76.75 37 THR B CA 1
ATOM 3087 C C . THR B 1 37 ? -1.983 -8.555 18.094 1 76.75 37 THR B C 1
ATOM 3089 O O . THR B 1 37 ? -0.809 -8.211 18.234 1 76.75 37 THR B O 1
ATOM 3092 N N . MET B 1 38 ? -2.928 -7.836 17.609 1 77.38 38 MET B N 1
ATOM 3093 C CA . MET B 1 38 ? -2.672 -6.406 17.453 1 77.38 38 MET B CA 1
ATOM 3094 C C . MET B 1 38 ? -3.184 -5.621 18.656 1 77.38 38 MET B C 1
ATOM 3096 O O . MET B 1 38 ? -4.355 -5.73 19.016 1 77.38 38 MET B O 1
ATOM 3100 N N . GLY B 1 39 ? -2.23 -4.953 19.312 1 76.62 39 GLY B N 1
ATOM 3101 C CA . GLY B 1 39 ? -2.621 -4.094 20.422 1 76.62 39 GLY B CA 1
ATOM 3102 C C . GLY B 1 39 ? -2.92 -2.67 20 1 76.62 39 GLY B C 1
ATOM 3103 O O . GLY B 1 39 ? -2.908 -2.357 18.812 1 76.62 39 GLY B O 1
ATOM 3104 N N . ARG B 1 40 ? -3.277 -1.885 20.922 1 81.38 40 ARG B N 1
ATOM 3105 C CA . ARG B 1 40 ? -3.625 -0.484 20.703 1 81.38 40 ARG B CA 1
ATOM 3106 C C . ARG B 1 40 ? -2.471 0.275 20.047 1 81.38 40 ARG B C 1
ATOM 3108 O O . ARG B 1 40 ? -2.691 1.201 19.266 1 81.38 40 ARG B O 1
ATOM 3115 N N . GLU B 1 41 ? -1.311 -0.161 20.328 1 80.12 41 GLU B N 1
ATOM 3116 C CA . GLU B 1 41 ? -0.125 0.522 19.828 1 80.12 41 GLU B CA 1
ATOM 3117 C C . GLU B 1 41 ? -0.051 0.436 18.297 1 80.12 41 GLU B C 1
ATOM 3119 O O . GLU B 1 41 ? 0.522 1.312 17.656 1 80.12 41 GLU B O 1
ATOM 3124 N N . CYS B 1 42 ? -0.677 -0.617 17.734 1 83.69 42 CYS B N 1
ATOM 3125 C CA . CYS B 1 42 ? -0.67 -0.819 16.281 1 83.69 42 CYS B CA 1
ATOM 3126 C C . CYS B 1 42 ? -1.714 0.06 15.602 1 83.69 42 CYS B C 1
ATOM 3128 O O . CYS B 1 42 ? -1.704 0.211 14.383 1 83.69 42 CYS B O 1
ATOM 3130 N N . ILE B 1 43 ? -2.523 0.658 16.406 1 88.31 43 ILE B N 1
ATOM 3131 C CA . ILE B 1 43 ? -3.602 1.49 15.875 1 88.31 43 ILE B CA 1
ATOM 3132 C C . ILE B 1 43 ? -3.26 2.965 16.078 1 88.31 43 ILE B C 1
ATOM 3134 O O . ILE B 1 43 ? -3.355 3.764 15.148 1 88.31 43 ILE B O 1
ATOM 3138 N N . GLU B 1 44 ? -2.693 3.299 17.234 1 88.5 44 GLU B N 1
ATOM 3139 C CA . GLU B 1 44 ? -2.564 4.691 17.641 1 88.5 44 GLU B CA 1
ATOM 3140 C C . GLU B 1 44 ? -1.262 5.301 17.141 1 88.5 44 GLU B C 1
ATOM 3142 O O . GLU B 1 44 ? -1.088 6.523 17.172 1 88.5 44 GLU B O 1
ATOM 3147 N N . ASN B 1 45 ? -0.406 4.457 16.625 1 89.31 45 ASN B N 1
ATOM 3148 C CA . ASN B 1 45 ? 0.875 4.949 16.125 1 89.31 45 ASN B CA 1
ATOM 3149 C C . ASN B 1 45 ? 1.068 4.613 14.656 1 89.31 45 ASN B C 1
ATOM 3151 O O . ASN B 1 45 ? 0.588 3.584 14.18 1 89.31 45 ASN B O 1
ATOM 3155 N N . TYR B 1 46 ? 1.793 5.551 14.039 1 92.25 46 TYR B N 1
ATOM 3156 C CA . TYR B 1 46 ? 2.209 5.219 12.68 1 92.25 46 TYR B CA 1
ATOM 3157 C C . TYR B 1 46 ? 3.057 3.953 12.664 1 92.25 46 TYR B C 1
ATOM 3159 O O . TYR B 1 46 ? 3.83 3.703 13.586 1 92.25 46 TYR B O 1
ATOM 3167 N N . PRO B 1 47 ? 2.855 3.166 11.586 1 93.25 47 PRO B N 1
ATOM 3168 C CA . PRO B 1 47 ? 3.787 2.047 11.438 1 93.25 47 PRO B CA 1
ATOM 3169 C C . PRO B 1 47 ? 5.242 2.496 11.352 1 93.25 47 PRO B C 1
ATOM 3171 O O . PRO B 1 47 ? 5.523 3.623 10.93 1 93.25 47 PRO B O 1
ATOM 3174 N N . ASP B 1 48 ? 6.078 1.594 11.711 1 92.25 48 ASP B N 1
ATOM 3175 C CA . ASP B 1 48 ? 7.512 1.861 11.633 1 92.25 48 ASP B CA 1
ATOM 3176 C C . ASP B 1 48 ? 7.949 2.094 10.188 1 92.25 48 ASP B C 1
ATOM 3178 O O . ASP B 1 48 ? 7.473 1.417 9.273 1 92.25 48 ASP B O 1
ATOM 3182 N N . THR B 1 49 ? 8.797 3.1 10.008 1 91.62 49 THR B N 1
ATOM 3183 C CA . THR B 1 49 ? 9.297 3.365 8.672 1 91.62 49 THR B CA 1
ATOM 3184 C C . THR B 1 49 ? 10.766 2.959 8.555 1 91.62 49 THR B C 1
ATOM 3186 O O . THR B 1 49 ? 11.352 3.023 7.473 1 91.62 49 THR B O 1
ATOM 3189 N N . ASP B 1 50 ? 11.352 2.57 9.68 1 90.25 50 ASP B N 1
ATOM 3190 C CA . ASP B 1 50 ? 12.719 2.051 9.648 1 90.25 50 ASP B CA 1
ATOM 3191 C C . ASP B 1 50 ? 12.734 0.566 9.289 1 90.25 50 ASP B C 1
ATOM 3193 O O . ASP B 1 50 ? 12.82 -0.289 10.172 1 90.25 50 ASP B O 1
ATOM 3197 N N . TYR B 1 51 ? 12.836 0.286 8.109 1 93.88 51 TYR B N 1
ATOM 3198 C CA . TYR B 1 51 ? 12.719 -1.093 7.645 1 93.88 51 TYR B CA 1
ATOM 3199 C C . TYR B 1 51 ? 14.031 -1.842 7.836 1 93.88 51 TYR B C 1
ATOM 3201 O O . TYR B 1 51 ? 14.07 -3.072 7.75 1 93.88 51 TYR B O 1
ATOM 3209 N N . GLU B 1 52 ? 15.133 -1.098 8.125 1 92 52 GLU B N 1
ATOM 3210 C CA . GLU B 1 52 ? 16.422 -1.747 8.336 1 92 52 GLU B CA 1
ATOM 3211 C C . GLU B 1 52 ? 16.328 -2.816 9.422 1 92 52 GLU B C 1
ATOM 3213 O O . GLU B 1 52 ? 16.938 -3.887 9.297 1 92 52 GLU B O 1
ATOM 3218 N N . TYR B 1 53 ? 15.602 -2.502 10.383 1 90 53 TYR B N 1
ATOM 3219 C CA . TYR B 1 53 ? 15.422 -3.443 11.484 1 90 53 TYR B CA 1
ATOM 3220 C C . TYR B 1 53 ? 14.805 -4.746 10.992 1 90 53 TYR B C 1
ATOM 3222 O O . TYR B 1 53 ? 15.25 -5.832 11.367 1 90 53 TYR B O 1
ATOM 3230 N N . TYR B 1 54 ? 13.883 -4.75 10.141 1 94.88 54 TYR B N 1
ATOM 3231 C CA . TYR B 1 54 ? 13.086 -5.898 9.719 1 94.88 54 TYR B CA 1
ATOM 3232 C C . TYR B 1 54 ? 13.797 -6.68 8.625 1 94.88 54 TYR B C 1
ATOM 3234 O O . TYR B 1 54 ? 13.523 -7.863 8.414 1 94.88 54 TYR B O 1
ATOM 3242 N N . LYS B 1 55 ? 14.688 -5.984 7.828 1 95.88 55 LYS B N 1
ATOM 3243 C CA . LYS B 1 55 ? 15.414 -6.613 6.727 1 95.88 55 LYS B CA 1
ATOM 3244 C C . LYS B 1 55 ? 16.234 -7.797 7.219 1 95.88 55 LYS B C 1
ATOM 3246 O O . LYS B 1 55 ? 16.484 -8.742 6.469 1 95.88 55 LYS B O 1
ATOM 3251 N N . ASN B 1 56 ? 16.594 -7.805 8.516 1 89.88 56 ASN B N 1
ATOM 3252 C CA . ASN B 1 56 ? 17.406 -8.867 9.086 1 89.88 56 ASN B CA 1
ATOM 3253 C C . ASN B 1 56 ? 16.609 -10.164 9.242 1 89.88 56 ASN B C 1
ATOM 3255 O O . ASN B 1 56 ? 17.188 -11.242 9.359 1 89.88 56 ASN B O 1
ATOM 3259 N N . TYR B 1 57 ? 15.344 -10.078 9.172 1 91.5 57 TYR B N 1
ATOM 3260 C CA . TYR B 1 57 ? 14.5 -11.219 9.5 1 91.5 57 TYR B CA 1
ATOM 3261 C C . TYR B 1 57 ? 13.812 -11.773 8.266 1 91.5 57 TYR B C 1
ATOM 3263 O O . TYR B 1 57 ? 13.594 -12.977 8.148 1 91.5 57 TYR B O 1
ATOM 3271 N N . ILE B 1 58 ? 13.57 -11 7.285 1 95.38 58 ILE B N 1
ATOM 3272 C CA . ILE B 1 58 ? 12.539 -11.289 6.301 1 95.38 58 ILE B CA 1
ATOM 3273 C C . ILE B 1 58 ? 13.031 -12.344 5.316 1 95.38 58 ILE B C 1
ATOM 3275 O O . ILE B 1 58 ? 12.25 -13.141 4.801 1 95.38 58 ILE B O 1
ATOM 3279 N N . SER B 1 59 ? 14.391 -12.391 5.027 1 93.38 59 SER B N 1
ATOM 3280 C CA . SER B 1 59 ? 14.883 -13.297 3.996 1 93.38 59 SER B CA 1
ATOM 3281 C C . SER B 1 59 ? 15.328 -14.633 4.594 1 93.38 59 SER B C 1
ATOM 3283 O O . SER B 1 59 ? 15.805 -15.508 3.873 1 93.38 59 SER B O 1
ATOM 3285 N N . GLY B 1 60 ? 15.25 -14.836 5.918 1 90.31 60 GLY B N 1
ATOM 3286 C CA . GLY B 1 60 ? 15.664 -16.062 6.586 1 90.31 60 GLY B CA 1
ATOM 3287 C C . GLY B 1 60 ? 17.156 -16.328 6.457 1 90.31 60 GLY B C 1
ATOM 3288 O O . GLY B 1 60 ? 17.594 -17.484 6.484 1 90.31 60 GLY B O 1
ATOM 3289 N N . GLY B 1 61 ? 17.891 -15.297 6.109 1 90.38 61 GLY B N 1
ATOM 3290 C CA . GLY B 1 61 ? 19.344 -15.453 5.988 1 90.38 61 GLY B CA 1
ATOM 3291 C C . GLY B 1 61 ? 19.781 -15.758 4.574 1 90.38 61 GLY B C 1
ATOM 3292 O O . GLY B 1 61 ? 20.984 -15.836 4.301 1 90.38 61 GLY B O 1
ATOM 3293 N N . GLU B 1 62 ? 18.859 -15.953 3.658 1 93.06 62 GLU B N 1
ATOM 3294 C CA . GLU B 1 62 ? 19.234 -16.25 2.279 1 93.06 62 GLU B CA 1
ATOM 3295 C C . GLU B 1 62 ? 19.984 -15.086 1.646 1 93.06 62 GLU B C 1
ATOM 3297 O O . GLU B 1 62 ? 20.938 -15.289 0.891 1 93.06 62 GLU B O 1
ATOM 3302 N N . PHE B 1 63 ? 19.547 -13.898 1.919 1 96.25 63 PHE B N 1
ATOM 3303 C CA . PHE B 1 63 ? 20.156 -12.68 1.411 1 96.25 63 PHE B CA 1
ATOM 3304 C C . PHE B 1 63 ? 20.656 -11.812 2.557 1 96.25 63 PHE B C 1
ATOM 3306 O O . PHE B 1 63 ? 20.25 -11.992 3.707 1 96.25 63 PHE B O 1
ATOM 3313 N N . LYS B 1 64 ? 21.531 -10.875 2.213 1 95.56 64 LYS B N 1
ATOM 3314 C CA . LYS B 1 64 ? 21.969 -9.867 3.182 1 95.56 64 LYS B CA 1
ATOM 3315 C C . LYS B 1 64 ? 20.969 -8.719 3.26 1 95.56 64 LYS B C 1
ATOM 3317 O O . LYS B 1 64 ? 20.203 -8.484 2.318 1 95.56 64 LYS B O 1
ATOM 3322 N N . LYS B 1 65 ? 21 -8.023 4.375 1 96.06 65 LYS B N 1
ATOM 3323 C CA . LYS B 1 65 ? 20.047 -6.934 4.598 1 96.06 65 LYS B CA 1
ATOM 3324 C C . LYS B 1 65 ? 20.156 -5.871 3.508 1 96.06 65 LYS B C 1
ATOM 3326 O O . LYS B 1 65 ? 19.156 -5.312 3.072 1 96.06 65 LYS B O 1
ATOM 3331 N N . ASP B 1 66 ? 21.359 -5.566 3.043 1 96.81 66 ASP B N 1
ATOM 3332 C CA . ASP B 1 66 ? 21.578 -4.508 2.062 1 96.81 66 ASP B CA 1
ATOM 3333 C C . ASP B 1 66 ? 21.031 -4.906 0.692 1 96.81 66 ASP B C 1
ATOM 3335 O O . ASP B 1 66 ? 20.891 -4.059 -0.195 1 96.81 66 ASP B O 1
ATOM 3339 N N . ASN B 1 67 ? 20.625 -6.191 0.516 1 97.88 67 ASN B N 1
ATOM 3340 C CA . ASN B 1 67 ? 20.062 -6.684 -0.739 1 97.88 67 ASN B CA 1
ATOM 3341 C C . ASN B 1 67 ? 18.547 -6.605 -0.743 1 97.88 67 ASN B C 1
ATOM 3343 O O . ASN B 1 67 ? 17.906 -6.914 -1.749 1 97.88 67 ASN B O 1
ATOM 3347 N N . ILE B 1 68 ? 17.969 -6.074 0.344 1 98.38 68 ILE B N 1
ATOM 3348 C CA . ILE B 1 68 ? 16.562 -6.371 0.531 1 98.38 68 ILE B CA 1
ATOM 3349 C C . ILE B 1 68 ? 15.75 -5.074 0.499 1 98.38 68 ILE B C 1
ATOM 3351 O O . ILE B 1 68 ? 16.109 -4.098 1.162 1 98.38 68 ILE B O 1
ATOM 3355 N N . LEU B 1 69 ? 14.703 -5.059 -0.266 1 98.38 69 LEU B N 1
ATOM 3356 C CA . LEU B 1 69 ? 13.617 -4.086 -0.221 1 98.38 69 LEU B CA 1
ATOM 3357 C C . LEU B 1 69 ? 12.32 -4.738 0.259 1 98.38 69 LEU B C 1
ATOM 3359 O O . LEU B 1 69 ? 11.828 -5.68 -0.364 1 98.38 69 LEU B O 1
ATOM 3363 N N . ILE B 1 70 ? 11.75 -4.285 1.374 1 98.38 70 ILE B N 1
ATOM 3364 C CA . ILE B 1 70 ? 10.508 -4.828 1.912 1 98.38 70 ILE B CA 1
ATOM 3365 C C . ILE B 1 70 ? 9.32 -4.125 1.267 1 98.38 70 ILE B C 1
ATOM 3367 O O . ILE B 1 70 ? 9.289 -2.898 1.169 1 98.38 70 ILE B O 1
ATOM 3371 N N . VAL B 1 71 ? 8.312 -4.891 0.796 1 98.06 71 VAL B N 1
ATOM 3372 C CA . VAL B 1 71 ? 7.148 -4.312 0.127 1 98.06 71 VAL B CA 1
ATOM 3373 C C . VAL B 1 71 ? 5.875 -4.996 0.615 1 98.06 71 VAL B C 1
ATOM 3375 O O . VAL B 1 71 ? 5.914 -6.145 1.068 1 98.06 71 VAL B O 1
ATOM 3378 N N . PRO B 1 72 ? 4.727 -4.316 0.6 1 97.19 72 PRO B N 1
ATOM 3379 C CA . PRO B 1 72 ? 3.453 -4.871 1.062 1 97.19 72 PRO B CA 1
ATOM 3380 C C . PRO B 1 72 ? 2.789 -5.77 0.02 1 97.19 72 PRO B C 1
ATOM 3382 O O . PRO B 1 72 ? 1.673 -5.484 -0.425 1 97.19 72 PRO B O 1
ATOM 3385 N N . GLY B 1 73 ? 3.434 -6.898 -0.318 1 96.69 73 GLY B N 1
ATOM 3386 C CA . GLY B 1 73 ? 2.998 -7.785 -1.387 1 96.69 73 GLY B CA 1
ATOM 3387 C C . GLY B 1 73 ? 3.604 -7.434 -2.734 1 96.69 73 GLY B C 1
ATOM 3388 O O . GLY B 1 73 ? 3.945 -6.277 -2.984 1 96.69 73 GLY B O 1
ATOM 3389 N N . LEU B 1 74 ? 3.654 -8.398 -3.6 1 97.62 74 LEU B N 1
ATOM 3390 C CA . LEU B 1 74 ? 4.301 -8.172 -4.887 1 97.62 74 LEU B CA 1
ATOM 3391 C C . LEU B 1 74 ? 3.381 -7.402 -5.828 1 97.62 74 LEU B C 1
ATOM 3393 O O . LEU B 1 74 ? 3.848 -6.75 -6.762 1 97.62 74 LEU B O 1
ATOM 3397 N N . THR B 1 75 ? 2.055 -7.504 -5.586 1 96.81 75 THR B N 1
ATOM 3398 C CA . THR B 1 75 ? 1.155 -6.738 -6.441 1 96.81 75 THR B CA 1
ATOM 3399 C C . THR B 1 75 ? 1.431 -5.242 -6.312 1 96.81 75 THR B C 1
ATOM 3401 O O . THR B 1 75 ? 1.467 -4.523 -7.316 1 96.81 75 THR B O 1
ATOM 3404 N N . TYR B 1 76 ? 1.617 -4.789 -5.07 1 97 76 TYR B N 1
ATOM 3405 C CA . TYR B 1 76 ? 2.02 -3.406 -4.836 1 97 76 TYR B CA 1
ATOM 3406 C C . TYR B 1 76 ? 3.285 -3.068 -5.617 1 97 76 TYR B C 1
ATOM 3408 O O . TYR B 1 76 ? 3.348 -2.043 -6.297 1 97 76 TYR B O 1
ATOM 3416 N N . PHE B 1 77 ? 4.27 -3.887 -5.539 1 97.75 77 PHE B N 1
ATOM 3417 C CA . PHE B 1 77 ? 5.555 -3.691 -6.199 1 97.75 77 PHE B CA 1
ATOM 3418 C C . PHE B 1 77 ? 5.383 -3.643 -7.715 1 97.75 77 PHE B C 1
ATOM 3420 O O . PHE B 1 77 ? 5.926 -2.758 -8.375 1 97.75 77 PHE B O 1
ATOM 3427 N N . ILE B 1 78 ? 4.602 -4.551 -8.273 1 97.31 78 ILE B N 1
ATOM 3428 C CA . ILE B 1 78 ? 4.352 -4.648 -9.711 1 97.31 78 ILE B CA 1
ATOM 3429 C C . ILE B 1 78 ? 3.758 -3.338 -10.219 1 97.31 78 ILE B C 1
ATOM 3431 O O . ILE B 1 78 ? 4.266 -2.75 -11.18 1 97.31 78 ILE B O 1
ATOM 3435 N N . HIS B 1 79 ? 2.783 -2.895 -9.555 1 95.81 79 HIS B N 1
ATOM 3436 C CA . HIS B 1 79 ? 2.1 -1.684 -9.992 1 95.81 79 HIS B CA 1
ATOM 3437 C C . HIS B 1 79 ? 3.021 -0.472 -9.922 1 95.81 79 HIS B C 1
ATOM 3439 O O . HIS B 1 79 ? 2.949 0.421 -10.766 1 95.81 79 HIS B O 1
ATOM 3445 N N . ARG B 1 80 ? 3.881 -0.446 -8.93 1 95.44 80 ARG B N 1
ATOM 3446 C CA . ARG B 1 80 ? 4.82 0.66 -8.781 1 95.44 80 ARG B CA 1
ATOM 3447 C C . ARG B 1 80 ? 5.906 0.603 -9.852 1 95.44 80 ARG B C 1
ATOM 3449 O O . ARG B 1 80 ? 6.176 1.601 -10.523 1 95.44 80 ARG B O 1
ATOM 3456 N N . ILE B 1 81 ? 6.484 -0.549 -10.039 1 95.12 81 ILE B N 1
ATOM 3457 C CA . ILE B 1 81 ? 7.633 -0.685 -10.93 1 95.12 81 ILE B CA 1
ATOM 3458 C C . ILE B 1 81 ? 7.188 -0.495 -12.383 1 95.12 81 ILE B C 1
ATOM 3460 O O . ILE B 1 81 ? 7.934 0.044 -13.195 1 95.12 81 ILE B O 1
ATOM 3464 N N . MET B 1 82 ? 6 -0.886 -12.711 1 94.88 82 MET B N 1
ATOM 3465 C CA . MET B 1 82 ? 5.477 -0.69 -14.055 1 94.88 82 MET B CA 1
ATOM 3466 C C . MET B 1 82 ? 5.402 0.793 -14.406 1 94.88 82 MET B C 1
ATOM 3468 O O . MET B 1 82 ? 5.699 1.187 -15.531 1 94.88 82 MET B O 1
ATOM 3472 N N . LEU B 1 83 ? 5.047 1.597 -13.414 1 92.19 83 LEU B N 1
ATOM 3473 C CA . LEU B 1 83 ? 4.953 3.035 -13.633 1 92.19 83 LEU B CA 1
ATOM 3474 C C . LEU B 1 83 ? 6.336 3.666 -13.711 1 92.19 83 LEU B C 1
ATOM 3476 O O . LEU B 1 83 ? 6.531 4.668 -14.406 1 92.19 83 LEU B O 1
ATOM 3480 N N . LEU B 1 84 ? 7.25 3.07 -12.992 1 92.25 84 LEU B N 1
ATOM 3481 C CA . LEU B 1 84 ? 8.602 3.619 -12.906 1 92.25 84 LEU B CA 1
ATOM 3482 C C . LEU B 1 84 ? 9.438 3.184 -14.109 1 92.25 84 LEU B C 1
ATOM 3484 O O . LEU B 1 84 ? 10.492 3.76 -14.375 1 92.25 84 LEU B O 1
ATOM 3488 N N . SER B 1 85 ? 9 2.125 -14.734 1 89.75 85 SER B N 1
ATOM 3489 C CA . SER B 1 85 ? 9.758 1.587 -15.859 1 89.75 85 SER B CA 1
ATOM 3490 C C . SER B 1 85 ? 9.688 2.516 -17.062 1 89.75 85 SER B C 1
ATOM 3492 O O . SER B 1 85 ? 8.656 3.145 -17.312 1 89.75 85 SER B O 1
ATOM 3494 N N . SER B 1 86 ? 10.805 2.586 -17.703 1 88.06 86 SER B N 1
ATOM 3495 C CA . SER B 1 86 ? 10.898 3.32 -18.953 1 88.06 86 SER B CA 1
ATOM 3496 C C . SER B 1 86 ? 11.258 2.391 -20.109 1 88.06 86 SER B C 1
ATOM 3498 O O . SER B 1 86 ? 11.82 1.315 -19.891 1 88.06 86 SER B O 1
ATOM 3500 N N . GLY B 1 87 ? 10.906 2.691 -21.25 1 91.44 87 GLY B N 1
ATOM 3501 C CA . GLY B 1 87 ? 11.188 1.84 -22.391 1 91.44 87 GLY B CA 1
ATOM 3502 C C . GLY B 1 87 ? 10.273 0.634 -22.484 1 91.44 87 GLY B C 1
ATOM 3503 O O . GLY B 1 87 ? 9.336 0.499 -21.688 1 91.44 87 GLY B O 1
ATOM 3504 N N . ASN B 1 88 ? 10.547 -0.248 -23.422 1 96.31 88 ASN B N 1
ATOM 3505 C CA . ASN B 1 88 ? 9.711 -1.422 -23.641 1 96.31 88 ASN B CA 1
ATOM 3506 C C . ASN B 1 88 ? 9.875 -2.447 -22.516 1 96.31 88 ASN B C 1
ATOM 3508 O O . ASN B 1 88 ? 10.984 -2.654 -22.016 1 96.31 88 ASN B O 1
ATOM 3512 N N . ILE B 1 89 ? 8.758 -3.014 -22.172 1 98 89 ILE B N 1
ATOM 3513 C CA . ILE B 1 89 ? 8.719 -4.027 -21.125 1 98 89 ILE B CA 1
ATOM 3514 C C . ILE B 1 89 ? 8.359 -5.383 -21.734 1 98 89 ILE B C 1
ATOM 3516 O O . ILE B 1 89 ? 7.32 -5.52 -22.391 1 98 89 ILE B O 1
ATOM 3520 N N . ILE B 1 90 ? 9.219 -6.383 -21.578 1 98.56 90 ILE B N 1
ATOM 3521 C CA . ILE B 1 90 ? 8.898 -7.738 -22.016 1 98.56 90 ILE B CA 1
ATOM 3522 C C . ILE B 1 90 ? 8.227 -8.508 -20.875 1 98.56 90 ILE B C 1
ATOM 3524 O O . ILE B 1 90 ? 8.719 -8.516 -19.75 1 98.56 90 ILE B O 1
ATOM 3528 N N . ILE B 1 91 ? 7.109 -9.094 -21.172 1 98.25 91 ILE B N 1
ATOM 3529 C CA . ILE B 1 91 ? 6.402 -9.961 -20.234 1 98.25 91 ILE B CA 1
ATOM 3530 C C . ILE B 1 91 ? 6.344 -11.383 -20.781 1 98.25 91 ILE B C 1
ATOM 3532 O O . ILE B 1 91 ? 5.801 -11.617 -21.875 1 98.25 91 ILE B O 1
ATOM 3536 N N . ILE B 1 92 ? 6.895 -12.32 -20.094 1 98.12 92 ILE B N 1
ATOM 3537 C CA . ILE B 1 92 ? 6.789 -13.727 -20.484 1 98.12 92 ILE B CA 1
ATOM 3538 C C . ILE B 1 92 ? 5.406 -14.258 -20.109 1 98.12 92 ILE B C 1
ATOM 3540 O O . ILE B 1 92 ? 4.961 -14.117 -18.969 1 98.12 92 ILE B O 1
ATOM 3544 N N . THR B 1 93 ? 4.691 -14.891 -21.047 1 97.25 93 THR B N 1
ATOM 3545 C CA . THR B 1 93 ? 3.324 -15.359 -20.844 1 97.25 93 THR B CA 1
ATOM 3546 C C . THR B 1 93 ? 3.238 -16.875 -21 1 97.25 93 THR B C 1
ATOM 3548 O O . THR B 1 93 ? 4.062 -17.484 -21.688 1 97.25 93 THR B O 1
ATOM 3551 N N . PRO B 1 94 ? 2.229 -17.609 -20.453 1 96.38 94 PRO B N 1
ATOM 3552 C CA . PRO B 1 94 ? 1.241 -17.016 -19.547 1 96.38 94 PRO B CA 1
ATOM 3553 C C . PRO B 1 94 ? 1.864 -16.484 -18.25 1 96.38 94 PRO B C 1
ATOM 3555 O O . PRO B 1 94 ? 2.996 -16.828 -17.922 1 96.38 94 PRO B O 1
ATOM 3558 N N . THR B 1 95 ? 1.167 -15.523 -17.625 1 96.25 95 THR B N 1
ATOM 3559 C CA . THR B 1 95 ? 1.721 -14.867 -16.453 1 96.25 95 THR B CA 1
ATOM 3560 C C . THR B 1 95 ? 0.617 -14.516 -15.461 1 96.25 95 THR B C 1
ATOM 3562 O O . THR B 1 95 ? -0.564 -14.742 -15.734 1 96.25 95 THR B O 1
ATOM 3565 N N . PHE B 1 96 ? 1.036 -14.18 -14.281 1 95.31 96 PHE B N 1
ATOM 3566 C CA . PHE B 1 96 ? 0.117 -13.523 -13.359 1 95.31 96 PHE B CA 1
ATOM 3567 C C . PHE B 1 96 ? -0.458 -12.258 -13.984 1 95.31 96 PHE B C 1
ATOM 3569 O O . PHE B 1 96 ? 0.287 -11.352 -14.367 1 95.31 96 PHE B O 1
ATOM 3576 N N . ASN B 1 97 ? -1.708 -12.062 -14.031 1 94 97 ASN B N 1
ATOM 3577 C CA . ASN B 1 97 ? -2.41 -11.086 -14.852 1 94 97 ASN B CA 1
ATOM 3578 C C . ASN B 1 97 ? -2.061 -9.656 -14.445 1 94 97 ASN B C 1
ATOM 3580 O O . ASN B 1 97 ? -2.129 -8.734 -15.266 1 94 97 ASN B O 1
ATOM 3584 N N . GLU B 1 98 ? -1.675 -9.453 -13.203 1 94 98 GLU B N 1
ATOM 3585 C CA . GLU B 1 98 ? -1.357 -8.102 -12.758 1 94 98 GLU B CA 1
ATOM 3586 C C . GLU B 1 98 ? -0.194 -7.516 -13.555 1 94 98 GLU B C 1
ATOM 3588 O O . GLU B 1 98 ? -0.108 -6.301 -13.734 1 94 98 GLU B O 1
ATOM 3593 N N . TYR B 1 99 ? 0.673 -8.352 -14.086 1 96.25 99 TYR B N 1
ATOM 3594 C CA . TYR B 1 99 ? 1.771 -7.867 -14.914 1 96.25 99 TYR B CA 1
ATOM 3595 C C . TYR B 1 99 ? 1.25 -7.258 -16.203 1 96.25 99 TYR B C 1
ATOM 3597 O O . TYR B 1 99 ? 1.873 -6.355 -16.781 1 96.25 99 TYR B O 1
ATOM 3605 N N . LEU B 1 100 ? 0.149 -7.758 -16.641 1 95.12 100 LEU B N 1
ATOM 3606 C CA . LEU B 1 100 ? -0.452 -7.254 -17.859 1 95.12 100 LEU B CA 1
ATOM 3607 C C . LEU B 1 100 ? -1.387 -6.086 -17.578 1 95.12 100 LEU B C 1
ATOM 3609 O O . LEU B 1 100 ? -1.439 -5.121 -18.344 1 95.12 100 LEU B O 1
ATOM 3613 N N . TYR B 1 101 ? -2.047 -6.117 -16.453 1 92.88 101 TYR B N 1
ATOM 3614 C CA . TYR B 1 101 ? -3.105 -5.16 -16.156 1 92.88 101 TYR B CA 1
ATOM 3615 C C . TYR B 1 101 ? -2.529 -3.875 -15.57 1 92.88 101 TYR B C 1
ATOM 3617 O O . TYR B 1 101 ? -3.107 -2.797 -15.734 1 92.88 101 TYR B O 1
ATOM 3625 N N . ALA B 1 102 ? -1.451 -3.973 -14.844 1 94.38 102 ALA B N 1
ATOM 3626 C CA . ALA B 1 102 ? -0.869 -2.793 -14.211 1 94.38 102 ALA B CA 1
ATOM 3627 C C . ALA B 1 102 ? -0.575 -1.705 -15.234 1 94.38 102 ALA B C 1
ATOM 3629 O O . ALA B 1 102 ? -0.044 -1.986 -16.312 1 94.38 102 ALA B O 1
ATOM 3630 N N . ARG B 1 103 ? -0.943 -0.473 -14.906 1 92.56 103 ARG B N 1
ATOM 3631 C CA . ARG B 1 103 ? -0.68 0.67 -15.773 1 92.56 103 ARG B CA 1
ATOM 3632 C C . ARG B 1 103 ? 0.819 0.893 -15.953 1 92.56 103 ARG B C 1
ATOM 3634 O O . ARG B 1 103 ? 1.587 0.748 -15 1 92.56 103 ARG B O 1
ATOM 3641 N N . SER B 1 104 ? 1.176 1.117 -17.188 1 91.69 104 SER B N 1
ATOM 3642 C CA . SER B 1 104 ? 2.562 1.454 -17.484 1 91.69 104 SER B CA 1
ATOM 3643 C C . SER B 1 104 ? 2.645 2.633 -18.453 1 91.69 104 SER B C 1
ATOM 3645 O O . SER B 1 104 ? 1.713 2.879 -19.219 1 91.69 104 SER B O 1
ATOM 3647 N N . ASN B 1 105 ? 3.701 3.4 -18.328 1 84.44 105 ASN B N 1
ATOM 3648 C CA . ASN B 1 105 ? 3.979 4.457 -19.297 1 84.44 105 ASN B CA 1
ATOM 3649 C C . ASN B 1 105 ? 4.727 3.926 -20.516 1 84.44 105 ASN B C 1
ATOM 3651 O O . ASN B 1 105 ? 5.062 4.688 -21.422 1 84.44 105 ASN B O 1
ATOM 3655 N N . SER B 1 106 ? 4.926 2.613 -20.484 1 89.56 106 SER B N 1
ATOM 3656 C CA . SER B 1 106 ? 5.711 1.957 -21.531 1 89.56 106 SER B CA 1
ATOM 3657 C C . SER B 1 106 ? 4.891 0.889 -22.25 1 89.56 106 SER B C 1
ATOM 3659 O O . SER B 1 106 ? 3.832 0.483 -21.766 1 89.56 106 SER B O 1
ATOM 3661 N N . LYS B 1 107 ? 5.418 0.562 -23.375 1 95.06 107 LYS B N 1
ATOM 3662 C CA . LYS B 1 107 ? 4.781 -0.512 -24.141 1 95.06 107 LYS B CA 1
ATOM 3663 C C . LYS B 1 107 ? 5.156 -1.879 -23.578 1 95.06 107 LYS B C 1
ATOM 3665 O O . LYS B 1 107 ? 6.312 -2.113 -23.219 1 95.06 107 LYS B O 1
ATOM 3670 N N . LYS B 1 108 ? 4.211 -2.738 -23.484 1 97.12 108 LYS B N 1
ATOM 3671 C CA . LYS B 1 108 ? 4.426 -4.113 -23.047 1 97.12 108 LYS B CA 1
ATOM 3672 C C . LYS B 1 108 ? 4.445 -5.074 -24.234 1 97.12 108 LYS B C 1
ATOM 3674 O O . LYS B 1 108 ? 3.582 -4.996 -25.109 1 97.12 108 LYS B O 1
ATOM 3679 N N . VAL B 1 109 ? 5.445 -5.852 -24.312 1 97.44 109 VAL B N 1
ATOM 3680 C CA . VAL B 1 109 ? 5.574 -6.879 -25.344 1 97.44 109 VAL B CA 1
ATOM 3681 C C . VAL B 1 109 ? 5.5 -8.266 -24.703 1 97.44 109 VAL B C 1
ATOM 3683 O O . VAL B 1 109 ? 6.27 -8.57 -23.781 1 97.44 109 VAL B O 1
ATOM 3686 N N . GLU B 1 110 ? 4.551 -9.055 -25.172 1 97.75 110 GLU B N 1
ATOM 3687 C CA . GLU B 1 110 ? 4.379 -10.398 -24.641 1 97.75 110 GLU B CA 1
ATOM 3688 C C . GLU B 1 110 ? 5.176 -11.422 -25.438 1 97.75 110 GLU B C 1
ATOM 3690 O O . GLU B 1 110 ? 5.133 -11.422 -26.672 1 97.75 110 GLU B O 1
ATOM 3695 N N . ILE B 1 111 ? 5.969 -12.234 -24.812 1 97.94 111 ILE B N 1
ATOM 3696 C CA . ILE B 1 111 ? 6.664 -13.359 -25.422 1 97.94 111 ILE B CA 1
ATOM 3697 C C . ILE B 1 111 ? 6.262 -14.656 -24.719 1 97.94 111 ILE B C 1
ATOM 3699 O O . ILE B 1 111 ? 6.457 -14.797 -23.516 1 97.94 111 ILE B O 1
ATOM 3703 N N . PRO B 1 112 ? 5.762 -15.625 -25.438 1 97.06 112 PRO B N 1
ATOM 3704 C CA . PRO B 1 112 ? 5.336 -16.875 -24.797 1 97.06 112 PRO B CA 1
ATOM 3705 C C . PRO B 1 112 ? 6.5 -17.656 -24.188 1 97.06 112 PRO B C 1
ATOM 3707 O O . PRO B 1 112 ? 7.586 -17.703 -24.781 1 97.06 112 PRO B O 1
ATOM 3710 N N . LEU B 1 113 ? 6.25 -18.25 -23.094 1 96.38 113 LEU B N 1
ATOM 3711 C CA . LEU B 1 113 ? 7.23 -19.062 -22.375 1 96.38 113 LEU B CA 1
ATOM 3712 C C . LEU B 1 113 ? 7.809 -20.141 -23.297 1 96.38 113 LEU B C 1
ATOM 3714 O O . LEU B 1 113 ? 9.016 -20.375 -23.281 1 96.38 113 LEU B O 1
ATOM 3718 N N . TYR B 1 114 ? 6.969 -20.812 -24.062 1 94.31 114 TYR B N 1
ATOM 3719 C CA . TYR B 1 114 ? 7.434 -21.906 -24.906 1 94.31 114 TYR B CA 1
ATOM 3720 C C . TYR B 1 114 ? 8.398 -21.391 -25.969 1 94.31 114 TYR B C 1
ATOM 3722 O O . TYR B 1 114 ? 9.32 -22.109 -26.375 1 94.31 114 TYR B O 1
ATOM 3730 N N . VAL B 1 115 ? 8.188 -20.156 -26.391 1 96.88 115 VAL B N 1
ATOM 3731 C CA . VAL B 1 115 ? 9.07 -19.547 -27.375 1 96.88 115 VAL B CA 1
ATOM 3732 C C . VAL B 1 115 ? 10.43 -19.266 -26.75 1 96.88 115 VAL B C 1
ATOM 3734 O O . VAL B 1 115 ? 11.469 -19.609 -27.328 1 96.88 115 VAL B O 1
ATOM 3737 N N . ILE B 1 116 ? 10.461 -18.656 -25.609 1 96.94 116 ILE B N 1
ATOM 3738 C CA . ILE B 1 116 ? 11.703 -18.25 -24.969 1 96.94 116 ILE B CA 1
ATOM 3739 C C . ILE B 1 116 ? 12.469 -19.484 -24.5 1 96.94 116 ILE B C 1
ATOM 3741 O O . ILE B 1 116 ? 13.695 -19.5 -24.5 1 96.94 116 ILE B O 1
ATOM 3745 N N . GLN B 1 117 ? 11.773 -20.469 -24.031 1 95.44 117 GLN B N 1
ATOM 3746 C CA . GLN B 1 117 ? 12.406 -21.719 -23.609 1 95.44 117 GLN B CA 1
ATOM 3747 C C . GLN B 1 117 ? 13.109 -22.406 -24.781 1 95.44 117 GLN B C 1
ATOM 3749 O O . GLN B 1 117 ? 14.18 -23 -24.609 1 95.44 117 GLN B O 1
ATOM 3754 N N . LYS B 1 118 ? 12.547 -22.344 -25.891 1 96.62 118 LYS B N 1
ATOM 3755 C CA . LYS B 1 118 ? 13.117 -22.953 -27.078 1 96.62 118 LYS B CA 1
ATOM 3756 C C . LYS B 1 118 ? 14.32 -22.172 -27.578 1 96.62 118 LYS B C 1
ATOM 3758 O O . LYS B 1 118 ? 15.312 -22.75 -28.031 1 96.62 118 LYS B O 1
ATOM 3763 N N . ASN B 1 119 ? 14.18 -20.844 -27.516 1 97.75 119 ASN B N 1
ATOM 3764 C CA . ASN B 1 119 ? 15.25 -19.984 -28.031 1 97.75 119 ASN B CA 1
ATOM 3765 C C . ASN B 1 119 ? 15.289 -18.656 -27.297 1 97.75 119 ASN B C 1
ATOM 3767 O O . ASN B 1 119 ? 14.836 -17.641 -27.812 1 97.75 119 ASN B O 1
ATOM 3771 N N . PRO B 1 120 ? 16.016 -18.609 -26.203 1 98.06 120 PRO B N 1
ATOM 3772 C CA . PRO B 1 120 ? 16.094 -17.359 -25.453 1 98.06 120 PRO B CA 1
ATOM 3773 C C . PRO B 1 120 ? 16.812 -16.25 -26.219 1 98.06 120 PRO B C 1
ATOM 3775 O O . PRO B 1 120 ? 16.688 -15.078 -25.875 1 98.06 120 PRO B O 1
ATOM 3778 N N . TYR B 1 121 ? 17.531 -16.547 -27.266 1 98.12 121 TYR B N 1
ATOM 3779 C CA . TYR B 1 121 ? 18.344 -15.586 -28.016 1 98.12 121 TYR B CA 1
ATOM 3780 C C . TYR B 1 121 ? 17.453 -14.688 -28.875 1 98.12 121 TYR B C 1
ATOM 3782 O O . TYR B 1 121 ? 17.922 -13.648 -29.359 1 98.12 121 TYR B O 1
ATOM 3790 N N . ILE B 1 122 ? 16.234 -15.008 -28.969 1 98.12 122 ILE B N 1
ATOM 3791 C CA . ILE B 1 122 ? 15.289 -14.156 -29.688 1 98.12 122 ILE B CA 1
ATOM 3792 C C . ILE B 1 122 ? 15.242 -12.773 -29.047 1 98.12 122 ILE B C 1
ATOM 3794 O O . ILE B 1 122 ? 14.922 -11.781 -29.703 1 98.12 122 ILE B O 1
ATOM 3798 N N . LEU B 1 123 ? 15.586 -12.703 -27.812 1 98.31 123 LEU B N 1
ATOM 3799 C CA . LEU B 1 123 ? 15.562 -11.453 -27.062 1 98.31 123 LEU B CA 1
ATOM 3800 C C . LEU B 1 123 ? 16.516 -10.438 -27.656 1 98.31 123 LEU B C 1
ATOM 3802 O O . LEU B 1 123 ? 16.344 -9.227 -27.484 1 98.31 123 LEU B O 1
ATOM 3806 N N . LYS B 1 124 ? 17.578 -10.922 -28.312 1 98.06 124 LYS B N 1
ATOM 3807 C CA . LYS B 1 124 ? 18.547 -10.031 -28.938 1 98.06 124 LYS B CA 1
ATOM 3808 C C . LYS B 1 124 ? 17.875 -9.133 -29.984 1 98.06 124 LYS B C 1
ATOM 3810 O O . LYS B 1 124 ? 18.359 -8.039 -30.266 1 98.06 124 LYS B O 1
ATOM 3815 N N . ASN B 1 125 ? 16.734 -9.555 -30.469 1 97.12 125 ASN B N 1
ATOM 3816 C CA . ASN B 1 125 ? 16.047 -8.836 -31.531 1 97.12 125 ASN B CA 1
ATOM 3817 C C . ASN B 1 125 ? 15.078 -7.793 -30.969 1 97.12 125 ASN B C 1
ATOM 3819 O O . ASN B 1 125 ? 14.422 -7.07 -31.734 1 97.12 125 ASN B O 1
ATOM 3823 N N . TYR B 1 126 ? 14.914 -7.73 -29.75 1 97.06 126 TYR B N 1
ATOM 3824 C CA . TYR B 1 126 ? 13.992 -6.793 -29.109 1 97.06 126 TYR B CA 1
ATOM 3825 C C . TYR B 1 126 ? 14.75 -5.664 -28.422 1 97.06 126 TYR B C 1
ATOM 3827 O O . TYR B 1 126 ? 15.836 -5.875 -27.875 1 97.06 126 TYR B O 1
ATOM 3835 N N . ASN B 1 127 ? 14.227 -4.445 -28.562 1 96.69 127 ASN B N 1
ATOM 3836 C CA . ASN B 1 127 ? 14.641 -3.344 -27.703 1 96.69 127 ASN B CA 1
ATOM 3837 C C . ASN B 1 127 ? 13.773 -3.256 -26.438 1 96.69 127 ASN B C 1
ATOM 3839 O O . ASN B 1 127 ? 12.57 -2.996 -26.531 1 96.69 127 ASN B O 1
ATOM 3843 N N . PHE B 1 128 ? 14.383 -3.533 -25.312 1 97.75 128 PHE B N 1
ATOM 3844 C CA . PHE B 1 128 ? 13.625 -3.535 -24.078 1 97.75 128 PHE B CA 1
ATOM 3845 C C . PHE B 1 128 ? 14.484 -3.068 -22.906 1 97.75 128 PHE B C 1
ATOM 3847 O O . PHE B 1 128 ? 15.711 -3.143 -22.969 1 97.75 128 PHE B O 1
ATOM 3854 N N . ASN B 1 129 ? 13.82 -2.527 -21.891 1 97.31 129 ASN B N 1
ATOM 3855 C CA . ASN B 1 129 ? 14.516 -2.025 -20.703 1 97.31 129 ASN B CA 1
ATOM 3856 C C . ASN B 1 129 ? 14.211 -2.873 -19.484 1 97.31 129 ASN B C 1
ATOM 3858 O O . ASN B 1 129 ? 14.891 -2.752 -18.453 1 97.31 129 ASN B O 1
ATOM 3862 N N . SER B 1 130 ? 13.203 -3.688 -19.562 1 97.94 130 SER B N 1
ATOM 3863 C CA . SER B 1 130 ? 12.844 -4.582 -18.469 1 97.94 130 SER B CA 1
ATOM 3864 C C . SER B 1 130 ? 12.203 -5.863 -18.984 1 97.94 130 SER B C 1
ATOM 3866 O O . SER B 1 130 ? 11.562 -5.859 -20.047 1 97.94 130 SER B O 1
ATOM 3868 N N . ILE B 1 131 ? 12.398 -6.949 -18.344 1 98.56 131 ILE B N 1
ATOM 3869 C CA . ILE B 1 131 ? 11.742 -8.219 -18.625 1 98.56 131 ILE B CA 1
ATOM 3870 C C . ILE B 1 131 ? 11.227 -8.836 -17.328 1 98.56 131 ILE B C 1
ATOM 3872 O O . ILE B 1 131 ? 11.938 -8.844 -16.312 1 98.56 131 ILE B O 1
ATOM 3876 N N . PHE B 1 132 ? 9.977 -9.273 -17.297 1 98.44 132 PHE B N 1
ATOM 3877 C CA . PHE B 1 132 ? 9.344 -9.891 -16.141 1 98.44 132 PHE B CA 1
ATOM 3878 C C . PHE B 1 132 ? 9.094 -11.375 -16.391 1 98.44 132 PHE B C 1
ATOM 3880 O O . PHE B 1 132 ? 8.5 -11.758 -17.391 1 98.44 132 PHE B O 1
ATOM 3887 N N . ILE B 1 133 ? 9.516 -12.203 -15.453 1 98.12 133 ILE B N 1
ATOM 3888 C CA . ILE B 1 133 ? 9.406 -13.648 -15.539 1 98.12 133 ILE B CA 1
ATOM 3889 C C . ILE B 1 133 ? 8.805 -14.203 -14.25 1 98.12 133 ILE B C 1
ATOM 3891 O O . ILE B 1 133 ? 9.297 -13.906 -13.156 1 98.12 133 ILE B O 1
ATOM 3895 N N . VAL B 1 134 ? 7.746 -14.898 -14.375 1 97.75 134 VAL B N 1
ATOM 3896 C CA . VAL B 1 134 ? 7.195 -15.625 -13.234 1 97.75 134 VAL B CA 1
ATOM 3897 C C . VAL B 1 134 ? 7.793 -17.031 -13.18 1 97.75 134 VAL B C 1
ATOM 3899 O O . VAL B 1 134 ? 7.723 -17.781 -14.156 1 97.75 134 VAL B O 1
ATOM 3902 N N . TYR B 1 135 ? 8.406 -17.406 -12 1 96.5 135 TYR B N 1
ATOM 3903 C CA . TYR B 1 135 ? 9.258 -18.578 -11.852 1 96.5 135 TYR B CA 1
ATOM 3904 C C . TYR B 1 135 ? 8.992 -19.281 -10.523 1 96.5 135 TYR B C 1
ATOM 3906 O O . TYR B 1 135 ? 9.445 -18.828 -9.469 1 96.5 135 TYR B O 1
ATOM 3914 N N . PRO B 1 136 ? 8.25 -20.5 -10.547 1 95.88 136 PRO B N 1
ATOM 3915 C CA . PRO B 1 136 ? 7.621 -21.172 -11.688 1 95.88 136 PRO B CA 1
ATOM 3916 C C . PRO B 1 136 ? 6.469 -20.375 -12.289 1 95.88 136 PRO B C 1
ATOM 3918 O O . PRO B 1 136 ? 5.895 -19.5 -11.617 1 95.88 136 PRO B O 1
ATOM 3921 N N . SER B 1 137 ? 6.168 -20.672 -13.492 1 95.69 137 SER B N 1
ATOM 3922 C CA . SER B 1 137 ? 5.156 -19.906 -14.227 1 95.69 137 SER B CA 1
ATOM 3923 C C . SER B 1 137 ? 3.783 -20.062 -13.578 1 95.69 137 SER B C 1
ATOM 3925 O O . SER B 1 137 ? 3.492 -21.078 -12.953 1 95.69 137 SER B O 1
ATOM 3927 N N . SER B 1 138 ? 3.01 -19.109 -13.602 1 94.56 138 SER B N 1
ATOM 3928 C CA . SER B 1 138 ? 1.587 -19.109 -13.281 1 94.56 138 SER B CA 1
ATOM 3929 C C . SER B 1 138 ? 0.739 -18.844 -14.516 1 94.56 138 SER B C 1
ATOM 3931 O O . SER B 1 138 ? 0.988 -17.891 -15.25 1 94.56 138 SER B O 1
ATOM 3933 N N . PRO B 1 139 ? -0.125 -19.734 -14.82 1 96 139 PRO B N 1
ATOM 3934 C CA . PRO B 1 139 ? -0.804 -20.688 -13.93 1 96 139 PRO B CA 1
ATOM 3935 C C . PRO B 1 139 ? -0.358 -22.125 -14.164 1 96 139 PRO B C 1
ATOM 3937 O O . PRO B 1 139 ? -0.978 -23.062 -13.641 1 96 139 PRO B O 1
ATOM 3940 N N . THR B 1 140 ? 0.714 -22.375 -14.93 1 95.62 140 THR B N 1
ATOM 3941 C CA . THR B 1 140 ? 0.998 -23.734 -15.352 1 95.62 140 THR B CA 1
ATOM 3942 C C . THR B 1 140 ? 1.98 -24.406 -14.391 1 95.62 140 THR B C 1
ATOM 3944 O O . THR B 1 140 ? 2.15 -25.625 -14.422 1 95.62 140 THR B O 1
ATOM 3947 N N . GLY B 1 141 ? 2.648 -23.578 -13.602 1 95.31 141 GLY B N 1
ATOM 3948 C CA . GLY B 1 141 ? 3.562 -24.125 -12.609 1 95.31 141 GLY B CA 1
ATOM 3949 C C . GLY B 1 141 ? 4.828 -24.703 -13.219 1 95.31 141 GLY B C 1
ATOM 3950 O O . GLY B 1 141 ? 5.488 -25.547 -12.602 1 95.31 141 GLY B O 1
ATOM 3951 N N . GLU B 1 142 ? 5.176 -24.312 -14.375 1 93.19 142 GLU B N 1
ATOM 3952 C CA . GLU B 1 142 ? 6.359 -24.828 -15.055 1 93.19 142 GLU B CA 1
ATOM 3953 C C . GLU B 1 142 ? 7.602 -24.031 -14.688 1 93.19 142 GLU B C 1
ATOM 3955 O O . GLU B 1 142 ? 7.531 -22.812 -14.5 1 93.19 142 GLU B O 1
ATOM 3960 N N . LEU B 1 143 ? 8.719 -24.75 -14.656 1 93.38 143 LEU B N 1
ATOM 3961 C CA . LEU B 1 143 ? 10 -24.125 -14.344 1 93.38 143 LEU B CA 1
ATOM 3962 C C . LEU B 1 143 ? 10.844 -23.953 -15.609 1 93.38 143 LEU B C 1
ATOM 3964 O O . LEU B 1 143 ? 11.078 -24.922 -16.328 1 93.38 143 LEU B O 1
ATOM 3968 N N . MET B 1 144 ? 11.258 -22.75 -15.836 1 93.19 144 MET B N 1
ATOM 3969 C CA . MET B 1 144 ? 12.195 -22.484 -16.922 1 93.19 144 MET B CA 1
ATOM 3970 C C . MET B 1 144 ? 13.547 -23.125 -16.641 1 93.19 144 MET B C 1
ATOM 3972 O O . MET B 1 144 ? 14.023 -23.109 -15.508 1 93.19 144 MET B O 1
ATOM 3976 N N . GLU B 1 145 ? 14.18 -23.609 -17.672 1 93.25 145 GLU B N 1
ATOM 3977 C CA . GLU B 1 145 ? 15.484 -24.266 -17.531 1 93.25 145 GLU B CA 1
ATOM 3978 C C . GLU B 1 145 ? 16.562 -23.25 -17.141 1 93.25 145 GLU B C 1
ATOM 3980 O O . GLU B 1 145 ? 16.531 -22.109 -17.594 1 93.25 145 GLU B O 1
ATOM 3985 N N . ALA B 1 146 ? 17.562 -23.75 -16.422 1 92.56 146 ALA B N 1
ATOM 3986 C CA . ALA B 1 146 ? 18.609 -22.891 -15.891 1 92.56 146 ALA B CA 1
ATOM 3987 C C . ALA B 1 146 ? 19.406 -22.25 -17.031 1 92.56 146 ALA B C 1
ATOM 3989 O O . ALA B 1 146 ? 19.797 -21.078 -16.938 1 92.56 146 ALA B O 1
ATOM 3990 N N . ASN B 1 147 ? 19.688 -23.031 -18 1 94.75 147 ASN B N 1
ATOM 3991 C CA . ASN B 1 147 ? 20.469 -22.516 -19.109 1 94.75 147 ASN B CA 1
ATOM 3992 C C . ASN B 1 147 ? 19.719 -21.391 -19.844 1 94.75 147 ASN B C 1
ATOM 3994 O O . ASN B 1 147 ? 20.344 -20.438 -20.312 1 94.75 147 ASN B O 1
ATOM 3998 N N . VAL B 1 148 ? 18.453 -21.562 -19.969 1 96.94 148 VAL B N 1
ATOM 3999 C CA . VAL B 1 148 ? 17.625 -20.531 -20.578 1 96.94 148 VAL B CA 1
ATOM 4000 C C . VAL B 1 148 ? 17.656 -19.266 -19.719 1 96.94 148 VAL B C 1
ATOM 4002 O O . VAL B 1 148 ? 17.875 -18.172 -20.25 1 96.94 148 VAL B O 1
ATOM 4005 N N . MET B 1 149 ? 17.516 -19.391 -18.438 1 96.38 149 MET B N 1
ATOM 4006 C CA . MET B 1 149 ? 17.578 -18.266 -17.516 1 96.38 149 MET B CA 1
ATOM 4007 C C . MET B 1 149 ? 18.922 -17.547 -17.625 1 96.38 149 MET B C 1
ATOM 4009 O O . MET B 1 149 ? 18.969 -16.312 -17.688 1 96.38 149 MET B O 1
ATOM 4013 N N . ASN B 1 150 ? 19.953 -18.297 -17.656 1 95.75 150 ASN B N 1
ATOM 4014 C CA . ASN B 1 150 ? 21.281 -17.703 -17.781 1 95.75 150 ASN B CA 1
ATOM 4015 C C . ASN B 1 150 ? 21.406 -16.891 -19.062 1 95.75 150 ASN B C 1
ATOM 4017 O O . ASN B 1 150 ? 22.016 -15.812 -19.062 1 95.75 150 ASN B O 1
ATOM 4021 N N . ALA B 1 151 ? 20.922 -17.453 -20.125 1 97.94 151 ALA B N 1
ATOM 4022 C CA . ALA B 1 151 ? 20.953 -16.734 -21.391 1 97.94 151 ALA B CA 1
ATOM 4023 C C . ALA B 1 151 ? 20.188 -15.414 -21.297 1 97.94 151 ALA B C 1
ATOM 4025 O O . ALA B 1 151 ? 20.656 -14.383 -21.766 1 97.94 151 ALA B O 1
ATOM 4026 N N . ILE B 1 152 ? 19.031 -15.43 -20.688 1 98.5 152 ILE B N 1
ATOM 4027 C CA . ILE B 1 152 ? 18.203 -14.242 -20.516 1 98.5 152 ILE B CA 1
ATOM 4028 C C . ILE B 1 152 ? 18.953 -13.195 -19.719 1 98.5 152 ILE B C 1
ATOM 4030 O O . ILE B 1 152 ? 19 -12.023 -20.094 1 98.5 152 ILE B O 1
ATOM 4034 N N . LEU B 1 153 ? 19.562 -13.594 -18.609 1 98.19 153 LEU B N 1
ATOM 4035 C CA . LEU B 1 153 ? 20.312 -12.695 -17.734 1 98.19 153 LEU B CA 1
ATOM 4036 C C . LEU B 1 153 ? 21.469 -12.047 -18.5 1 98.19 153 LEU B C 1
ATOM 4038 O O . LEU B 1 153 ? 21.688 -10.836 -18.406 1 98.19 153 LEU B O 1
ATOM 4042 N N . ASN B 1 154 ? 22.156 -12.844 -19.266 1 98 154 ASN B N 1
ATOM 4043 C CA . ASN B 1 154 ? 23.297 -12.336 -20.016 1 98 154 ASN B CA 1
ATOM 4044 C C . ASN B 1 154 ? 22.875 -11.328 -21.078 1 98 154 ASN B C 1
ATOM 4046 O O . ASN B 1 154 ? 23.484 -10.258 -21.203 1 98 154 ASN B O 1
ATOM 4050 N N . ILE B 1 155 ? 21.891 -11.656 -21.844 1 98.62 155 ILE B N 1
ATOM 4051 C CA . ILE B 1 155 ? 21.406 -10.773 -22.906 1 98.62 155 ILE B CA 1
ATOM 4052 C C . ILE B 1 155 ? 20.891 -9.469 -22.297 1 98.62 155 ILE B C 1
ATOM 4054 O O . ILE B 1 155 ? 21.172 -8.391 -22.812 1 98.62 155 ILE B O 1
ATOM 4058 N N . SER B 1 156 ? 20.125 -9.57 -21.188 1 98.56 156 SER B N 1
ATOM 4059 C CA . SER B 1 156 ? 19.578 -8.391 -20.531 1 98.56 156 SER B CA 1
ATOM 4060 C C . SER B 1 156 ? 20.672 -7.488 -19.984 1 98.56 156 SER B C 1
ATOM 4062 O O . SER B 1 156 ? 20.562 -6.262 -20.047 1 98.56 156 SER B O 1
ATOM 4064 N N . LEU B 1 157 ? 21.688 -8.117 -19.438 1 97.56 157 LEU B N 1
ATOM 4065 C CA . LEU B 1 157 ? 22.812 -7.344 -18.922 1 97.56 157 LEU B CA 1
ATOM 4066 C C . LEU B 1 157 ? 23.453 -6.527 -20.047 1 97.56 157 LEU B C 1
ATOM 4068 O O . LEU B 1 157 ? 23.734 -5.344 -19.859 1 97.56 157 LEU B O 1
ATOM 4072 N N . LEU B 1 158 ? 23.688 -7.133 -21.156 1 97.19 158 LEU B N 1
ATOM 4073 C CA . LEU B 1 158 ? 24.297 -6.477 -22.312 1 97.19 158 LEU B CA 1
ATOM 4074 C C . LEU B 1 158 ? 23.422 -5.324 -22.797 1 97.19 158 LEU B C 1
ATOM 4076 O O . LEU B 1 158 ? 23.938 -4.328 -23.312 1 97.19 158 LEU B O 1
ATOM 4080 N N . LYS B 1 159 ? 22.188 -5.379 -22.625 1 97.44 159 LYS B N 1
ATOM 4081 C CA . LYS B 1 159 ? 21.25 -4.375 -23.094 1 97.44 159 LYS B CA 1
ATOM 4082 C C . LYS B 1 159 ? 20.938 -3.35 -22.016 1 97.44 159 LYS B C 1
ATOM 4084 O O . LYS B 1 159 ? 20.125 -2.445 -22.219 1 97.44 159 LYS B O 1
ATOM 4089 N N . ASN B 1 160 ? 21.516 -3.537 -20.828 1 96.56 160 ASN B N 1
ATOM 4090 C CA . ASN B 1 160 ? 21.25 -2.697 -19.672 1 96.56 160 ASN B CA 1
ATOM 4091 C C . ASN B 1 160 ? 19.781 -2.746 -19.266 1 96.56 160 ASN B C 1
ATOM 4093 O O . ASN B 1 160 ? 19.172 -1.71 -19 1 96.56 160 ASN B O 1
ATOM 4097 N N . ALA B 1 161 ? 19.219 -3.941 -19.484 1 98.12 161 ALA B N 1
ATOM 4098 C CA . ALA B 1 161 ? 17.812 -4.16 -19.141 1 98.12 161 ALA B CA 1
ATOM 4099 C C . ALA B 1 161 ? 17.688 -4.824 -17.766 1 98.12 161 ALA B C 1
ATOM 4101 O O . ALA B 1 161 ? 18.484 -5.699 -17.422 1 98.12 161 ALA B O 1
ATOM 4102 N N . ARG B 1 162 ? 16.703 -4.418 -17.047 1 97.88 162 ARG B N 1
ATOM 4103 C CA . ARG B 1 162 ? 16.406 -5.02 -15.758 1 97.88 162 ARG B CA 1
ATOM 4104 C C . ARG B 1 162 ? 15.656 -6.332 -15.922 1 97.88 162 ARG B C 1
ATOM 4106 O O . ARG B 1 162 ? 14.789 -6.449 -16.781 1 97.88 162 ARG B O 1
ATOM 4113 N N . VAL B 1 163 ? 15.992 -7.312 -15.102 1 98.69 163 VAL B N 1
ATOM 4114 C CA . VAL B 1 163 ? 15.297 -8.594 -15.07 1 98.69 163 VAL B CA 1
ATOM 4115 C C . VAL B 1 163 ? 14.57 -8.766 -13.734 1 98.69 163 VAL B C 1
ATOM 4117 O O . VAL B 1 163 ? 15.203 -8.734 -12.672 1 98.69 163 VAL B O 1
ATOM 4120 N N . PHE B 1 164 ? 13.32 -8.906 -13.797 1 98.62 164 PHE B N 1
ATOM 4121 C CA . PHE B 1 164 ? 12.508 -9.18 -12.617 1 98.62 164 PHE B CA 1
ATOM 4122 C C . PHE B 1 164 ? 12.055 -10.633 -12.594 1 98.62 164 PHE B C 1
ATOM 4124 O O . PHE B 1 164 ? 11.344 -11.086 -13.5 1 98.62 164 PHE B O 1
ATOM 4131 N N . LEU B 1 165 ? 12.453 -11.336 -11.617 1 98.44 165 LEU B N 1
ATOM 4132 C CA . LEU B 1 165 ? 12.148 -12.75 -11.438 1 98.44 165 LEU B CA 1
ATOM 4133 C C . LEU B 1 165 ? 11.188 -12.953 -10.273 1 98.44 165 LEU B C 1
ATOM 4135 O O . LEU B 1 165 ? 11.586 -12.891 -9.109 1 98.44 165 LEU B O 1
ATOM 4139 N N . ASP B 1 166 ? 9.922 -13.18 -10.57 1 98.38 166 ASP B N 1
ATOM 4140 C CA . ASP B 1 166 ? 8.891 -13.438 -9.562 1 98.38 166 ASP B CA 1
ATOM 4141 C C . ASP B 1 166 ? 8.922 -14.891 -9.102 1 98.38 166 ASP B C 1
ATOM 4143 O O . ASP B 1 166 ? 8.453 -15.781 -9.805 1 98.38 166 ASP B O 1
ATOM 4147 N N . GLU B 1 167 ? 9.375 -15.062 -7.898 1 97.75 167 GLU B N 1
ATOM 4148 C CA . GLU B 1 167 ? 9.523 -16.391 -7.324 1 97.75 167 GLU B CA 1
ATOM 4149 C C . GLU B 1 167 ? 8.508 -16.625 -6.203 1 97.75 167 GLU B C 1
ATOM 4151 O O . GLU B 1 167 ? 8.836 -17.234 -5.184 1 97.75 167 GLU B O 1
ATOM 4156 N N . SER B 1 168 ? 7.328 -16.172 -6.422 1 96.94 168 SER B N 1
ATOM 4157 C CA . SER B 1 168 ? 6.258 -16.266 -5.434 1 96.94 168 SER B CA 1
ATOM 4158 C C . SER B 1 168 ? 6.012 -17.719 -5.035 1 96.94 168 SER B C 1
ATOM 4160 O O . SER B 1 168 ? 5.578 -18 -3.912 1 96.94 168 SER B O 1
ATOM 4162 N N . PHE B 1 169 ? 6.324 -18.703 -5.922 1 97.19 169 PHE B N 1
ATOM 4163 C CA . PHE B 1 169 ? 5.934 -20.078 -5.648 1 97.19 169 PHE B CA 1
ATOM 4164 C C . PHE B 1 169 ? 7.152 -20.984 -5.609 1 97.19 169 PHE B C 1
ATOM 4166 O O . PHE B 1 169 ? 7.016 -22.219 -5.609 1 97.19 169 PHE B O 1
ATOM 4173 N N . ILE B 1 170 ? 8.32 -20.438 -5.488 1 96 170 ILE B N 1
ATOM 4174 C CA . ILE B 1 170 ? 9.555 -21.188 -5.637 1 96 170 ILE B CA 1
ATOM 4175 C C . ILE B 1 170 ? 9.719 -22.156 -4.461 1 96 170 ILE B C 1
ATOM 4177 O O . ILE B 1 170 ? 10.336 -23.203 -4.598 1 96 170 ILE B O 1
ATOM 4181 N N . TYR B 1 171 ? 9.133 -21.859 -3.311 1 95.62 171 TYR B N 1
ATOM 4182 C CA . TYR B 1 171 ? 9.297 -22.656 -2.102 1 95.62 171 TYR B CA 1
ATOM 4183 C C . TYR B 1 171 ? 8.57 -23.984 -2.229 1 95.62 171 TYR B C 1
ATOM 4185 O O . TYR B 1 171 ? 8.797 -24.906 -1.438 1 95.62 171 TYR B O 1
ATOM 4193 N N . PHE B 1 172 ? 7.711 -24.094 -3.176 1 97.06 172 PHE B N 1
ATOM 4194 C CA . PHE B 1 172 ? 6.934 -25.312 -3.344 1 97.06 172 PHE B CA 1
ATOM 4195 C C . PHE B 1 172 ? 7.656 -26.297 -4.258 1 97.06 172 PHE B C 1
ATOM 4197 O O . PHE B 1 172 ? 7.254 -27.453 -4.371 1 97.06 172 PHE B O 1
ATOM 4204 N N . SER B 1 173 ? 8.695 -25.828 -4.883 1 94.62 173 SER B N 1
ATOM 4205 C CA . SER B 1 173 ? 9.406 -26.641 -5.859 1 94.62 173 SER B CA 1
ATOM 4206 C C . SER B 1 173 ? 10.508 -27.453 -5.195 1 94.62 173 SER B C 1
ATOM 4208 O O . SER B 1 173 ? 11.297 -26.922 -4.418 1 94.62 173 SER B O 1
ATOM 4210 N N . GLU B 1 174 ? 10.57 -28.688 -5.465 1 90.62 174 GLU B N 1
ATOM 4211 C CA . GLU B 1 174 ? 11.641 -29.547 -4.977 1 90.62 174 GLU B CA 1
ATOM 4212 C C . GLU B 1 174 ? 12.977 -29.188 -5.629 1 90.62 174 GLU B C 1
ATOM 4214 O O . GLU B 1 174 ? 14.023 -29.219 -4.977 1 90.62 174 GLU B O 1
ATOM 4219 N N . LYS B 1 175 ? 12.875 -28.859 -6.863 1 83.81 175 LYS B N 1
ATOM 4220 C CA . LYS B 1 175 ? 14.055 -28.469 -7.633 1 83.81 175 LYS B CA 1
ATOM 4221 C C . LYS B 1 175 ? 14.258 -26.953 -7.59 1 83.81 175 LYS B C 1
ATOM 4223 O O . LYS B 1 175 ? 13.344 -26.188 -7.902 1 83.81 175 LYS B O 1
ATOM 4228 N N . ARG B 1 176 ? 15.383 -26.578 -7.062 1 86.31 176 ARG B N 1
ATOM 4229 C CA . ARG B 1 176 ? 15.781 -25.172 -7.105 1 86.31 176 ARG B CA 1
ATOM 4230 C C . ARG B 1 176 ? 17.094 -24.984 -7.859 1 86.31 176 ARG B C 1
ATOM 4232 O O . ARG B 1 176 ? 18.156 -24.891 -7.246 1 86.31 176 ARG B O 1
ATOM 4239 N N . PRO B 1 177 ? 16.953 -24.875 -9.125 1 84.81 177 PRO B N 1
ATOM 4240 C CA . PRO B 1 177 ? 18.172 -24.906 -9.938 1 84.81 177 PRO B CA 1
ATOM 4241 C C . PRO B 1 177 ? 18.984 -23.625 -9.836 1 84.81 177 PRO B C 1
ATOM 4243 O O . PRO B 1 177 ? 20.141 -23.578 -10.25 1 84.81 177 PRO B O 1
ATOM 4246 N N . LEU B 1 178 ? 18.375 -22.641 -9.344 1 89.12 178 LEU B N 1
ATOM 4247 C CA . LEU B 1 178 ? 19.062 -21.344 -9.32 1 89.12 178 LEU B CA 1
ATOM 4248 C C . LEU B 1 178 ? 19.594 -21.047 -7.922 1 89.12 178 LEU B C 1
ATOM 4250 O O . LEU B 1 178 ? 18.953 -21.375 -6.922 1 89.12 178 LEU B O 1
ATOM 4254 N N . ASN B 1 179 ? 20.75 -20.5 -7.934 1 91.81 179 ASN B N 1
ATOM 4255 C CA . ASN B 1 179 ? 21.312 -19.859 -6.742 1 91.81 179 ASN B CA 1
ATOM 4256 C C . ASN B 1 179 ? 21.141 -18.344 -6.781 1 91.81 179 ASN B C 1
ATOM 4258 O O . ASN B 1 179 ? 22 -17.641 -7.312 1 91.81 179 ASN B O 1
ATOM 4262 N N . GLU B 1 180 ? 20.078 -17.891 -6.121 1 93.75 180 GLU B N 1
ATOM 4263 C CA . GLU B 1 180 ? 19.656 -16.516 -6.316 1 93.75 180 GLU B CA 1
ATOM 4264 C C . GLU B 1 180 ? 20.672 -15.523 -5.746 1 93.75 180 GLU B C 1
ATOM 4266 O O . GLU B 1 180 ? 20.922 -14.469 -6.328 1 93.75 180 GLU B O 1
ATOM 4271 N N . ILE B 1 181 ? 21.25 -15.836 -4.59 1 92.88 181 ILE B N 1
ATOM 4272 C CA . ILE B 1 181 ? 22.203 -14.906 -3.99 1 92.88 181 ILE B CA 1
ATOM 4273 C C . ILE B 1 181 ? 23.422 -14.758 -4.898 1 92.88 181 ILE B C 1
ATOM 4275 O O . ILE B 1 181 ? 23.938 -13.656 -5.078 1 92.88 181 ILE B O 1
ATOM 4279 N N . SER B 1 182 ? 23.891 -15.867 -5.469 1 94.44 182 SER B N 1
ATOM 4280 C CA . SER B 1 182 ? 25 -15.805 -6.418 1 94.44 182 SER B CA 1
ATOM 4281 C C . SER B 1 182 ? 24.625 -15 -7.656 1 94.44 182 SER B C 1
ATOM 4283 O O . SER B 1 182 ? 25.438 -14.234 -8.172 1 94.44 182 SER B O 1
ATOM 4285 N N . LEU B 1 183 ? 23.453 -15.195 -8.078 1 95.88 183 LEU B N 1
ATOM 4286 C CA . LEU B 1 183 ? 23 -14.539 -9.297 1 95.88 183 LEU B CA 1
ATOM 4287 C C . LEU B 1 183 ? 22.906 -13.023 -9.102 1 95.88 183 LEU B C 1
ATOM 4289 O O . LEU B 1 183 ? 23.312 -12.258 -9.977 1 95.88 183 LEU B O 1
ATOM 4293 N N . ILE B 1 184 ? 22.391 -12.523 -7.934 1 96 184 ILE B N 1
ATOM 4294 C CA . ILE B 1 184 ? 22.234 -11.078 -7.754 1 96 184 ILE B CA 1
ATOM 4295 C C . ILE B 1 184 ? 23.594 -10.422 -7.609 1 96 184 ILE B C 1
ATOM 4297 O O . ILE B 1 184 ? 23.766 -9.242 -7.93 1 96 184 ILE B O 1
ATOM 4301 N N . ASN B 1 185 ? 24.578 -11.156 -7.156 1 94.38 185 ASN B N 1
ATOM 4302 C CA . ASN B 1 185 ? 25.953 -10.641 -7.066 1 94.38 185 ASN B CA 1
ATOM 4303 C C . ASN B 1 185 ? 26.609 -10.555 -8.445 1 94.38 185 ASN B C 1
ATOM 4305 O O . ASN B 1 185 ? 27.391 -9.641 -8.703 1 94.38 185 ASN B O 1
ATOM 4309 N N . LYS B 1 186 ? 26.297 -11.461 -9.25 1 95.75 186 LYS B N 1
ATOM 4310 C CA . LYS B 1 186 ? 26.875 -11.531 -10.586 1 95.75 186 LYS B CA 1
ATOM 4311 C C . LYS B 1 186 ? 26.172 -10.578 -11.547 1 95.75 186 LYS B C 1
ATOM 4313 O O . LYS B 1 186 ? 26.828 -9.961 -12.391 1 95.75 186 LYS B O 1
ATOM 4318 N N . TYR B 1 187 ? 24.906 -10.516 -11.453 1 97.06 187 TYR B N 1
ATOM 4319 C CA . TYR B 1 187 ? 24.078 -9.711 -12.352 1 97.06 187 TYR B CA 1
ATOM 4320 C C . TYR B 1 187 ? 23.453 -8.539 -11.617 1 97.06 187 TYR B C 1
ATOM 4322 O O . TYR B 1 187 ? 22.359 -8.664 -11.07 1 97.06 187 TYR B O 1
ATOM 4330 N N . GLY B 1 188 ? 23.984 -7.363 -11.75 1 95.81 188 GLY B N 1
ATOM 4331 C CA . GLY B 1 188 ? 23.531 -6.172 -11.047 1 95.81 188 GLY B CA 1
ATOM 4332 C C . GLY B 1 188 ? 22.172 -5.68 -11.508 1 95.81 188 GLY B C 1
ATOM 4333 O O . GLY B 1 188 ? 21.578 -4.805 -10.875 1 95.81 188 GLY B O 1
ATOM 4334 N N . ASN B 1 189 ? 21.641 -6.277 -12.57 1 96.81 189 ASN B N 1
ATOM 4335 C CA . ASN B 1 189 ? 20.359 -5.848 -13.117 1 96.81 189 ASN B CA 1
ATOM 4336 C C . ASN B 1 189 ? 19.25 -6.844 -12.781 1 96.81 189 ASN B C 1
ATOM 4338 O O . ASN B 1 189 ? 18.141 -6.734 -13.305 1 96.81 189 ASN B O 1
ATOM 4342 N N . LEU B 1 190 ? 19.562 -7.828 -11.898 1 98.5 190 LEU B N 1
ATOM 4343 C CA . LEU B 1 190 ? 18.594 -8.852 -11.523 1 98.5 190 LEU B CA 1
ATOM 4344 C C . LEU B 1 190 ? 17.844 -8.453 -10.258 1 98.5 190 LEU B C 1
ATOM 4346 O O . LEU B 1 190 ? 18.469 -7.996 -9.289 1 98.5 190 LEU B O 1
ATOM 4350 N N . PHE B 1 191 ? 16.562 -8.562 -10.25 1 98.62 191 PHE B N 1
ATOM 4351 C CA . PHE B 1 191 ? 15.672 -8.398 -9.109 1 98.62 191 PHE B CA 1
ATOM 4352 C C . PHE B 1 191 ? 14.891 -9.68 -8.844 1 98.62 191 PHE B C 1
ATOM 4354 O O . PHE B 1 191 ? 14.086 -10.102 -9.68 1 98.62 191 PHE B O 1
ATOM 4361 N N . VAL B 1 192 ? 15.141 -10.32 -7.727 1 98.56 192 VAL B N 1
ATOM 4362 C CA . VAL B 1 192 ? 14.422 -11.516 -7.305 1 98.56 192 VAL B CA 1
ATOM 4363 C C . VAL B 1 192 ? 13.258 -11.133 -6.395 1 98.56 192 VAL B C 1
ATOM 4365 O O . VAL B 1 192 ? 13.469 -10.562 -5.316 1 98.56 192 VAL B O 1
ATOM 4368 N N . CYS B 1 193 ? 12.055 -11.445 -6.805 1 98.5 193 CYS B N 1
ATOM 4369 C CA . CYS B 1 193 ? 10.852 -11.062 -6.074 1 98.5 193 CYS B CA 1
ATOM 4370 C C . CYS B 1 193 ? 10.266 -12.25 -5.328 1 98.5 193 CYS B C 1
ATOM 4372 O O . CYS B 1 193 ? 9.883 -13.25 -5.941 1 98.5 193 CYS B O 1
ATOM 4374 N N . ARG B 1 194 ? 10.148 -12.109 -4 1 97.31 194 ARG B N 1
ATOM 4375 C CA . ARG B 1 194 ? 9.68 -13.195 -3.139 1 97.31 194 ARG B CA 1
ATOM 4376 C C . ARG B 1 194 ? 8.43 -12.781 -2.367 1 97.31 194 ARG B C 1
ATOM 4378 O O . ARG B 1 194 ? 8.469 -11.836 -1.578 1 97.31 194 ARG B O 1
ATOM 4385 N N . SER B 1 195 ? 7.379 -13.469 -2.629 1 96.5 195 SER B N 1
ATOM 4386 C CA . SER B 1 195 ? 6.18 -13.305 -1.813 1 96.5 195 SER B CA 1
ATOM 4387 C C . SER B 1 195 ? 6.188 -14.258 -0.624 1 96.5 195 SER B C 1
ATOM 4389 O O . SER B 1 195 ? 6.359 -15.469 -0.792 1 96.5 195 SER B O 1
ATOM 4391 N N . LEU B 1 196 ? 5.949 -13.805 0.543 1 95.81 196 LEU B N 1
ATOM 4392 C CA . LEU B 1 196 ? 5.844 -14.672 1.711 1 95.81 196 LEU B CA 1
ATOM 4393 C C . LEU B 1 196 ? 4.387 -15.039 1.982 1 95.81 196 LEU B C 1
ATOM 4395 O O . LEU B 1 196 ? 4.105 -15.898 2.822 1 95.81 196 LEU B O 1
ATOM 4399 N N . THR B 1 197 ? 3.49 -14.453 1.193 1 94.5 197 THR B N 1
ATOM 4400 C CA . THR B 1 197 ? 2.061 -14.656 1.395 1 94.5 197 THR B CA 1
ATOM 4401 C C . THR B 1 197 ? 1.666 -16.094 1.055 1 94.5 197 THR B C 1
ATOM 4403 O O . THR B 1 197 ? 0.767 -16.656 1.679 1 94.5 197 THR B O 1
ATOM 4406 N N . LYS B 1 198 ? 2.402 -16.719 0.13 1 95.81 198 LYS B N 1
ATOM 4407 C CA . LYS B 1 198 ? 2.004 -18.016 -0.384 1 95.81 198 LYS B CA 1
ATOM 4408 C C . LYS B 1 198 ? 2.543 -19.141 0.495 1 95.81 198 LYS B C 1
ATOM 4410 O O . LYS B 1 198 ? 1.772 -19.891 1.107 1 95.81 198 LYS B O 1
ATOM 4415 N N . ALA B 1 199 ? 3.842 -19.141 0.667 1 94.94 199 ALA B N 1
ATOM 4416 C CA . ALA B 1 199 ? 4.5 -20.234 1.374 1 94.94 199 ALA B CA 1
ATOM 4417 C C . ALA B 1 199 ? 4.133 -20.234 2.855 1 94.94 199 ALA B C 1
ATOM 4419 O O . ALA B 1 199 ? 3.975 -21.297 3.467 1 94.94 199 ALA B O 1
ATOM 4420 N N . PHE B 1 200 ? 3.955 -19.047 3.457 1 95 200 PHE B N 1
ATOM 4421 C CA . PHE B 1 200 ? 3.662 -18.953 4.883 1 95 200 PHE B CA 1
ATOM 4422 C C . PHE B 1 200 ? 2.164 -18.828 5.121 1 95 200 PHE B C 1
ATOM 4424 O O . PHE B 1 200 ? 1.718 -18.734 6.266 1 95 200 PHE B O 1
ATOM 4431 N N . SER B 1 201 ? 1.422 -18.766 4.07 1 94.5 201 SER B N 1
ATOM 4432 C CA . SER B 1 201 ? -0.037 -18.734 4.098 1 94.5 201 SER B CA 1
ATOM 4433 C C . SER B 1 201 ? -0.552 -17.547 4.918 1 94.5 201 SER B C 1
ATOM 4435 O O . SER B 1 201 ? -1.381 -17.734 5.812 1 94.5 201 SER B O 1
ATOM 4437 N N . ILE B 1 202 ? -0.027 -16.391 4.602 1 93.69 202 ILE B N 1
ATOM 4438 C CA . ILE B 1 202 ? -0.422 -15.172 5.305 1 93.69 202 ILE B CA 1
ATOM 4439 C C . ILE B 1 202 ? -0.823 -14.102 4.297 1 93.69 202 ILE B C 1
ATOM 4441 O O . ILE B 1 202 ? -0.328 -12.969 4.352 1 93.69 202 ILE B O 1
ATOM 4445 N N . PRO B 1 203 ? -1.757 -14.422 3.391 1 94.19 203 PRO B N 1
ATOM 4446 C CA . PRO B 1 203 ? -2.109 -13.438 2.365 1 94.19 203 PRO B CA 1
ATOM 4447 C C . PRO B 1 203 ? -2.682 -12.156 2.953 1 94.19 203 PRO B C 1
ATOM 4449 O O . PRO B 1 203 ? -2.525 -11.078 2.367 1 94.19 203 PRO B O 1
ATOM 4452 N N . GLY B 1 204 ? -3.23 -12.219 4.117 1 92.81 204 GLY B N 1
ATOM 4453 C CA . GLY B 1 204 ? -3.826 -11.055 4.75 1 92.81 204 GLY B CA 1
ATOM 4454 C C . GLY B 1 204 ? -2.797 -10.055 5.246 1 92.81 204 GLY B C 1
ATOM 4455 O O . GLY B 1 204 ? -3.119 -8.891 5.477 1 92.81 204 GLY B O 1
ATOM 4456 N N . LEU B 1 205 ? -1.577 -10.453 5.422 1 93.44 205 LEU B N 1
ATOM 4457 C CA . LEU B 1 205 ? -0.541 -9.586 5.973 1 93.44 205 LEU B CA 1
ATOM 4458 C C . LEU B 1 205 ? 0.253 -8.914 4.863 1 93.44 205 LEU B C 1
ATOM 4460 O O . LEU B 1 205 ? 0.99 -7.953 5.113 1 93.44 205 LEU B O 1
ATOM 4464 N N . ARG B 1 206 ? 0.152 -9.352 3.66 1 95.81 206 ARG B N 1
ATOM 4465 C CA . ARG B 1 206 ? 0.747 -8.719 2.484 1 95.81 206 ARG B CA 1
ATOM 4466 C C . ARG B 1 206 ? 2.24 -8.484 2.688 1 95.81 206 ARG B C 1
ATOM 4468 O O . ARG B 1 206 ? 2.717 -7.355 2.555 1 95.81 206 ARG B O 1
ATOM 4475 N N . ILE B 1 207 ? 3.012 -9.539 2.926 1 97 207 ILE B N 1
ATOM 4476 C CA . ILE B 1 207 ? 4.449 -9.406 3.152 1 97 207 ILE B CA 1
ATOM 4477 C C . ILE B 1 207 ? 5.211 -9.992 1.966 1 97 207 ILE B C 1
ATOM 4479 O O . ILE B 1 207 ? 4.988 -11.141 1.58 1 97 207 ILE B O 1
ATOM 4483 N N . ALA B 1 208 ? 6.09 -9.219 1.424 1 98.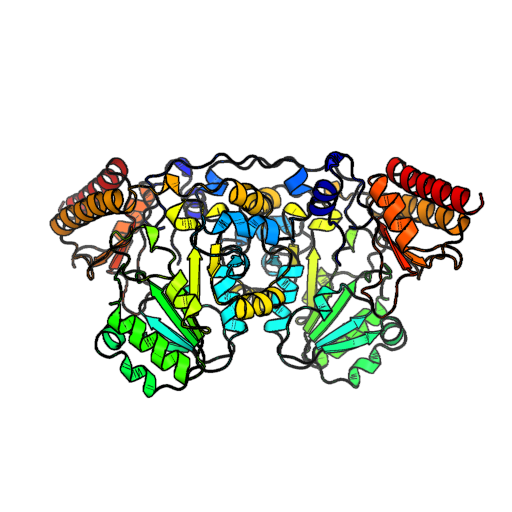25 208 ALA B N 1
ATOM 4484 C CA . ALA B 1 208 ? 7.004 -9.648 0.371 1 98.25 208 ALA B CA 1
ATOM 4485 C C . ALA B 1 208 ? 8.312 -8.867 0.432 1 98.25 208 ALA B C 1
ATOM 4487 O O . ALA B 1 208 ? 8.438 -7.906 1.198 1 98.25 208 ALA B O 1
ATOM 4488 N N . TYR B 1 209 ? 9.289 -9.312 -0.27 1 98.44 209 TYR B N 1
ATOM 4489 C CA . TYR B 1 209 ? 10.523 -8.555 -0.43 1 98.44 209 TYR B CA 1
ATOM 4490 C C . TYR B 1 209 ? 11.125 -8.773 -1.812 1 98.44 209 TYR B C 1
ATOM 4492 O O . TYR B 1 209 ? 10.797 -9.75 -2.492 1 98.44 209 TYR B O 1
ATOM 4500 N N . VAL B 1 210 ? 11.891 -7.832 -2.23 1 98.62 210 VAL B N 1
ATOM 4501 C CA . VAL B 1 210 ? 12.672 -7.887 -3.463 1 98.62 210 VAL B CA 1
ATOM 4502 C C . VAL B 1 210 ? 14.164 -7.859 -3.133 1 98.62 210 VAL B C 1
ATOM 4504 O O . VAL B 1 210 ? 14.617 -7.02 -2.355 1 98.62 210 VAL B O 1
ATOM 4507 N N . ALA B 1 211 ? 14.906 -8.797 -3.668 1 98.5 211 ALA B N 1
ATOM 4508 C CA . ALA B 1 211 ? 16.359 -8.867 -3.457 1 98.5 211 ALA B CA 1
ATOM 4509 C C . ALA B 1 211 ? 17.109 -8.469 -4.719 1 98.5 211 ALA B C 1
ATOM 4511 O O . ALA B 1 211 ? 16.75 -8.875 -5.824 1 98.5 211 ALA B O 1
ATOM 4512 N N . SER B 1 212 ? 18.109 -7.684 -4.602 1 98.62 212 SER B N 1
ATOM 4513 C CA . SER B 1 212 ? 18.969 -7.234 -5.691 1 98.62 212 SER B CA 1
ATOM 4514 C C . SER B 1 212 ? 20.297 -6.703 -5.164 1 98.62 212 SER B C 1
ATOM 4516 O O . SER B 1 212 ? 20.594 -6.84 -3.977 1 98.62 212 SER B O 1
ATOM 4518 N N . ALA B 1 213 ? 21.141 -6.234 -6.117 1 97.5 213 ALA B N 1
ATOM 4519 C CA . ALA B 1 213 ? 22.375 -5.57 -5.711 1 97.5 213 ALA B CA 1
ATOM 4520 C C . ALA B 1 213 ? 22.078 -4.375 -4.809 1 97.5 213 ALA B C 1
ATOM 4522 O O . ALA B 1 213 ? 21.094 -3.676 -4.996 1 97.5 213 ALA B O 1
ATOM 4523 N N . PRO B 1 214 ? 22.969 -4.098 -3.816 1 97.31 214 PRO B N 1
ATOM 4524 C CA . PRO B 1 214 ? 22.734 -3.033 -2.838 1 97.31 214 PRO B CA 1
ATOM 4525 C C . PRO B 1 214 ? 22.469 -1.679 -3.49 1 97.31 214 PRO B C 1
ATOM 4527 O O . PRO B 1 214 ? 21.625 -0.917 -3.02 1 97.3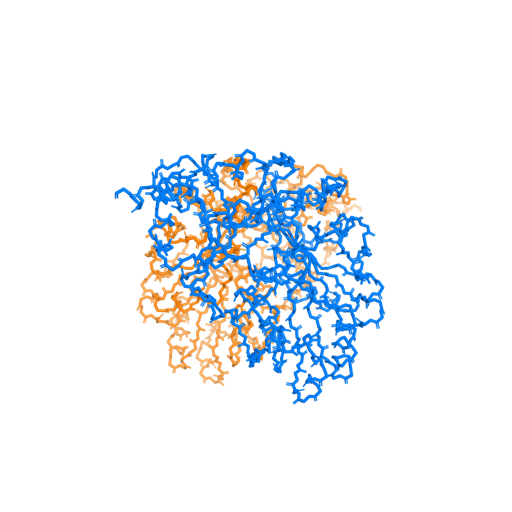1 214 PRO B O 1
ATOM 4530 N N . GLU B 1 215 ? 23.125 -1.374 -4.547 1 96.69 215 GLU B N 1
ATOM 4531 C CA . GLU B 1 215 ? 22.953 -0.089 -5.219 1 96.69 215 GLU B CA 1
ATOM 4532 C C . GLU B 1 215 ? 21.531 0.084 -5.734 1 96.69 215 GLU B C 1
ATOM 4534 O O . GLU B 1 215 ? 20.969 1.18 -5.672 1 96.69 215 GLU B O 1
ATOM 4539 N N . ASN B 1 216 ? 20.984 -1.026 -6.258 1 97.06 216 ASN B N 1
ATOM 4540 C CA . ASN B 1 216 ? 19.594 -0.993 -6.727 1 97.06 216 ASN B CA 1
ATOM 4541 C C . ASN B 1 216 ? 18.625 -0.725 -5.582 1 97.06 216 ASN B C 1
ATOM 4543 O O . ASN B 1 216 ? 17.656 0.017 -5.746 1 97.06 216 ASN B O 1
ATOM 4547 N N . ILE B 1 217 ? 18.891 -1.362 -4.414 1 97.5 217 ILE B N 1
ATOM 4548 C CA . ILE B 1 217 ? 18 -1.273 -3.26 1 97.5 217 ILE B CA 1
ATOM 4549 C C . ILE B 1 217 ? 17.984 0.158 -2.729 1 97.5 217 ILE B C 1
ATOM 4551 O O . ILE B 1 217 ? 16.922 0.703 -2.42 1 97.5 217 ILE B O 1
ATOM 4555 N N . ILE B 1 218 ? 19.109 0.769 -2.67 1 95.44 218 ILE B N 1
ATOM 4556 C CA . ILE B 1 218 ? 19.219 2.148 -2.211 1 95.44 218 ILE B CA 1
ATOM 4557 C C . ILE B 1 218 ? 18.406 3.064 -3.113 1 95.44 218 ILE B C 1
ATOM 4559 O O . ILE B 1 218 ? 17.625 3.896 -2.625 1 95.44 218 ILE B O 1
ATOM 4563 N N . MET B 1 219 ? 18.5 2.871 -4.348 1 92.88 219 MET B N 1
ATOM 4564 C CA . MET B 1 219 ? 17.766 3.695 -5.312 1 92.88 219 MET B CA 1
ATOM 4565 C C . MET B 1 219 ? 16.266 3.455 -5.219 1 92.88 219 MET B C 1
ATOM 4567 O O . MET B 1 219 ? 15.484 4.402 -5.234 1 92.88 219 MET B O 1
ATOM 4571 N N . MET B 1 220 ? 15.898 2.23 -5.031 1 94.62 220 MET B N 1
ATOM 4572 C CA . MET B 1 220 ? 14.484 1.872 -5.039 1 94.62 220 MET B CA 1
ATOM 4573 C C . MET B 1 220 ? 13.797 2.336 -3.76 1 94.62 220 MET B C 1
ATOM 4575 O O . MET B 1 220 ? 12.609 2.668 -3.771 1 94.62 220 MET B O 1
ATOM 4579 N N . GLU B 1 221 ? 14.5 2.389 -2.691 1 94.44 221 GLU B N 1
ATOM 4580 C CA . GLU B 1 221 ? 13.914 2.822 -1.426 1 94.44 221 GLU B CA 1
ATOM 4581 C C . GLU B 1 221 ? 13.305 4.215 -1.548 1 94.44 221 GLU B C 1
ATOM 45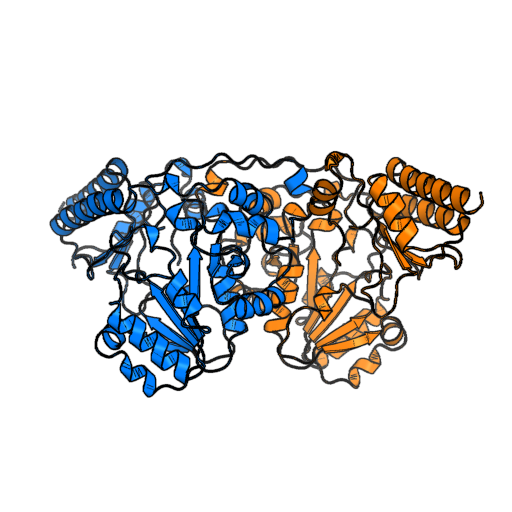83 O O . GLU B 1 221 ? 12.258 4.492 -0.962 1 94.44 221 GLU B O 1
ATOM 4588 N N . HIS B 1 222 ? 13.812 5.043 -2.363 1 89.56 222 HIS B N 1
ATOM 4589 C CA . HIS B 1 222 ? 13.344 6.414 -2.533 1 89.56 222 HIS B CA 1
ATOM 4590 C C . HIS B 1 222 ? 12.094 6.469 -3.408 1 89.56 222 HIS B C 1
ATOM 4592 O O . HIS B 1 222 ? 11.391 7.477 -3.424 1 89.56 222 HIS B O 1
ATOM 4598 N N . ASP B 1 223 ? 11.852 5.367 -4.094 1 92.31 223 ASP B N 1
ATOM 4599 C CA . ASP B 1 223 ? 10.742 5.336 -5.047 1 92.31 223 ASP B CA 1
ATOM 4600 C C . ASP B 1 223 ? 9.461 4.855 -4.383 1 92.31 223 ASP B C 1
ATOM 4602 O O . ASP B 1 223 ? 8.383 4.91 -4.984 1 92.31 223 ASP B O 1
ATOM 4606 N N . PHE B 1 224 ? 9.57 4.438 -3.148 1 94.19 224 PHE B N 1
ATOM 4607 C CA . PHE B 1 224 ? 8.414 3.867 -2.469 1 94.19 224 PHE B CA 1
ATOM 4608 C C . PHE B 1 224 ? 8.023 4.711 -1.26 1 94.19 224 PHE B C 1
ATOM 4610 O O . PHE B 1 224 ? 8.867 5.402 -0.684 1 94.19 224 PHE B O 1
ATOM 4617 N N . ASP B 1 225 ? 6.762 4.684 -0.907 1 93.94 225 ASP B N 1
ATOM 4618 C CA . ASP B 1 225 ? 6.258 5.473 0.211 1 93.94 225 ASP B CA 1
ATOM 4619 C C . ASP B 1 225 ? 6.758 4.926 1.544 1 93.94 225 ASP B C 1
ATOM 4621 O O . ASP B 1 225 ? 6.891 3.711 1.71 1 93.94 225 ASP B O 1
ATOM 4625 N N . PRO B 1 226 ? 6.973 5.773 2.52 1 93.31 226 PRO B N 1
ATOM 4626 C CA . PRO B 1 226 ? 7.609 5.387 3.783 1 93.31 226 PRO B CA 1
ATOM 4627 C C . PRO B 1 226 ? 6.715 4.508 4.648 1 93.31 226 PRO B C 1
ATOM 4629 O O . PRO B 1 226 ? 7.215 3.678 5.418 1 93.31 226 PRO B O 1
ATOM 4632 N N . TRP B 1 227 ? 5.406 4.625 4.602 1 95.38 227 TRP B N 1
ATOM 4633 C CA . TRP B 1 227 ? 4.492 3.861 5.445 1 95.38 227 TRP B CA 1
ATOM 4634 C C . TRP B 1 227 ? 3.803 2.76 4.645 1 95.38 227 TRP B C 1
ATOM 4636 O O . TRP B 1 227 ? 2.623 2.473 4.859 1 95.38 227 TRP B O 1
ATOM 4646 N N . ARG B 1 228 ? 4.562 2.129 3.797 1 95.69 228 ARG B N 1
ATOM 4647 C CA . ARG B 1 228 ? 3.977 1.161 2.875 1 95.69 228 ARG B CA 1
ATOM 4648 C C . ARG B 1 228 ? 3.6 -0.126 3.602 1 95.69 228 ARG B C 1
ATOM 4650 O O . ARG B 1 228 ? 2.719 -0.864 3.152 1 95.69 228 ARG B O 1
ATOM 4657 N N . MET B 1 229 ? 4.168 -0.381 4.781 1 96.19 229 MET B N 1
ATOM 4658 C CA . MET B 1 229 ? 3.873 -1.615 5.504 1 96.19 229 MET B CA 1
ATOM 4659 C C . MET B 1 229 ? 2.9 -1.356 6.648 1 96.19 229 MET B C 1
ATOM 4661 O O . MET B 1 229 ? 3.008 -0.344 7.344 1 96.19 229 MET B O 1
ATOM 4665 N N . SER B 1 230 ? 2.021 -2.328 6.855 1 92.75 230 SER B N 1
ATOM 4666 C CA . SER B 1 230 ? 1.121 -2.223 8 1 92.75 230 SER B CA 1
ATOM 4667 C C . SER B 1 230 ? 1.822 -2.621 9.297 1 92.75 230 SER B C 1
ATOM 4669 O O . SER B 1 230 ? 2.811 -3.357 9.266 1 92.75 230 SER B O 1
ATOM 4671 N N . SER B 1 231 ? 1.223 -2.158 10.398 1 88.94 231 SER B N 1
ATOM 4672 C CA . SER B 1 231 ? 1.76 -2.523 11.703 1 88.94 231 SER B CA 1
ATOM 4673 C C . SER B 1 231 ? 1.677 -4.031 11.938 1 88.94 231 SER B C 1
ATOM 4675 O O . SER B 1 231 ? 2.59 -4.625 12.508 1 88.94 231 SER B O 1
ATOM 4677 N N . ALA B 1 232 ? 0.619 -4.645 11.5 1 88.56 232 ALA B N 1
ATOM 4678 C CA . ALA B 1 232 ? 0.447 -6.086 11.664 1 88.56 232 ALA B CA 1
ATOM 4679 C C . ALA B 1 232 ? 1.514 -6.855 10.891 1 88.56 232 ALA B C 1
ATOM 4681 O O . ALA B 1 232 ? 2.072 -7.836 11.398 1 88.56 232 ALA B O 1
ATOM 4682 N N . SER B 1 233 ? 1.798 -6.422 9.68 1 93.19 233 SER B N 1
ATOM 4683 C CA . SER B 1 233 ? 2.826 -7.059 8.859 1 93.19 233 SER B CA 1
ATOM 4684 C C . SER B 1 233 ? 4.191 -6.98 9.531 1 93.19 233 SER B C 1
ATOM 4686 O O . SER B 1 233 ? 4.91 -7.98 9.617 1 93.19 233 SER B O 1
ATOM 4688 N N . LEU B 1 234 ? 4.531 -5.781 10.016 1 92.75 234 LEU B N 1
ATOM 4689 C CA . LEU B 1 234 ? 5.84 -5.566 10.625 1 92.75 234 LEU B CA 1
ATOM 4690 C C . LEU B 1 234 ? 5.996 -6.414 11.883 1 92.75 234 LEU B C 1
ATOM 4692 O O . LEU B 1 234 ? 7.066 -6.98 12.125 1 92.75 234 LEU B O 1
ATOM 4696 N N . LYS B 1 235 ? 4.965 -6.523 12.609 1 88.38 235 LYS B N 1
ATOM 4697 C CA . LYS B 1 235 ? 4.992 -7.344 13.812 1 88.38 235 LYS B CA 1
ATOM 4698 C C . LYS B 1 235 ? 5.254 -8.805 13.484 1 88.38 235 LYS B C 1
ATOM 4700 O O . LYS B 1 235 ? 5.938 -9.508 14.234 1 88.38 235 LYS B O 1
ATOM 4705 N N . TYR B 1 236 ? 4.785 -9.266 12.398 1 90.12 236 TYR B N 1
ATOM 4706 C CA . TYR B 1 236 ? 4.926 -10.664 12.008 1 90.12 236 TYR B CA 1
ATOM 4707 C C . TYR B 1 236 ? 6.324 -10.938 11.469 1 90.12 236 TYR B C 1
ATOM 4709 O O . TYR B 1 236 ? 6.859 -12.039 11.648 1 90.12 236 TYR B O 1
ATOM 4717 N N . ILE B 1 237 ? 6.926 -9.984 10.773 1 93.44 237 ILE B N 1
ATOM 4718 C CA . ILE B 1 237 ? 8.195 -10.203 10.086 1 93.44 237 ILE B CA 1
ATOM 4719 C C . ILE B 1 237 ? 9.234 -10.727 11.07 1 93.44 237 ILE B C 1
ATOM 4721 O O . ILE B 1 237 ? 9.992 -11.648 10.75 1 93.44 237 ILE B O 1
ATOM 4725 N N . SER B 1 238 ? 9.242 -10.211 12.273 1 84.88 238 SER B N 1
ATOM 4726 C CA . SER B 1 238 ? 10.242 -10.617 13.266 1 84.88 238 SER B CA 1
ATOM 4727 C C . SER B 1 238 ? 9.961 -12.023 13.789 1 84.88 238 SER B C 1
ATOM 4729 O O . SER B 1 238 ? 10.812 -12.625 14.445 1 84.88 238 SER B O 1
ATOM 4731 N N . LYS B 1 239 ? 8.844 -12.609 13.445 1 87.5 239 LYS B N 1
ATOM 4732 C CA . LYS B 1 239 ? 8.445 -13.922 13.945 1 87.5 239 LYS B CA 1
ATOM 4733 C C . LYS B 1 239 ? 8.539 -14.984 12.852 1 87.5 239 LYS B C 1
ATOM 4735 O O . LYS B 1 239 ? 8.273 -16.156 13.094 1 87.5 239 LYS B O 1
ATOM 4740 N N . ILE B 1 240 ? 8.859 -14.586 11.703 1 90.5 240 ILE B N 1
ATOM 4741 C CA . ILE B 1 240 ? 8.953 -15.516 10.578 1 90.5 240 ILE B CA 1
ATOM 4742 C C . ILE B 1 240 ? 9.984 -16.594 10.875 1 90.5 240 ILE B C 1
ATOM 4744 O O . ILE B 1 240 ? 11.102 -16.297 11.312 1 90.5 240 ILE B O 1
ATOM 4748 N N . ASN B 1 241 ? 9.625 -17.812 10.742 1 92.06 241 ASN B N 1
ATOM 4749 C CA . ASN B 1 241 ? 10.5 -18.969 10.914 1 92.06 241 ASN B CA 1
ATOM 4750 C C . ASN B 1 241 ? 10.492 -19.859 9.672 1 92.06 241 ASN B C 1
ATOM 4752 O O . ASN B 1 241 ? 9.562 -20.641 9.477 1 92.06 241 ASN B O 1
ATOM 4756 N N . TYR B 1 242 ? 11.555 -19.875 8.961 1 93.62 242 TYR B N 1
ATOM 4757 C CA . TYR B 1 242 ? 11.648 -20.594 7.691 1 93.62 242 TYR B CA 1
ATOM 4758 C C . TYR B 1 242 ? 11.727 -22.094 7.918 1 93.62 242 TYR B C 1
ATOM 4760 O O . TYR B 1 242 ? 11.516 -22.891 6.988 1 93.62 242 TYR B O 1
ATOM 4768 N N . ASN B 1 243 ? 12.016 -22.5 9.148 1 93.38 243 ASN B N 1
ATOM 4769 C CA . ASN B 1 243 ? 11.969 -23.922 9.469 1 93.38 243 ASN B CA 1
ATOM 4770 C C . ASN B 1 243 ? 10.562 -24.5 9.305 1 93.38 243 ASN B C 1
ATOM 4772 O O . ASN B 1 243 ? 10.398 -25.703 9.117 1 93.38 243 ASN B O 1
ATOM 4776 N N . ASN B 1 244 ? 9.617 -23.609 9.367 1 92.81 244 ASN B N 1
ATOM 4777 C CA . ASN B 1 244 ? 8.234 -24.047 9.188 1 92.81 244 ASN B CA 1
ATOM 4778 C C . ASN B 1 244 ? 7.98 -24.547 7.766 1 92.81 244 ASN B C 1
ATOM 4780 O O . ASN B 1 244 ? 6.961 -25.172 7.5 1 92.81 244 ASN B O 1
ATOM 4784 N N . LEU B 1 245 ? 8.906 -24.312 6.809 1 94.56 245 LEU B N 1
ATOM 4785 C CA . LEU B 1 245 ? 8.742 -24.719 5.414 1 94.56 245 LEU B CA 1
ATOM 4786 C C . LEU B 1 245 ? 9.484 -26.016 5.133 1 94.56 245 LEU B C 1
ATOM 4788 O O . LEU B 1 245 ? 9.484 -26.5 3.996 1 94.56 245 LEU B O 1
ATOM 4792 N N . ALA B 1 246 ? 10.133 -26.516 6.156 1 93.31 246 ALA B N 1
ATOM 4793 C CA . ALA B 1 246 ? 10.867 -27.766 5.984 1 93.31 246 ALA B CA 1
ATOM 4794 C C . ALA B 1 246 ? 9.945 -28.875 5.492 1 93.31 246 ALA B C 1
ATOM 4796 O O . ALA B 1 246 ? 8.875 -29.094 6.055 1 93.31 246 ALA B O 1
ATOM 4797 N N . GLY B 1 247 ? 10.328 -29.547 4.355 1 95.75 247 GLY B N 1
ATOM 4798 C CA . GLY B 1 247 ? 9.578 -30.688 3.83 1 95.75 247 GLY B CA 1
ATOM 4799 C C . GLY B 1 247 ? 8.414 -30.281 2.957 1 95.75 247 GLY B C 1
ATOM 4800 O O . GLY B 1 247 ? 7.734 -31.125 2.379 1 95.75 247 GLY B O 1
ATOM 4801 N N . LEU B 1 248 ? 8.211 -28.984 2.832 1 97 248 LEU B N 1
ATOM 4802 C CA . LEU B 1 248 ? 7.051 -28.469 2.105 1 97 248 LEU B CA 1
ATOM 4803 C C . LEU B 1 248 ? 7.043 -28.984 0.667 1 97 248 LEU B C 1
ATOM 4805 O O . LEU B 1 248 ? 6.035 -29.5 0.194 1 97 248 LEU B O 1
ATOM 4809 N N . PRO B 1 249 ? 8.156 -28.922 -0.075 1 97.38 249 PRO B N 1
ATOM 4810 C CA . PRO B 1 249 ? 8.125 -29.375 -1.468 1 97.38 249 PRO B CA 1
ATOM 4811 C C . PRO B 1 249 ? 7.734 -30.844 -1.604 1 97.38 249 PRO B C 1
ATOM 4813 O O . PRO B 1 249 ? 6.973 -31.203 -2.506 1 97.38 249 PRO B O 1
ATOM 4816 N N . GLU B 1 250 ? 8.195 -31.656 -0.703 1 97.44 250 GLU B N 1
ATOM 4817 C CA . GLU B 1 250 ? 7.891 -33.094 -0.75 1 97.44 250 GLU B CA 1
ATOM 4818 C C . GLU B 1 250 ? 6.41 -33.344 -0.481 1 97.44 250 GLU B C 1
ATOM 4820 O O . GLU B 1 250 ? 5.773 -34.125 -1.173 1 97.44 250 GLU B O 1
ATOM 4825 N N . MET B 1 251 ? 5.887 -32.688 0.525 1 97.88 251 MET B N 1
ATOM 4826 C CA . MET B 1 251 ? 4.473 -32.812 0.854 1 97.88 251 MET B CA 1
ATOM 4827 C C . MET B 1 251 ? 3.594 -32.375 -0.313 1 97.88 251 MET B C 1
ATOM 4829 O O . MET B 1 251 ? 2.623 -33.062 -0.656 1 97.88 251 MET B O 1
ATOM 4833 N N . VAL B 1 252 ? 3.945 -31.281 -0.911 1 98.12 252 VAL B N 1
ATOM 4834 C CA . VAL B 1 252 ? 3.182 -30.734 -2.025 1 98.12 252 VAL B CA 1
ATOM 4835 C C . VAL B 1 252 ? 3.254 -31.688 -3.219 1 98.12 252 VAL B C 1
ATOM 4837 O O . VAL B 1 252 ? 2.25 -31.922 -3.895 1 98.12 252 VAL B O 1
ATOM 4840 N N . THR B 1 253 ? 4.457 -32.219 -3.488 1 97.81 253 THR B N 1
ATOM 4841 C CA . THR B 1 253 ? 4.641 -33.125 -4.613 1 97.81 253 THR B CA 1
ATOM 4842 C C . THR B 1 253 ? 3.744 -34.344 -4.461 1 97.81 253 THR B C 1
ATOM 4844 O O . THR B 1 253 ? 3.096 -34.781 -5.422 1 97.81 253 THR B O 1
ATOM 4847 N N . LEU B 1 254 ? 3.684 -34.875 -3.307 1 98.25 254 LEU B N 1
ATOM 4848 C CA . LEU B 1 254 ? 2.861 -36.062 -3.033 1 98.25 254 LEU B CA 1
ATOM 4849 C C . LEU B 1 254 ? 1.393 -35.781 -3.328 1 98.25 254 LEU B C 1
ATOM 4851 O O . LEU B 1 254 ? 0.735 -36.562 -4.027 1 98.25 254 LEU B O 1
ATOM 4855 N N . GLU B 1 255 ? 0.891 -34.656 -2.82 1 98.62 255 GLU B N 1
ATOM 4856 C CA . GLU B 1 255 ? -0.517 -34.312 -2.986 1 98.62 255 GLU B CA 1
ATOM 4857 C C . GLU B 1 255 ? -0.806 -33.844 -4.414 1 98.62 255 GLU B C 1
ATOM 4859 O O . GLU B 1 255 ? -1.896 -34.094 -4.938 1 98.62 255 GLU B O 1
ATOM 4864 N N . ARG B 1 256 ? 0.14 -33.188 -5.039 1 98.44 256 ARG B N 1
ATOM 4865 C CA . ARG B 1 256 ? 0.003 -32.781 -6.441 1 98.44 256 ARG B CA 1
ATOM 4866 C C . ARG B 1 256 ? -0.199 -34.031 -7.332 1 98.44 256 ARG B C 1
ATOM 4868 O O . ARG B 1 256 ? -1.1 -34.031 -8.172 1 98.44 256 ARG B O 1
ATOM 4875 N N . ASN B 1 257 ? 0.634 -35 -7.102 1 98.31 257 ASN B N 1
ATOM 4876 C CA . ASN B 1 257 ? 0.534 -36.25 -7.871 1 98.31 257 ASN B CA 1
ATOM 4877 C C . ASN B 1 257 ? -0.8 -36.938 -7.637 1 98.31 257 ASN B C 1
ATOM 4879 O O . ASN B 1 257 ? -1.382 -37.5 -8.562 1 98.31 257 ASN B O 1
ATOM 4883 N N . TYR B 1 258 ? -1.245 -36.906 -6.414 1 98.56 258 TYR B N 1
ATOM 4884 C CA . TYR B 1 258 ? -2.545 -37.469 -6.086 1 98.56 258 TYR B CA 1
ATOM 4885 C C . TYR B 1 258 ? -3.656 -36.781 -6.879 1 98.56 258 TYR B C 1
ATOM 4887 O O . TYR B 1 258 ? -4.488 -37.469 -7.488 1 98.56 258 TYR B O 1
ATOM 4895 N N . ILE B 1 259 ? -3.707 -35.469 -6.891 1 98.75 259 ILE B N 1
ATOM 4896 C CA . ILE B 1 259 ? -4.734 -34.688 -7.598 1 98.75 259 ILE B CA 1
ATOM 4897 C C . ILE B 1 259 ? -4.66 -35 -9.094 1 98.75 259 ILE B C 1
ATOM 4899 O O . ILE B 1 259 ? -5.684 -35.219 -9.742 1 98.75 259 ILE B O 1
ATOM 4903 N N . ILE B 1 260 ? -3.416 -34.969 -9.633 1 98.62 260 ILE B N 1
ATOM 4904 C CA . ILE B 1 260 ? -3.225 -35.219 -11.055 1 98.62 260 ILE B CA 1
ATOM 4905 C C . ILE B 1 260 ? -3.793 -36.594 -11.438 1 98.62 260 ILE B C 1
ATOM 4907 O O . ILE B 1 260 ? -4.574 -36.688 -12.383 1 98.62 260 ILE B O 1
ATOM 4911 N N . LYS B 1 261 ? -3.455 -37.562 -10.68 1 98.44 261 LYS B N 1
ATOM 4912 C CA . LYS B 1 261 ? -3.918 -38.938 -10.961 1 98.44 261 LYS B CA 1
ATOM 4913 C C . LYS B 1 261 ? -5.441 -39 -10.922 1 98.44 261 LYS B C 1
ATOM 4915 O O . LYS B 1 261 ? -6.062 -39.562 -11.828 1 98.44 261 LYS B O 1
ATOM 4920 N N . ARG B 1 262 ? -6.051 -38.469 -9.883 1 98.25 262 ARG B N 1
ATOM 4921 C CA . ARG B 1 262 ? -7.496 -38.562 -9.703 1 98.25 262 ARG B CA 1
ATOM 4922 C C . ARG B 1 262 ? -8.227 -37.75 -10.766 1 98.25 262 ARG B C 1
ATOM 4924 O O . ARG B 1 262 ? -9.242 -38.188 -11.305 1 98.25 262 ARG B O 1
ATOM 4931 N N . MET B 1 263 ? -7.746 -36.594 -11.047 1 98.31 263 MET B N 1
ATOM 4932 C CA . MET B 1 263 ? -8.375 -35.719 -12.047 1 98.31 263 MET B CA 1
ATOM 4933 C C . MET B 1 263 ? -8.266 -36.344 -13.438 1 98.31 263 MET B C 1
ATOM 4935 O O . MET B 1 263 ? -9.211 -36.25 -14.234 1 98.31 263 MET B O 1
ATOM 4939 N N . MET B 1 264 ? -7.094 -36.875 -13.727 1 97.81 264 MET B N 1
ATOM 4940 C CA . MET B 1 264 ? -6.941 -37.562 -15.008 1 97.81 264 MET B CA 1
ATOM 4941 C C . MET B 1 264 ? -7.949 -38.719 -15.141 1 97.81 264 MET B C 1
ATOM 4943 O O . MET B 1 264 ? -8.492 -38.938 -16.219 1 97.81 264 MET B O 1
ATOM 4947 N N . GLY B 1 265 ? -8.172 -39.375 -14.047 1 96.69 265 GLY B N 1
ATOM 4948 C CA . GLY B 1 265 ? -9.18 -40.438 -14.016 1 96.69 265 GLY B CA 1
ATOM 4949 C C . GLY B 1 265 ? -10.578 -39.906 -14.32 1 96.69 265 GLY B C 1
ATOM 4950 O O . GLY B 1 265 ? -11.43 -40.688 -14.797 1 96.69 265 GLY B O 1
ATOM 4951 N N . LEU B 1 266 ? -10.805 -38.688 -14.102 1 96.38 266 LEU B N 1
ATOM 4952 C CA . LEU B 1 266 ? -12.102 -38.062 -14.344 1 96.38 266 LEU B CA 1
ATOM 4953 C C . LEU B 1 266 ? -12.141 -37.406 -15.719 1 96.38 266 LEU B C 1
ATOM 4955 O O . LEU B 1 266 ? -13.117 -36.75 -16.062 1 96.38 266 LEU B O 1
ATOM 4959 N N . GLY B 1 267 ? -11.023 -37.5 -16.469 1 96.75 267 GLY B N 1
ATOM 4960 C CA . GLY B 1 267 ? -10.984 -37.031 -17.828 1 96.75 267 GLY B CA 1
ATOM 4961 C C . GLY B 1 267 ? -10.305 -35.688 -17.969 1 96.75 267 GLY B C 1
ATOM 4962 O O . GLY B 1 267 ? -10.172 -35.156 -19.078 1 96.75 267 GLY B O 1
ATOM 4963 N N . PHE B 1 268 ? -9.914 -35.062 -16.906 1 98 268 PHE B N 1
ATOM 4964 C CA . PHE B 1 268 ? -9.195 -33.781 -16.969 1 98 268 PHE B CA 1
ATOM 4965 C C . PHE B 1 268 ? -7.746 -34 -17.406 1 98 268 PHE B C 1
ATOM 4967 O O . PHE B 1 268 ? -7.125 -35 -17.016 1 98 268 PHE B O 1
ATOM 4974 N N . THR B 1 269 ? -7.168 -33.125 -18.141 1 98.19 269 THR B N 1
ATOM 4975 C CA . THR B 1 269 ? -5.801 -33.25 -18.625 1 98.19 269 THR B CA 1
ATOM 4976 C C . THR B 1 269 ? -4.914 -32.156 -18.031 1 98.19 269 THR B C 1
ATOM 4978 O O . THR B 1 269 ? -5.176 -30.953 -18.203 1 98.19 269 THR B O 1
ATOM 4981 N N . PRO B 1 270 ? -3.939 -32.531 -17.328 1 98 270 PRO B N 1
ATOM 4982 C CA . PRO B 1 270 ? -3.023 -31.531 -16.797 1 98 270 PRO B CA 1
ATOM 4983 C C . PRO B 1 270 ? -2.242 -30.812 -17.891 1 98 270 PRO B C 1
ATOM 4985 O O . PRO B 1 270 ? -1.875 -31.422 -18.891 1 98 270 PRO B O 1
ATOM 4988 N N . VAL B 1 271 ? -2.029 -29.531 -17.672 1 97.06 271 VAL B N 1
ATOM 4989 C CA . VAL B 1 271 ? -1.254 -28.719 -18.609 1 97.06 271 VAL B CA 1
ATOM 4990 C C . VAL B 1 271 ? 0.196 -28.625 -18.141 1 97.06 271 VAL B C 1
ATOM 4992 O O . VAL B 1 271 ? 0.461 -28.266 -16.984 1 97.06 271 VAL B O 1
ATOM 4995 N N . GLY B 1 272 ? 1.105 -29 -19.016 1 93.06 272 GLY B N 1
ATOM 4996 C CA . GLY B 1 272 ? 2.523 -28.875 -18.719 1 93.06 272 GLY B CA 1
ATOM 4997 C C . GLY B 1 272 ? 2.988 -29.812 -17.609 1 93.06 272 GLY B C 1
ATOM 4998 O O . GLY B 1 272 ? 2.434 -30.906 -17.438 1 93.06 272 GLY B O 1
ATOM 4999 N N . LYS B 1 273 ? 4.137 -29.469 -16.984 1 93.19 273 LYS B N 1
ATOM 5000 C CA . LYS B 1 273 ? 4.746 -30.203 -15.875 1 93.19 273 LYS B CA 1
ATOM 5001 C C . LYS B 1 273 ? 4.848 -29.312 -14.641 1 93.19 273 LYS B C 1
ATOM 5003 O O . LYS B 1 273 ? 5.93 -28.812 -14.312 1 93.19 273 LYS B O 1
ATOM 5008 N N . PRO B 1 274 ? 3.75 -29.266 -13.953 1 96.38 274 PRO B N 1
ATOM 5009 C CA . PRO B 1 274 ? 3.723 -28.328 -12.828 1 96.38 274 PRO B CA 1
ATOM 5010 C C . PRO B 1 274 ? 4.656 -28.75 -11.688 1 96.38 274 PRO B C 1
ATOM 5012 O O . PRO B 1 274 ? 4.762 -29.938 -11.375 1 96.38 274 PRO B O 1
ATOM 5015 N N . VAL B 1 275 ? 5.348 -27.766 -11.062 1 96.25 275 VAL B N 1
ATOM 5016 C CA . VAL B 1 275 ? 6.219 -28.047 -9.922 1 96.25 275 VAL B CA 1
ATOM 5017 C C . VAL B 1 275 ? 5.766 -27.234 -8.711 1 96.25 275 VAL B C 1
ATOM 5019 O O . VAL B 1 275 ? 6.281 -27.422 -7.605 1 96.25 275 VAL B O 1
ATOM 5022 N N . ALA B 1 276 ? 4.844 -26.266 -8.875 1 96.69 276 ALA B N 1
ATOM 5023 C CA . ALA B 1 276 ? 4.32 -25.438 -7.805 1 96.69 276 ALA B CA 1
ATOM 5024 C C . ALA B 1 276 ? 3.152 -26.109 -7.094 1 96.69 276 ALA B C 1
ATOM 5026 O O . ALA B 1 276 ? 2.883 -27.297 -7.32 1 96.69 276 ALA B O 1
ATOM 5027 N N . ASN B 1 277 ? 2.473 -25.406 -6.18 1 98.06 277 ASN B N 1
ATOM 5028 C CA . ASN B 1 277 ? 1.359 -25.984 -5.43 1 98.06 277 ASN B CA 1
ATOM 5029 C C . ASN B 1 277 ? 0.023 -25.719 -6.117 1 98.06 277 ASN B C 1
ATOM 5031 O O . ASN B 1 277 ? -0.968 -25.391 -5.457 1 98.06 277 ASN B O 1
ATOM 5035 N N . TYR B 1 278 ? 0.028 -25.781 -7.441 1 98.38 278 TYR B N 1
ATOM 5036 C CA . TYR B 1 278 ? -1.188 -25.688 -8.242 1 98.38 278 TYR B CA 1
ATOM 5037 C C . TYR B 1 278 ? -1.027 -26.438 -9.562 1 98.38 278 TYR B C 1
ATOM 5039 O O . TYR B 1 278 ? 0.094 -26.656 -10.031 1 98.38 278 TYR B O 1
ATOM 5047 N N . ILE B 1 279 ? -2.17 -26.812 -10.133 1 98.5 279 ILE B N 1
ATOM 5048 C CA . ILE B 1 279 ? -2.209 -27.531 -11.398 1 98.5 279 ILE B CA 1
ATOM 5049 C C . ILE B 1 279 ? -3.287 -26.938 -12.297 1 98.5 279 ILE B C 1
ATOM 5051 O O . ILE B 1 279 ? -4.414 -26.703 -11.859 1 98.5 279 ILE B O 1
ATOM 5055 N N . THR B 1 280 ? -2.863 -26.641 -13.492 1 98.5 280 THR B N 1
ATOM 5056 C CA . THR B 1 280 ? -3.832 -26.25 -14.508 1 98.5 280 THR B CA 1
ATOM 5057 C C . THR B 1 280 ? -4.34 -27.469 -15.273 1 98.5 280 THR B C 1
ATOM 5059 O O . THR B 1 280 ? -3.549 -28.312 -15.695 1 98.5 280 THR B O 1
ATOM 5062 N N . PHE B 1 281 ? -5.691 -27.562 -15.414 1 98.5 281 PHE B N 1
ATOM 5063 C CA . PHE B 1 281 ? -6.312 -28.672 -16.141 1 98.5 281 PHE B CA 1
ATOM 5064 C C . PHE B 1 281 ? -7.168 -28.156 -17.281 1 98.5 281 PHE B C 1
ATOM 5066 O O . PHE B 1 281 ? -7.852 -27.141 -17.156 1 98.5 281 PHE B O 1
ATOM 5073 N N . LYS B 1 282 ? -7.117 -28.859 -18.328 1 98.12 282 LYS B N 1
ATOM 5074 C CA . LYS B 1 282 ? -8.156 -28.734 -19.344 1 98.12 282 LYS B CA 1
ATOM 5075 C C . LYS B 1 282 ? -9.32 -29.672 -19.047 1 98.12 282 LYS B C 1
ATOM 5077 O O . LYS B 1 282 ? -9.117 -30.875 -18.797 1 98.12 282 LYS B O 1
ATOM 5082 N N . ALA B 1 283 ? -10.445 -29.156 -19.031 1 97 283 ALA B N 1
ATOM 5083 C CA . ALA B 1 283 ? -11.641 -29.953 -18.781 1 97 283 ALA B CA 1
ATOM 5084 C C . ALA B 1 283 ? -12.008 -30.797 -19.984 1 97 283 ALA B C 1
ATOM 5086 O O . ALA B 1 283 ? -11.727 -30.422 -21.125 1 97 283 ALA B O 1
ATOM 5087 N N . PRO B 1 284 ? -12.633 -31.969 -19.703 1 95.25 284 PRO B N 1
ATOM 5088 C CA . PRO B 1 284 ? -13.164 -32.719 -20.859 1 95.25 284 PRO B CA 1
ATOM 5089 C C . PRO B 1 284 ? -14.305 -31.969 -21.547 1 95.25 284 PRO B C 1
ATOM 5091 O O . PRO B 1 284 ? -14.977 -31.141 -20.938 1 95.25 284 PRO B O 1
ATOM 5094 N N . GLU B 1 285 ? -14.578 -32.312 -22.75 1 91.94 285 GLU B N 1
ATOM 5095 C CA . GLU B 1 285 ? -15.492 -31.562 -23.609 1 91.94 285 GLU B CA 1
ATOM 5096 C C . GLU B 1 285 ? -16.922 -31.578 -23.062 1 91.94 285 GLU B C 1
ATOM 5098 O O . GLU B 1 285 ? -17.672 -30.625 -23.234 1 91.94 285 GLU B O 1
ATOM 5103 N N . HIS B 1 286 ? -17.266 -32.531 -22.422 1 91.5 286 HIS B N 1
ATOM 5104 C CA . HIS B 1 286 ? -18.656 -32.688 -22 1 91.5 286 HIS B CA 1
ATOM 5105 C C . HIS B 1 286 ? -18.906 -31.984 -20.672 1 91.5 286 HIS B C 1
ATOM 5107 O O . HIS B 1 286 ? -20.031 -31.953 -20.188 1 91.5 286 HIS B O 1
ATOM 5113 N N . ILE B 1 287 ? -17.922 -31.422 -20.094 1 93.12 287 ILE B N 1
ATOM 5114 C CA . ILE B 1 287 ? -18.078 -30.719 -18.828 1 93.12 287 ILE B CA 1
ATOM 5115 C C . ILE B 1 287 ? -18.141 -29.219 -19.062 1 93.12 287 ILE B C 1
ATOM 5117 O O . ILE B 1 287 ? -17.25 -28.641 -19.688 1 93.12 287 ILE B O 1
ATOM 5121 N N . ASN B 1 288 ? -19.188 -28.609 -18.609 1 94.31 288 ASN B N 1
ATOM 5122 C CA . ASN B 1 288 ? -19.281 -27.156 -18.562 1 94.31 288 ASN B CA 1
ATOM 5123 C C . ASN B 1 288 ? -18.672 -26.594 -17.281 1 94.31 288 ASN B C 1
ATOM 5125 O O . ASN B 1 288 ? -19.25 -26.75 -16.188 1 94.31 288 ASN B O 1
ATOM 5129 N N . ILE B 1 289 ? -17.625 -25.906 -17.422 1 95.25 289 ILE B N 1
ATOM 5130 C CA . ILE B 1 289 ? -16.828 -25.469 -16.266 1 95.25 289 ILE B CA 1
ATOM 5131 C C . ILE B 1 289 ? -17.641 -24.469 -15.445 1 95.25 289 ILE B C 1
ATOM 5133 O O . ILE B 1 289 ? -17.547 -24.453 -14.211 1 95.25 289 ILE B O 1
ATOM 5137 N N . LEU B 1 290 ? -18.391 -23.609 -16.125 1 95 290 LEU B N 1
ATOM 5138 C CA . LEU B 1 290 ? -19.188 -22.625 -15.398 1 95 290 LEU B CA 1
ATOM 5139 C C . LEU B 1 290 ? -20.203 -23.312 -14.5 1 95 290 LEU B C 1
ATOM 5141 O O . LEU B 1 290 ? -20.438 -22.891 -13.367 1 95 290 LEU B O 1
ATOM 5145 N N . ASP B 1 291 ? -20.797 -24.328 -14.961 1 95.88 291 ASP B N 1
ATOM 5146 C CA . ASP B 1 291 ? -21.75 -25.109 -14.172 1 95.88 291 ASP B CA 1
ATOM 5147 C C . ASP B 1 291 ? -21.047 -25.844 -13.031 1 95.88 291 ASP B C 1
ATOM 5149 O O . ASP B 1 291 ? -21.562 -25.922 -11.914 1 95.88 291 ASP B O 1
ATOM 5153 N N . LEU B 1 292 ? -19.969 -26.438 -13.398 1 96.44 292 LEU B N 1
ATOM 5154 C CA . LEU B 1 292 ? -19.188 -27.094 -12.359 1 96.44 292 LEU B CA 1
ATOM 5155 C C . LEU B 1 292 ? -18.797 -26.109 -11.258 1 96.44 292 LEU B C 1
ATOM 5157 O O . LEU B 1 292 ? -18.922 -26.422 -10.07 1 96.44 292 LEU B O 1
ATOM 5161 N N . ASP B 1 293 ? -18.328 -24.922 -11.625 1 95.94 293 ASP B N 1
ATOM 5162 C CA . ASP B 1 293 ? -17.938 -23.875 -10.68 1 95.94 293 ASP B CA 1
ATOM 5163 C C . ASP B 1 293 ? -19.109 -23.484 -9.773 1 95.94 293 ASP B C 1
ATOM 5165 O O . ASP B 1 293 ? -18.938 -23.344 -8.562 1 95.94 293 ASP B O 1
ATOM 5169 N N . LYS B 1 294 ? -20.25 -23.266 -10.344 1 94.94 294 LYS B N 1
ATOM 5170 C CA . LYS B 1 294 ? -21.453 -22.938 -9.578 1 94.94 294 LYS B CA 1
ATOM 5171 C C . LYS B 1 294 ? -21.766 -24.031 -8.57 1 94.94 294 LYS B C 1
ATOM 5173 O O . LYS B 1 294 ? -22.109 -23.734 -7.418 1 94.94 294 LYS B O 1
ATOM 5178 N N . PHE B 1 295 ? -21.719 -25.25 -9.016 1 95.81 295 PHE B N 1
ATOM 5179 C CA . PHE B 1 295 ? -21.984 -26.391 -8.156 1 95.81 295 PHE B CA 1
ATOM 5180 C C . PHE B 1 295 ? -21.016 -26.438 -6.98 1 95.81 295 PHE B C 1
ATOM 5182 O O . PHE B 1 295 ? -21.422 -26.562 -5.828 1 95.81 295 PHE B O 1
ATOM 5189 N N . LEU B 1 296 ? -19.75 -26.344 -7.262 1 96.5 296 LEU B N 1
ATOM 5190 C CA . LEU B 1 296 ? -18.719 -26.375 -6.223 1 96.5 296 LEU B CA 1
ATOM 5191 C C . LEU B 1 296 ? -18.891 -25.234 -5.242 1 96.5 296 LEU B C 1
ATOM 5193 O O . LEU B 1 296 ? -18.797 -25.422 -4.027 1 96.5 296 LEU B O 1
ATOM 5197 N N . LYS B 1 297 ? -19.172 -24.016 -5.77 1 94.75 297 LYS B N 1
ATOM 5198 C CA . LYS B 1 297 ? -19.375 -22.844 -4.926 1 94.75 297 LYS B CA 1
ATOM 5199 C C . LYS B 1 297 ? -20.547 -23.062 -3.963 1 94.75 297 LYS B C 1
ATOM 5201 O O . LYS B 1 297 ? -20.469 -22.688 -2.793 1 94.75 297 LYS B O 1
ATOM 5206 N N . SER B 1 298 ? -21.594 -23.625 -4.449 1 93.69 298 SER B N 1
ATOM 5207 C CA . SER B 1 298 ? -22.766 -23.906 -3.617 1 93.69 298 SER B CA 1
ATOM 5208 C C . SER B 1 298 ? -22.438 -24.906 -2.518 1 93.69 298 SER B C 1
ATOM 5210 O O . SER B 1 298 ? -23.156 -25.016 -1.533 1 93.69 298 SER B O 1
ATOM 5212 N N . ASN B 1 299 ? -21.328 -25.609 -2.697 1 94.12 299 ASN B N 1
ATOM 5213 C CA . ASN B 1 299 ? -20.875 -26.562 -1.696 1 94.12 299 ASN B CA 1
ATOM 5214 C C . ASN B 1 299 ? -19.688 -26.047 -0.897 1 94.12 299 ASN B C 1
ATOM 5216 O O . ASN B 1 299 ? -18.984 -26.812 -0.234 1 94.12 299 ASN B O 1
ATOM 5220 N N . GLY B 1 300 ? -19.312 -24.766 -1.072 1 94.12 300 GLY B N 1
ATOM 5221 C CA . GLY B 1 300 ? -18.281 -24.125 -0.277 1 94.12 300 GLY B CA 1
ATOM 5222 C C . GLY B 1 300 ? -16.875 -24.375 -0.811 1 94.12 300 GLY B C 1
ATOM 5223 O O . GLY B 1 300 ? -15.906 -24.297 -0.063 1 94.12 300 GLY B O 1
ATOM 5224 N N . ILE B 1 301 ? -16.781 -24.75 -2.078 1 96.62 301 ILE B N 1
ATOM 5225 C CA . ILE B 1 301 ? -15.477 -25.016 -2.68 1 96.62 301 ILE B CA 1
ATOM 5226 C C . ILE B 1 301 ? -15.227 -24.016 -3.809 1 96.62 301 ILE B C 1
ATOM 5228 O O . ILE B 1 301 ? -16.062 -23.859 -4.703 1 96.62 301 ILE B O 1
ATOM 5232 N N . LEU B 1 302 ? -14.062 -23.344 -3.73 1 96.31 302 LEU B N 1
ATOM 5233 C CA . LEU B 1 302 ? -13.695 -22.391 -4.762 1 96.31 302 LEU B CA 1
ATOM 5234 C C . LEU B 1 302 ? -12.586 -22.938 -5.652 1 96.31 302 LEU B C 1
ATOM 5236 O O . LEU B 1 302 ? -11.633 -23.547 -5.16 1 96.31 302 LEU B O 1
ATOM 5240 N N . ILE B 1 303 ? -12.758 -22.812 -6.949 1 96.56 303 ILE B N 1
ATOM 5241 C CA . ILE B 1 303 ? -11.711 -23.125 -7.914 1 96.56 303 ILE B CA 1
ATOM 5242 C C . ILE B 1 303 ? -11.43 -21.906 -8.789 1 96.56 303 ILE B C 1
ATOM 5244 O O . ILE B 1 303 ? -12.164 -20.922 -8.742 1 96.56 303 ILE B O 1
ATOM 5248 N N . ARG B 1 304 ? -10.398 -21.938 -9.555 1 97 304 ARG B N 1
ATOM 5249 C CA . ARG B 1 304 ? -10.016 -20.812 -10.414 1 97 304 ARG B CA 1
ATOM 5250 C C . ARG B 1 304 ? -10.266 -21.141 -11.883 1 97 304 ARG B C 1
ATOM 5252 O O . ARG B 1 304 ? -9.609 -22.031 -12.438 1 97 304 ARG B O 1
ATOM 5259 N N . ILE B 1 305 ? -11.195 -20.422 -12.484 1 96.56 305 ILE B N 1
ATOM 5260 C CA . ILE B 1 305 ? -11.398 -20.531 -13.93 1 96.56 305 ILE B CA 1
ATOM 5261 C C . ILE B 1 305 ? -10.406 -19.609 -14.648 1 96.56 305 ILE B C 1
ATOM 5263 O O . ILE B 1 305 ? -10.172 -18.484 -14.219 1 96.56 305 ILE B O 1
ATOM 5267 N N . LEU B 1 306 ? -9.867 -20.078 -15.688 1 96.94 306 LEU B N 1
ATOM 5268 C CA . LEU B 1 306 ? -8.812 -19.312 -16.359 1 96.94 306 LEU B CA 1
ATOM 5269 C C . LEU B 1 306 ? -9.352 -18.609 -17.594 1 96.94 306 LEU B C 1
ATOM 5271 O O . LEU B 1 306 ? -8.68 -18.547 -18.625 1 96.94 306 LEU B O 1
ATOM 5275 N N . ASP B 1 307 ? -10.531 -18.031 -17.516 1 94.38 307 ASP B N 1
ATOM 5276 C CA . ASP B 1 307 ? -11.188 -17.344 -18.609 1 94.38 307 ASP B CA 1
ATOM 5277 C C . ASP B 1 307 ? -10.578 -15.953 -18.828 1 94.38 307 ASP B C 1
ATOM 5279 O O . ASP B 1 307 ? -10.82 -15.312 -19.859 1 94.38 307 ASP B O 1
ATOM 5283 N N . ASP B 1 308 ? -9.773 -15.484 -17.906 1 92.75 308 ASP B N 1
ATOM 5284 C CA . ASP B 1 308 ? -9.156 -14.164 -18.031 1 92.75 308 ASP B CA 1
ATOM 5285 C C . ASP B 1 308 ? -7.75 -14.266 -18.609 1 92.75 308 ASP B C 1
ATOM 5287 O O . ASP B 1 308 ? -7.051 -13.266 -18.734 1 92.75 308 ASP B O 1
ATOM 5291 N N . TYR B 1 309 ? -7.336 -15.5 -18.891 1 93.5 309 TYR B N 1
ATOM 5292 C CA . TYR B 1 309 ? -6.074 -15.727 -19.578 1 93.5 309 TYR B CA 1
ATOM 5293 C C . TYR B 1 309 ? -6.301 -15.867 -21.078 1 93.5 309 TYR B C 1
ATOM 5295 O O . TYR B 1 309 ? -7.133 -16.672 -21.516 1 93.5 309 TYR B O 1
ATOM 5303 N N . LYS B 1 310 ? -5.5 -15.18 -21.812 1 90.69 310 LYS B N 1
ATOM 5304 C CA . LYS B 1 310 ? -5.625 -15.258 -23.266 1 90.69 310 LYS B CA 1
ATOM 5305 C C . LYS B 1 310 ? -5.262 -16.641 -23.781 1 90.69 310 LYS B C 1
ATOM 5307 O O . LYS B 1 310 ? -5.805 -17.094 -24.797 1 90.69 310 LYS B O 1
ATOM 5312 N N . GLU B 1 311 ? -4.336 -17.297 -23.141 1 92.69 311 GLU B N 1
ATOM 5313 C CA . GLU B 1 311 ? -3.793 -18.594 -23.547 1 92.69 311 GLU B CA 1
ATOM 5314 C C . GLU B 1 311 ? -4.758 -19.719 -23.203 1 92.69 311 GLU B C 1
ATOM 5316 O O . GLU B 1 311 ? -4.613 -20.844 -23.703 1 92.69 311 GLU B O 1
ATOM 5321 N N . PHE B 1 312 ? -5.641 -19.266 -22.359 1 94.12 312 PHE B N 1
ATOM 5322 C CA . PHE B 1 312 ? -6.566 -20.281 -21.875 1 94.12 312 PHE B CA 1
ATOM 5323 C C . PHE B 1 312 ? -8.008 -19.875 -22.125 1 94.12 312 PHE B C 1
ATOM 5325 O O . PHE B 1 312 ? -8.281 -19.047 -23 1 94.12 312 PHE B O 1
ATOM 5332 N N . GLY B 1 313 ? -8.961 -20.25 -21.484 1 90.81 313 GLY B N 1
ATOM 5333 C CA . GLY B 1 313 ? -10.375 -19.969 -21.641 1 90.81 313 GLY B CA 1
ATOM 5334 C C . GLY B 1 313 ? -11.234 -20.641 -20.578 1 90.81 313 GLY B C 1
ATOM 5335 O O . GLY B 1 313 ? -10.742 -21.031 -19.516 1 90.81 313 GLY B O 1
ATOM 5336 N N . THR B 1 314 ? -12.43 -20.781 -20.953 1 91.25 314 THR B N 1
ATOM 5337 C CA . THR B 1 314 ? -13.422 -21.219 -19.984 1 91.25 314 THR B CA 1
ATOM 5338 C C . THR B 1 314 ? -13.328 -22.734 -19.766 1 91.25 314 THR B C 1
ATOM 5340 O O . THR B 1 314 ? -13.914 -23.266 -18.828 1 91.25 314 THR B O 1
ATOM 5343 N N . ASN B 1 315 ? -12.547 -23.375 -20.578 1 95.25 315 ASN B N 1
ATOM 5344 C CA . ASN B 1 315 ? -12.438 -24.828 -20.438 1 95.25 315 ASN B CA 1
ATOM 5345 C C . ASN B 1 315 ? -11.234 -25.219 -19.578 1 95.25 315 ASN B C 1
ATOM 5347 O O . ASN B 1 315 ? -10.93 -26.406 -19.438 1 95.25 315 ASN B O 1
ATOM 5351 N N . TYR B 1 316 ? -10.578 -24.25 -19 1 97.38 316 TYR B N 1
ATOM 5352 C CA . TYR B 1 316 ? -9.414 -24.531 -18.156 1 97.38 316 TYR B CA 1
ATOM 5353 C C . TYR B 1 316 ? -9.664 -24.062 -16.719 1 97.38 316 TYR B C 1
ATOM 5355 O O . TYR B 1 316 ? -10.281 -23.031 -16.5 1 97.38 316 TYR B O 1
ATOM 5363 N N . ILE B 1 317 ? -9.172 -24.859 -15.805 1 97.81 317 ILE B N 1
ATOM 5364 C CA . ILE B 1 317 ? -9.234 -24.531 -14.383 1 97.81 317 ILE B CA 1
ATOM 5365 C C . ILE B 1 317 ? -7.859 -24.734 -13.75 1 97.81 317 ILE B C 1
ATOM 5367 O O . ILE B 1 317 ? -7.055 -25.516 -14.242 1 97.81 317 ILE B O 1
ATOM 5371 N N . ARG B 1 318 ? -7.562 -23.984 -12.766 1 98.12 318 ARG B N 1
ATOM 5372 C CA . ARG B 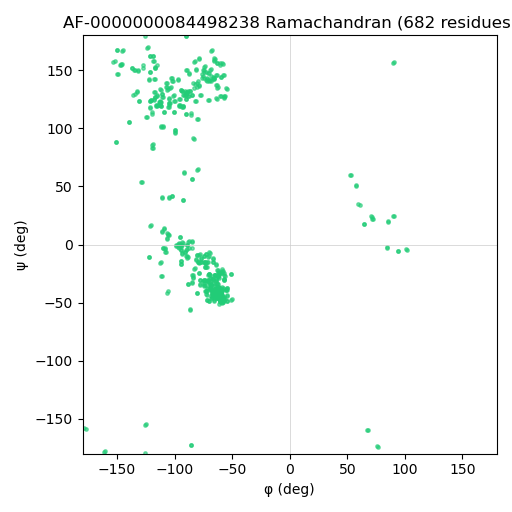1 318 ? -6.398 -24.203 -11.906 1 98.12 318 ARG B CA 1
ATOM 5373 C C . ARG B 1 318 ? -6.82 -24.609 -10.5 1 98.12 318 ARG B C 1
ATOM 5375 O O . ARG B 1 318 ? -7.707 -23.984 -9.906 1 98.12 318 ARG B O 1
ATOM 5382 N N . ILE B 1 319 ? -6.188 -25.609 -10.016 1 98.12 319 ILE B N 1
ATOM 5383 C CA . ILE B 1 319 ? -6.5 -26.156 -8.703 1 98.12 319 ILE B CA 1
ATOM 5384 C C . ILE B 1 319 ? -5.27 -26.078 -7.801 1 98.12 319 ILE B C 1
ATOM 5386 O O . ILE B 1 319 ? -4.211 -26.625 -8.141 1 98.12 319 ILE B O 1
ATOM 5390 N N . SER B 1 320 ? -5.469 -25.422 -6.664 1 98.12 320 SER B N 1
ATOM 5391 C CA . SER B 1 320 ? -4.418 -25.406 -5.652 1 98.12 320 SER B CA 1
ATOM 5392 C C . SER B 1 320 ? -4.277 -26.781 -4.98 1 98.12 320 SER B C 1
ATOM 5394 O O . SER B 1 320 ? -5.273 -27.453 -4.738 1 98.12 320 SER B O 1
ATOM 5396 N N . VAL B 1 321 ? -3.055 -27.125 -4.688 1 98.56 321 VAL B N 1
ATOM 5397 C CA . VAL B 1 321 ? -2.766 -28.375 -3.975 1 98.56 321 VAL B CA 1
ATOM 5398 C C . VAL B 1 321 ? -2.957 -28.156 -2.475 1 98.56 321 VAL B C 1
ATOM 5400 O O . VAL B 1 321 ? -2.414 -27.203 -1.901 1 98.56 321 VAL B O 1
ATOM 5403 N N . LYS B 1 322 ? -3.793 -28.938 -1.874 1 98.19 322 LYS B N 1
ATOM 5404 C CA . LYS B 1 322 ? -4.051 -28.859 -0.439 1 98.19 322 LYS B CA 1
ATOM 5405 C C . LYS B 1 322 ? -3.844 -30.219 0.231 1 98.19 322 LYS B C 1
ATOM 5407 O O . LYS B 1 322 ? -3.398 -31.172 -0.411 1 98.19 322 LYS B O 1
ATOM 5412 N N . ARG B 1 323 ? -4.027 -30.359 1.552 1 97.38 323 ARG B N 1
ATOM 5413 C CA . ARG B 1 323 ? -3.93 -31.625 2.295 1 97.38 323 ARG B CA 1
ATOM 5414 C C . ARG B 1 323 ? -4.945 -32.625 1.787 1 97.38 323 ARG B C 1
ATOM 5416 O O . ARG B 1 323 ? -6.008 -32.25 1.279 1 97.38 323 ARG B O 1
ATOM 5423 N N . ARG B 1 324 ? -4.629 -33.781 2.008 1 98.19 324 ARG B N 1
ATOM 5424 C CA . ARG B 1 324 ? -5.344 -34.938 1.431 1 98.19 324 ARG B CA 1
ATOM 5425 C C . ARG B 1 324 ? -6.844 -34.812 1.685 1 98.19 324 ARG B C 1
ATOM 5427 O O . ARG B 1 324 ? -7.648 -35.031 0.777 1 98.19 324 ARG B O 1
ATOM 5434 N N . ASN B 1 325 ? -7.258 -34.5 2.92 1 97.75 325 ASN B N 1
ATOM 5435 C CA . ASN B 1 325 ? -8.68 -34.438 3.26 1 97.75 325 ASN B CA 1
ATOM 5436 C C . ASN B 1 325 ? -9.414 -33.406 2.398 1 97.75 325 ASN B C 1
ATOM 5438 O O . ASN B 1 325 ? -10.539 -33.656 1.955 1 97.75 325 ASN B O 1
ATOM 5442 N N . LYS B 1 326 ? -8.789 -32.312 2.15 1 97.81 326 LYS B N 1
ATOM 5443 C CA . LYS B 1 326 ? -9.398 -31.281 1.302 1 97.81 326 LYS B CA 1
ATOM 5444 C C . LYS B 1 326 ? -9.383 -31.703 -0.165 1 97.81 326 LYS B C 1
ATOM 5446 O O . LYS B 1 326 ? -10.359 -31.484 -0.888 1 97.81 326 LYS B O 1
ATOM 5451 N N . ASN B 1 327 ? -8.266 -32.312 -0.566 1 98.56 327 ASN B N 1
ATOM 5452 C CA . ASN B 1 327 ? -8.172 -32.812 -1.936 1 98.56 327 ASN B CA 1
ATOM 5453 C C . ASN B 1 327 ? -9.25 -33.844 -2.23 1 98.56 327 ASN B C 1
ATOM 5455 O O . ASN B 1 327 ? -9.891 -33.812 -3.283 1 98.56 327 ASN B O 1
ATOM 5459 N N . VAL B 1 328 ? -9.445 -34.688 -1.296 1 98.38 328 VAL B N 1
ATOM 5460 C CA . VAL B 1 328 ? -10.438 -35.75 -1.442 1 98.38 328 VAL B CA 1
ATOM 5461 C C . VAL B 1 328 ? -11.836 -35.156 -1.542 1 98.38 328 VAL B C 1
ATOM 5463 O O . VAL B 1 328 ? -12.656 -35.594 -2.348 1 98.38 328 VAL B O 1
ATOM 5466 N N . ARG B 1 329 ? -12.062 -34.156 -0.752 1 98 329 ARG B N 1
ATOM 5467 C CA . ARG B 1 329 ? -13.359 -33.5 -0.779 1 98 329 ARG B CA 1
ATOM 5468 C C . ARG B 1 329 ? -13.625 -32.875 -2.141 1 98 329 ARG B C 1
ATOM 5470 O O . ARG B 1 329 ? -14.727 -33 -2.682 1 98 329 ARG B O 1
ATOM 5477 N N . LEU B 1 330 ? -12.633 -32.219 -2.668 1 98.44 330 LEU B N 1
ATOM 5478 C CA . LEU B 1 330 ? -12.766 -31.609 -3.992 1 98.44 330 LEU B CA 1
ATOM 5479 C C . LEU B 1 330 ? -13.086 -32.656 -5.039 1 98.44 330 LEU B C 1
ATOM 5481 O O . LEU B 1 330 ? -14.039 -32.531 -5.805 1 98.44 330 LEU B O 1
ATOM 5485 N N . ILE B 1 331 ? -12.328 -33.75 -5.02 1 98.06 331 ILE B N 1
ATOM 5486 C CA . ILE B 1 331 ? -12.461 -34.812 -6.016 1 98.06 331 ILE B CA 1
ATOM 5487 C C . ILE B 1 331 ? -13.836 -35.469 -5.883 1 98.06 331 ILE B C 1
ATOM 5489 O O . ILE B 1 331 ? -14.5 -35.75 -6.883 1 98.06 331 ILE B O 1
ATOM 5493 N N . SER B 1 332 ? -14.234 -35.688 -4.684 1 97.75 332 SER B N 1
ATOM 5494 C CA . SER B 1 332 ? -15.539 -36.312 -4.43 1 97.75 332 SER B CA 1
ATOM 5495 C C . SER B 1 332 ? -16.672 -35.438 -4.98 1 97.75 332 SER B C 1
ATOM 5497 O O . SER B 1 332 ? -17.609 -35.969 -5.586 1 97.75 332 SER B O 1
ATOM 5499 N N . LYS B 1 333 ? -16.609 -34.188 -4.773 1 97.62 333 LYS B N 1
ATOM 5500 C CA . LYS B 1 333 ? -17.656 -33.281 -5.242 1 97.62 333 LYS B CA 1
ATOM 5501 C C . LYS B 1 333 ? -17.656 -33.188 -6.766 1 97.62 333 LYS B C 1
ATOM 5503 O O . LYS B 1 333 ? -18.719 -33.062 -7.387 1 97.62 333 LYS B O 1
ATOM 5508 N N . ILE B 1 334 ? -16.484 -33.25 -7.359 1 97.81 334 ILE B N 1
ATOM 5509 C CA . ILE B 1 334 ? -16.406 -33.25 -8.812 1 97.81 334 ILE B CA 1
ATOM 5510 C C . ILE B 1 334 ? -17.031 -34.531 -9.367 1 97.81 334 ILE B C 1
ATOM 5512 O O . ILE B 1 334 ? -17.797 -34.469 -10.328 1 97.81 334 ILE B O 1
ATOM 5516 N N . LYS B 1 335 ? -16.734 -35.625 -8.727 1 96.25 335 LYS B N 1
ATOM 5517 C CA . LYS B 1 335 ? -17.328 -36.906 -9.125 1 96.25 335 LYS B CA 1
ATOM 5518 C C . LYS B 1 335 ? -18.859 -36.875 -9.008 1 96.25 335 LYS B C 1
ATOM 5520 O O . LYS B 1 335 ? -19.562 -37.375 -9.891 1 96.25 335 LYS B O 1
ATOM 5525 N N . GLU B 1 336 ? -19.266 -36.312 -7.914 1 96.44 336 GLU B N 1
ATOM 5526 C CA . GLU B 1 336 ? -20.703 -36.156 -7.711 1 96.44 336 GLU B CA 1
ATOM 5527 C C . GLU B 1 336 ? -21.344 -35.344 -8.836 1 96.44 336 GLU B C 1
ATOM 5529 O O . GLU B 1 336 ? -22.375 -35.75 -9.375 1 96.44 336 GLU B O 1
ATOM 5534 N N . TYR B 1 337 ? -20.75 -34.281 -9.164 1 95.94 337 TYR B N 1
ATOM 5535 C CA . TYR B 1 337 ? -21.234 -33.438 -10.25 1 95.94 337 TYR B CA 1
ATOM 5536 C C . TYR B 1 337 ? -21.281 -34.219 -11.562 1 95.94 337 TYR B C 1
ATOM 5538 O O . TYR B 1 337 ? -22.25 -34.125 -12.312 1 95.94 337 TYR B O 1
ATOM 5546 N N . MET B 1 338 ? -20.25 -34.969 -11.875 1 92.69 338 MET B N 1
ATOM 5547 C CA . MET B 1 338 ? -20.125 -35.688 -13.133 1 92.69 338 MET B CA 1
ATOM 5548 C C . MET B 1 338 ? -21.109 -36.875 -13.188 1 92.69 338 MET B C 1
ATOM 5550 O O . MET B 1 338 ? -21.562 -37.25 -14.266 1 92.69 338 MET B O 1
ATOM 5554 N N . GLY B 1 339 ? -21.281 -37.531 -12 1 85.25 339 GLY B N 1
ATOM 5555 C CA . GLY B 1 339 ? -22.281 -38.594 -11.938 1 85.25 339 GLY B CA 1
ATOM 5556 C C . GLY B 1 339 ? -23.688 -38.094 -12.195 1 85.25 339 GLY B C 1
ATOM 5557 O O . GLY B 1 339 ? -24.5 -38.781 -12.828 1 85.25 339 GLY B O 1
ATOM 5558 N N . ASP B 1 340 ? -23.875 -36.906 -11.688 1 74.19 340 ASP B N 1
ATOM 5559 C CA . ASP B 1 340 ? -25.172 -36.312 -11.914 1 74.19 340 ASP B CA 1
ATOM 5560 C C . ASP B 1 340 ? -25.359 -35.938 -13.383 1 74.19 340 ASP B C 1
ATOM 5562 O O . ASP B 1 340 ? -26.484 -35.938 -13.891 1 74.19 340 ASP B O 1
ATOM 5566 N N . LEU B 1 341 ? -24.266 -35.656 -13.969 1 71.06 341 LEU B N 1
ATOM 5567 C CA . LEU B 1 341 ? -24.328 -35.344 -15.391 1 71.06 341 LEU B CA 1
ATOM 5568 C C . LEU B 1 341 ? -24.688 -36.562 -16.219 1 71.06 341 LEU B C 1
ATOM 5570 O O . LEU B 1 341 ? -25.391 -36.469 -17.219 1 71.06 341 LEU B O 1
ATOM 5574 N N . TYR B 1 342 ? -24.203 -37.719 -15.766 1 58.31 342 TYR B N 1
ATOM 5575 C CA . TYR B 1 342 ? -24.469 -38.969 -16.484 1 58.31 342 TYR B CA 1
ATOM 5576 C C . TYR B 1 342 ? -25.766 -39.625 -16.031 1 58.31 342 TYR B C 1
ATOM 5578 O O . TYR B 1 342 ? -26.172 -40.656 -16.562 1 58.31 342 TYR B O 1
ATOM 5586 N N . ARG B 1 343 ? -26.484 -38.938 -15.086 1 54.22 343 ARG B N 1
ATOM 5587 C CA . ARG B 1 343 ? -27.844 -39.375 -14.766 1 54.22 343 ARG B CA 1
ATOM 5588 C C . ARG B 1 343 ? -28.875 -38.594 -15.57 1 54.22 343 ARG B C 1
ATOM 5590 O O . ARG B 1 343 ? -28.688 -37.406 -15.82 1 54.22 343 ARG B O 1
#

Sequence (686 aa):
MHGGRVHETARENGFNIKSIIDFSSSMNDFIKLPEITMGRECIENYPDTDYEYYKNYISGGEFKKDNILIVPGLTYFIHRIMLLSSGNIIIITPTFNEYLYARSNSKKVEIPLYVIQKNPYILKNYNFNSIFIVYPSSPTGELMEANVMNAILNISLLKNARVFLDESFIYFSEKRPLNEISLINKYGNLFVCRSLTKAFSIPGLRIAYVASAPENIIMMEHDFDPWRMSSASLKYISKINYNNLAGLPEMVTLERNYIIKRMMGLGFTPVGKPVANYITFKAPEHINILDLDKFLKSNGILIRILDDYKEFGTNYIRISVKRRNKNVRLISKIKEYMGDLYRMHGGRVHETARENGFNIKSIIDFSSSMNDFIKLPEITMGRECIENYPDTDYEYYKNYISGGEFKKDNILIVPGLTYFIHRIMLLSSGNIIIITPTFNEYLYARSNSKKVEIPLYVIQKNPYILKNYNFNSIFIVYPSSPTGELMEANVMNAILNISLLKNARVFLDESFIYFSEKRPLNEISLINKYGNLFVCRSLTKAFSIPGLRIAYVASAPENIIMMEHDFDPWRMSSASLKYISKINYNNLAGLPEMVTLERNYIIKRMMGLGFTPVGKPVANYITFKAPEHINILDLDKFLKSNGILIRILDDYKEFGTNYIRISVKRRNKNVRLISKIKEYMGDLYR